Protein AF-A0A2H0UVC4-F1 (afdb_monomer)

Sequence (459 aa):
MPRVVPTDSSYNNWQNYRFSTKTKRLGGVDVYGYTILFFRYNPATDSGYALFFRQTGVCEFYKRNNGVWGDSFIAFTIPKDNDWHDVIIEVVNDTVKVWFDKTEDQTPNLEYNTLDYLSGTKYTSGTVALGTYAWNSQFDDVQISNDLTVAASPPRFYTSGSHASTSISIKSSSDLDNLSISVTNPTGTIWTKTADPAWVGTKDATVRFPNDFSGANVNTPGTYIVKTTLDTDTSILLMEVKDPPDVAFVVITDSHYDAGDATKLAKSNHRMQHLQNDINNQGYFPLPDFVVSTGDNTENGSVTELGNLKTYLDGLTTSYYPIVAGHDTLSESGSDKGHIWANTFGADKFSYTWTAGDNLFIAVDDEAPYGGYGNHITSDAHKTWLQNTLDANPDKKVFLFNHSGLMEPRDAGGAKDFWIGSTAAPAVRTILENHGGVVTEFSGHDHLNFAGVTNDILY

Structure (mmCIF, N/CA/C/O backbone):
data_AF-A0A2H0UVC4-F1
#
_entry.id   AF-A0A2H0UVC4-F1
#
loop_
_atom_site.group_PDB
_atom_site.id
_atom_site.type_symbol
_atom_site.label_atom_id
_atom_site.label_alt_id
_atom_site.label_comp_id
_atom_site.label_asym_id
_atom_site.label_entity_id
_atom_site.label_seq_id
_atom_site.pdbx_PDB_ins_code
_atom_site.Cartn_x
_atom_site.Cartn_y
_atom_site.Cartn_z
_atom_site.occupancy
_atom_site.B_iso_or_equiv
_atom_site.auth_seq_id
_atom_site.auth_comp_id
_atom_site.auth_asym_id
_atom_site.auth_atom_id
_atom_site.pdbx_PDB_model_num
ATOM 1 N N . MET A 1 1 ? -25.429 4.913 28.624 1.00 26.39 1 MET A N 1
ATOM 2 C CA . MET A 1 1 ? -24.451 5.389 27.612 1.00 26.39 1 MET A CA 1
ATOM 3 C C . MET A 1 1 ? -23.672 4.178 27.117 1.00 26.39 1 MET A C 1
ATOM 5 O O . MET A 1 1 ? -23.157 3.479 27.985 1.00 26.39 1 MET A O 1
ATOM 9 N N . PRO A 1 2 ? -23.570 3.885 25.807 1.00 22.95 2 PRO A N 1
ATOM 10 C CA . PRO A 1 2 ? -22.720 2.793 25.344 1.00 22.95 2 PRO A CA 1
ATOM 11 C C . PRO A 1 2 ? -21.257 3.197 25.523 1.00 22.95 2 PRO A C 1
ATOM 13 O O . PRO A 1 2 ? -20.843 4.256 25.059 1.00 22.95 2 PRO A O 1
ATOM 16 N N . ARG A 1 3 ? -20.503 2.384 26.258 1.00 29.64 3 ARG A N 1
ATOM 17 C CA . ARG A 1 3 ? -19.129 2.643 26.693 1.00 29.64 3 ARG A CA 1
ATOM 18 C C . ARG A 1 3 ? -18.268 1.489 26.196 1.00 29.64 3 ARG A C 1
ATOM 20 O O . ARG A 1 3 ? -18.472 0.359 26.628 1.00 29.64 3 ARG A O 1
ATOM 27 N N . VAL A 1 4 ? -17.323 1.759 25.303 1.00 27.36 4 VAL A N 1
ATOM 28 C CA . VAL A 1 4 ? -16.313 0.767 24.910 1.00 27.36 4 VAL A CA 1
ATOM 29 C C . VAL A 1 4 ? -15.192 0.824 25.953 1.00 27.36 4 VAL A C 1
ATOM 31 O O . VAL A 1 4 ? -14.625 1.889 26.189 1.00 27.36 4 VAL A O 1
ATOM 34 N N . VAL A 1 5 ? -14.943 -0.289 26.649 1.00 29.84 5 VAL A N 1
ATOM 35 C CA . VAL A 1 5 ? -13.969 -0.405 27.750 1.00 29.84 5 VAL A CA 1
ATOM 36 C C . VAL A 1 5 ? -12.994 -1.537 27.426 1.00 29.84 5 VAL A C 1
ATOM 38 O O . VAL A 1 5 ? -13.414 -2.689 27.413 1.00 29.84 5 VAL A O 1
ATOM 41 N N . PRO A 1 6 ? -11.697 -1.267 27.236 1.00 28.30 6 PRO A N 1
ATOM 42 C CA . PRO A 1 6 ? -10.670 -2.290 27.382 1.00 28.30 6 PRO A CA 1
ATOM 43 C C . PRO A 1 6 ? -10.491 -2.631 28.869 1.00 28.30 6 PRO A C 1
ATOM 45 O O . PRO A 1 6 ? -10.178 -1.754 29.677 1.00 28.30 6 PRO A O 1
ATOM 48 N N . THR A 1 7 ? -10.711 -3.890 29.256 1.00 31.20 7 THR A N 1
ATOM 49 C CA . THR A 1 7 ? -10.549 -4.347 30.648 1.00 31.20 7 THR A CA 1
ATOM 50 C C . THR A 1 7 ? -9.319 -5.225 30.799 1.00 31.20 7 THR A C 1
ATOM 52 O O . THR A 1 7 ? -9.430 -6.443 30.947 1.00 31.20 7 THR A O 1
ATOM 55 N N . ASP A 1 8 ? -8.145 -4.606 30.805 1.00 31.36 8 ASP A N 1
ATOM 56 C CA . ASP A 1 8 ? -6.966 -5.252 31.365 1.00 31.36 8 ASP A CA 1
ATOM 57 C C . ASP A 1 8 ? -6.572 -4.560 32.674 1.00 31.36 8 ASP A C 1
ATOM 59 O O . ASP A 1 8 ? -6.121 -3.415 32.711 1.00 31.36 8 ASP A O 1
ATOM 63 N N . SER A 1 9 ? -6.802 -5.273 33.776 1.00 31.16 9 SER A N 1
ATOM 64 C CA . SER A 1 9 ? -6.442 -4.871 35.133 1.00 31.16 9 SER A CA 1
ATOM 65 C C . SER A 1 9 ? -4.978 -5.168 35.488 1.00 31.16 9 SER A C 1
ATOM 67 O O . SER A 1 9 ? -4.612 -5.038 36.653 1.00 31.16 9 SER A O 1
ATOM 69 N N . SER A 1 10 ? -4.139 -5.590 34.536 1.00 29.09 10 SER A N 1
ATOM 70 C CA . SER A 1 10 ? -2.723 -5.901 34.781 1.00 29.09 10 SER A CA 1
ATOM 71 C C . SER A 1 10 ? -1.760 -4.731 34.518 1.00 29.09 10 SER A C 1
ATOM 73 O O . SER A 1 10 ? -0.599 -4.791 34.927 1.00 29.09 10 SER A O 1
ATOM 75 N N . TYR A 1 11 ? -2.223 -3.613 33.947 1.00 36.47 11 TYR A N 1
ATOM 76 C CA . TYR A 1 11 ? -1.363 -2.468 33.625 1.00 36.47 11 TYR A CA 1
ATOM 77 C C . TYR A 1 11 ? -1.337 -1.410 34.735 1.00 36.47 11 TYR A C 1
ATOM 79 O O . TYR A 1 11 ? -2.058 -0.414 34.710 1.00 36.47 11 TYR A O 1
ATOM 87 N N . ASN A 1 12 ? -0.433 -1.583 35.699 1.00 36.66 12 ASN A N 1
ATOM 88 C CA . ASN A 1 12 ? -0.151 -0.598 36.754 1.00 36.66 12 ASN A CA 1
ATOM 89 C C . ASN A 1 12 ? 0.665 0.629 36.277 1.00 36.66 12 ASN A C 1
ATOM 91 O O . ASN A 1 12 ? 1.218 1.342 37.112 1.00 36.66 12 ASN A O 1
ATOM 95 N N . ASN A 1 13 ? 0.759 0.899 34.966 1.00 50.03 13 ASN A N 1
ATOM 96 C CA . ASN A 1 13 ? 1.663 1.923 34.425 1.00 50.03 13 ASN A CA 1
ATOM 97 C C . ASN A 1 13 ? 0.998 2.950 33.484 1.00 50.03 13 ASN A C 1
ATOM 99 O O . ASN A 1 13 ? 1.582 3.345 32.483 1.00 50.03 13 ASN A O 1
ATOM 103 N N . TRP A 1 14 ? -0.190 3.461 33.841 1.00 57.94 14 TRP A N 1
ATOM 104 C CA . TRP A 1 14 ? -0.899 4.559 33.136 1.00 57.94 14 TRP A CA 1
ATOM 105 C C . TRP A 1 14 ? -0.199 5.930 33.217 1.00 57.94 14 TRP A C 1
ATOM 107 O O . TRP A 1 14 ? -0.825 6.974 33.016 1.00 57.94 14 TRP A O 1
ATOM 117 N N . GLN A 1 15 ? 1.090 5.948 33.546 1.00 60.03 15 GLN A N 1
ATOM 118 C CA . GLN A 1 15 ? 1.911 7.152 33.546 1.00 60.03 15 GLN A CA 1
ATOM 119 C C . GLN A 1 15 ? 2.256 7.560 32.119 1.00 60.03 15 GLN A C 1
ATOM 121 O O . GLN A 1 15 ? 2.153 8.740 31.806 1.00 60.03 15 GLN A O 1
ATOM 126 N N . ASN A 1 16 ? 2.579 6.584 31.267 1.00 64.94 16 ASN A N 1
ATOM 127 C CA . ASN A 1 16 ? 3.103 6.814 29.930 1.00 64.94 16 ASN A CA 1
ATOM 128 C C . ASN A 1 16 ? 2.321 5.986 28.907 1.00 64.94 16 ASN A C 1
ATOM 130 O O . ASN A 1 16 ? 2.425 4.762 28.910 1.00 64.94 16 ASN A O 1
ATOM 134 N N . TYR A 1 17 ? 1.528 6.635 28.063 1.00 61.12 17 TYR A N 1
ATOM 135 C CA . TYR A 1 17 ? 0.833 5.987 26.952 1.00 61.12 17 TYR A CA 1
ATOM 136 C C . TYR A 1 17 ? 0.422 7.012 25.903 1.00 61.12 17 TYR A C 1
ATOM 138 O O . TYR A 1 17 ? 0.355 8.215 26.152 1.00 61.12 17 TYR A O 1
ATOM 146 N N . ARG A 1 18 ? 0.104 6.507 24.724 1.00 65.62 18 ARG A N 1
ATOM 147 C CA . ARG A 1 18 ? -0.401 7.244 23.586 1.00 65.62 18 ARG A CA 1
ATOM 148 C C . ARG A 1 18 ? -1.715 6.629 23.144 1.00 65.62 18 ARG A C 1
ATOM 150 O O . ARG A 1 18 ? -1.906 5.419 23.183 1.00 65.62 18 ARG A O 1
ATOM 157 N N . PHE A 1 19 ? -2.621 7.487 22.728 1.00 67.75 19 PHE A N 1
ATOM 158 C CA . PHE A 1 19 ? -3.918 7.146 22.191 1.00 67.75 19 PHE A CA 1
ATOM 159 C C . PHE A 1 19 ? -4.133 7.965 20.922 1.00 67.75 19 PHE A C 1
ATOM 161 O O . PHE A 1 19 ? -3.971 9.180 20.953 1.00 67.75 19 PHE A O 1
ATOM 168 N N . SER A 1 20 ? -4.499 7.329 19.818 1.00 66.62 20 SER A N 1
ATOM 169 C CA . SER A 1 20 ? -4.891 8.015 18.590 1.00 66.62 20 SER A CA 1
ATOM 170 C C . SER A 1 20 ? -6.225 7.506 18.070 1.00 66.62 20 SER A C 1
ATOM 172 O O . SER A 1 20 ? -6.621 6.371 18.324 1.00 66.62 20 SER A O 1
ATOM 174 N N . THR A 1 21 ? -6.953 8.377 17.385 1.00 61.72 21 THR A N 1
ATOM 175 C CA . THR A 1 21 ? -8.221 8.058 16.731 1.00 61.72 21 THR A CA 1
ATOM 176 C C . THR A 1 21 ? -8.512 9.096 15.661 1.00 61.72 21 THR A C 1
ATOM 178 O O . THR A 1 21 ? -8.137 10.260 15.806 1.00 61.72 21 THR A O 1
ATOM 181 N N . LYS A 1 22 ? -9.255 8.700 14.634 1.00 64.44 22 LYS A N 1
ATOM 182 C CA . LYS A 1 22 ? -9.986 9.626 13.779 1.00 64.44 22 LYS A CA 1
ATOM 183 C C . LYS A 1 22 ? -11.368 9.879 14.341 1.00 64.44 22 LYS A C 1
ATOM 185 O O . LYS A 1 22 ? -12.070 8.953 14.742 1.00 64.44 22 LYS A O 1
ATOM 190 N N . THR A 1 23 ? -11.784 11.137 14.340 1.00 65.81 23 THR A N 1
ATOM 191 C CA . THR A 1 23 ? -13.133 11.533 14.742 1.00 65.81 23 THR A CA 1
ATOM 192 C C . THR A 1 23 ? -13.809 12.334 13.648 1.00 65.81 23 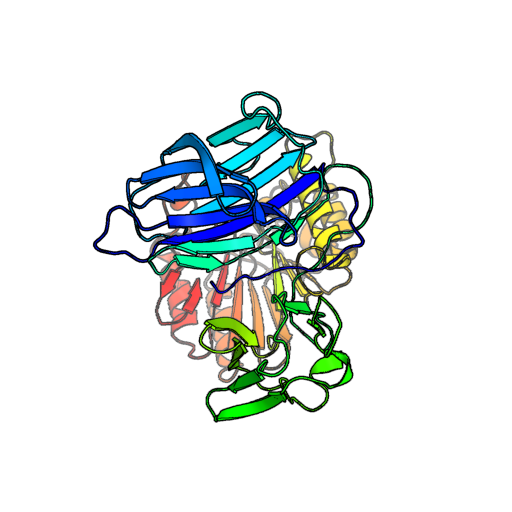THR A C 1
ATOM 194 O O . THR A 1 23 ? -13.206 13.217 13.042 1.00 65.81 23 THR A O 1
ATOM 197 N N . LYS A 1 24 ? -15.087 12.043 13.414 1.00 66.69 24 LYS A N 1
ATOM 198 C CA . LYS A 1 24 ? -15.950 12.798 12.510 1.00 66.69 24 LYS A CA 1
ATOM 199 C C . LYS A 1 24 ? -17.212 13.210 13.237 1.00 66.69 24 LYS A C 1
ATOM 201 O O . LYS A 1 24 ? -17.937 12.383 13.796 1.00 66.69 24 LYS A O 1
ATOM 206 N N . ARG A 1 25 ? -17.508 14.506 13.201 1.00 69.81 25 ARG A N 1
ATOM 207 C CA . ARG A 1 25 ? -18.757 15.048 13.746 1.00 69.81 25 ARG A CA 1
ATOM 208 C C . ARG A 1 25 ? -19.829 14.975 12.670 1.00 69.81 25 ARG A C 1
ATOM 210 O O . ARG A 1 25 ? -19.675 15.567 11.605 1.00 69.81 25 ARG A O 1
ATOM 217 N N . LEU A 1 26 ? -20.937 14.295 12.947 1.00 57.00 26 LEU A N 1
ATOM 218 C CA . LEU A 1 26 ? -22.099 14.357 12.069 1.00 57.00 26 LEU A CA 1
ATOM 219 C C . LEU A 1 26 ? -22.952 15.554 12.510 1.00 57.00 26 LEU A C 1
ATOM 221 O O . LEU A 1 26 ? -23.267 15.702 13.691 1.00 57.00 26 LEU A O 1
ATOM 225 N N . GLY A 1 27 ? -23.243 16.462 11.573 1.00 52.69 27 GLY A N 1
ATOM 226 C CA . GLY A 1 27 ? -23.914 17.737 11.852 1.00 52.69 27 GLY A CA 1
ATOM 227 C C . GLY A 1 27 ? -25.235 17.588 12.622 1.00 52.69 27 GLY A C 1
ATOM 228 O O . GLY A 1 27 ? -25.953 16.601 12.468 1.00 52.69 27 GLY A O 1
ATOM 229 N N . GLY A 1 28 ? -25.560 18.590 13.446 1.00 50.75 28 GLY A N 1
ATOM 230 C CA . GLY A 1 28 ? -26.771 18.649 14.270 1.00 50.75 28 GLY A CA 1
ATOM 231 C C . GLY A 1 28 ? -27.130 20.090 14.641 1.00 50.75 28 GLY A C 1
ATOM 232 O O . GLY A 1 28 ? -26.310 20.989 14.492 1.00 50.75 28 GLY A O 1
ATOM 233 N N . VAL A 1 29 ? -28.371 20.315 15.073 1.00 45.47 29 VAL A N 1
ATOM 234 C CA . VAL A 1 29 ? -28.979 21.658 15.203 1.00 45.47 29 VAL A CA 1
ATOM 235 C C . VAL A 1 29 ? -28.706 22.319 16.570 1.00 45.47 29 VAL A C 1
ATOM 237 O O . VAL A 1 29 ? -29.042 23.486 16.752 1.00 45.47 29 VAL A O 1
ATOM 240 N N . ASP A 1 30 ? -28.086 21.606 17.523 1.00 49.62 30 ASP A N 1
ATOM 241 C CA . ASP A 1 30 ? -27.900 22.070 18.906 1.00 49.62 30 ASP A CA 1
ATOM 242 C C . ASP A 1 30 ? -26.447 22.344 19.310 1.00 49.62 30 ASP A C 1
ATOM 244 O O . ASP A 1 30 ? -25.555 21.504 19.204 1.00 49.62 30 ASP A O 1
ATOM 248 N N . VAL A 1 31 ? -26.270 23.486 19.976 1.00 51.06 31 VAL A N 1
ATOM 249 C CA . VAL A 1 31 ? -25.012 24.047 20.507 1.00 51.06 31 VAL A CA 1
ATOM 250 C C . VAL A 1 31 ? -24.325 23.165 21.576 1.00 51.06 31 VAL A C 1
ATOM 252 O O . VAL A 1 31 ? -23.217 23.474 22.017 1.00 51.06 31 VAL A O 1
ATOM 255 N N . TYR A 1 32 ? -24.966 22.069 21.997 1.00 50.06 32 TYR A N 1
ATOM 256 C CA . TYR A 1 32 ? -24.551 21.210 23.113 1.00 50.06 32 TYR A CA 1
ATOM 257 C C . TYR A 1 32 ? -24.059 19.808 22.702 1.00 50.06 32 TYR A C 1
ATOM 259 O O . TYR A 1 32 ? -23.872 18.958 23.570 1.00 50.06 32 TYR A O 1
ATOM 267 N N . GLY A 1 33 ? -23.870 19.527 21.408 1.00 53.81 33 GLY A N 1
ATOM 268 C CA . GLY A 1 33 ? -23.302 18.251 20.950 1.00 53.81 33 GLY A CA 1
ATOM 269 C C . GLY A 1 33 ? -21.783 18.165 21.134 1.00 53.81 33 GLY A C 1
ATOM 270 O O . GLY A 1 33 ? -21.063 19.094 20.747 1.00 53.81 33 GLY A O 1
ATOM 271 N N . TYR A 1 34 ? -21.299 17.039 21.682 1.00 59.88 34 TYR A N 1
ATOM 272 C CA . TYR A 1 34 ? -19.870 16.805 21.939 1.00 59.88 34 TYR A CA 1
ATOM 273 C C . TYR A 1 34 ? -19.406 15.405 21.522 1.00 59.88 34 TYR A C 1
ATOM 275 O O . TYR A 1 34 ? -20.054 14.404 21.844 1.00 59.88 34 TYR A O 1
ATOM 283 N N . THR A 1 35 ? -18.225 15.341 20.900 1.00 62.50 35 THR A N 1
ATOM 284 C CA . THR A 1 35 ? -17.392 14.124 20.887 1.00 62.50 35 THR A CA 1
ATOM 285 C C . THR A 1 35 ? -16.593 14.097 22.185 1.00 62.50 35 THR A C 1
ATOM 287 O O . THR A 1 35 ? -15.997 15.115 22.544 1.00 62.50 35 THR A O 1
ATOM 290 N N . ILE A 1 36 ? -16.584 12.962 22.886 1.00 63.66 36 ILE A N 1
ATOM 291 C CA . ILE A 1 36 ? -15.916 12.809 24.180 1.00 63.66 36 ILE A CA 1
ATOM 292 C C . ILE A 1 36 ? -14.789 11.785 24.063 1.00 63.66 36 ILE A C 1
ATOM 294 O O . ILE A 1 36 ? -15.022 10.633 23.695 1.00 63.66 36 ILE A O 1
ATOM 298 N N . LEU A 1 37 ? -13.579 12.209 24.425 1.00 67.38 37 LEU A N 1
ATOM 299 C CA . LEU A 1 37 ? -12.393 11.359 24.511 1.00 67.38 37 LEU A CA 1
ATOM 300 C C . LEU A 1 37 ? -11.947 11.303 25.969 1.00 67.38 37 LEU A C 1
ATOM 302 O O . LEU A 1 37 ? -11.394 12.270 26.489 1.00 67.38 37 LEU A O 1
ATOM 306 N N . PHE A 1 38 ? -12.175 10.178 26.634 1.00 64.00 38 PHE A N 1
ATOM 307 C CA . PHE A 1 38 ? -11.624 9.903 27.954 1.00 64.00 38 PHE A CA 1
ATOM 308 C C . PHE A 1 38 ? -10.246 9.282 27.813 1.00 64.00 38 PHE A C 1
ATOM 310 O O . PHE A 1 38 ? -10.110 8.279 27.120 1.00 64.00 38 PHE A O 1
ATOM 317 N N . PHE A 1 39 ? -9.252 9.801 28.528 1.00 62.81 39 PHE A N 1
ATOM 318 C CA . PHE A 1 39 ? -7.904 9.229 28.488 1.00 62.81 39 PHE A CA 1
ATOM 319 C C . PHE A 1 39 ? -7.419 8.707 29.845 1.00 62.81 39 PHE A C 1
ATOM 321 O O . PHE A 1 39 ? -6.502 7.908 29.845 1.00 62.81 39 PHE A O 1
ATOM 328 N N . ARG A 1 40 ? -8.058 8.990 30.990 1.00 66.31 40 ARG A N 1
ATOM 329 C CA . ARG A 1 40 ? -7.778 8.304 32.282 1.00 66.31 40 ARG A CA 1
ATOM 330 C C . ARG A 1 40 ? -9.050 8.099 33.096 1.00 66.31 40 ARG A C 1
ATOM 332 O O . ARG A 1 40 ? -9.226 8.709 34.148 1.00 66.31 40 ARG A O 1
ATOM 339 N N . TYR A 1 41 ? -9.985 7.312 32.581 1.00 57.66 41 TYR A N 1
ATOM 340 C CA . TYR A 1 41 ? -11.302 7.181 33.193 1.00 57.66 41 TYR A CA 1
ATOM 341 C C . TYR A 1 41 ? -11.408 5.933 34.061 1.00 57.66 41 TYR A C 1
ATOM 343 O O . TYR A 1 41 ? -11.346 4.814 33.568 1.00 57.66 41 TYR A O 1
ATOM 351 N N . ASN A 1 42 ? -11.590 6.118 35.363 1.00 58.12 42 ASN A N 1
ATOM 352 C CA . ASN A 1 42 ? -11.853 5.048 36.304 1.00 58.12 42 ASN A CA 1
ATOM 353 C C . ASN A 1 42 ? -13.363 4.727 36.330 1.00 58.12 42 ASN A C 1
ATOM 355 O O . ASN A 1 42 ? -14.148 5.514 36.868 1.00 58.12 42 ASN A O 1
ATOM 359 N N . PRO A 1 43 ? -13.799 3.569 35.793 1.00 49.62 43 PRO A N 1
ATOM 360 C CA . PRO A 1 43 ? -15.195 3.137 35.862 1.00 49.62 43 PRO A CA 1
ATOM 361 C C . PRO A 1 43 ? -15.720 2.974 37.282 1.00 49.62 43 PRO A C 1
ATOM 363 O O . PRO A 1 43 ? -16.897 3.216 37.517 1.00 49.62 43 PRO A O 1
ATOM 366 N N . ALA A 1 44 ? -14.878 2.523 38.215 1.00 49.75 44 ALA A N 1
ATOM 367 C CA . ALA A 1 44 ? -15.310 2.182 39.564 1.00 49.75 44 ALA A CA 1
ATOM 368 C C . ALA A 1 44 ? -15.740 3.412 40.365 1.00 49.75 44 ALA A C 1
ATOM 370 O O . ALA A 1 44 ? -16.614 3.308 41.219 1.00 49.75 44 ALA A O 1
ATOM 371 N N . THR A 1 45 ? -15.123 4.555 40.087 1.00 56.31 45 THR A N 1
ATOM 372 C CA . THR A 1 45 ? -15.388 5.820 40.774 1.00 56.31 45 THR A CA 1
ATOM 373 C C . THR A 1 45 ? -16.025 6.855 39.857 1.00 56.31 45 THR A C 1
ATOM 375 O O . THR A 1 45 ? -16.104 8.012 40.239 1.00 56.31 45 THR A O 1
ATOM 378 N N . ASP A 1 46 ? -16.417 6.488 38.633 1.00 61.25 46 ASP A N 1
ATOM 379 C CA . ASP A 1 46 ? -16.901 7.410 37.597 1.00 61.25 46 ASP A CA 1
ATOM 380 C C . ASP A 1 46 ? -16.087 8.725 37.534 1.00 61.25 46 ASP A C 1
ATOM 382 O O . ASP A 1 46 ? -16.626 9.832 37.567 1.00 61.25 46 ASP A O 1
ATOM 386 N N . SER A 1 47 ? -14.758 8.599 37.532 1.00 65.38 47 SER A N 1
ATOM 387 C CA . SER A 1 47 ? -13.835 9.731 37.658 1.00 65.38 47 SER A CA 1
ATOM 388 C C . SER A 1 47 ? -12.713 9.672 36.632 1.00 65.38 47 SER A C 1
ATOM 390 O O . SER A 1 47 ? -12.258 8.583 36.306 1.00 65.38 47 SER A O 1
ATOM 392 N N . GLY A 1 48 ? -12.227 10.806 36.135 1.00 75.75 48 GLY A N 1
ATOM 393 C CA . GLY A 1 48 ? -11.130 10.831 35.170 1.00 75.75 48 GLY A CA 1
ATOM 394 C C . GLY A 1 48 ? -10.949 12.161 34.454 1.00 75.75 48 GLY A C 1
ATOM 395 O O . GLY A 1 48 ? -11.472 13.184 34.888 1.00 75.75 48 GLY A O 1
ATOM 396 N N . TYR A 1 49 ? -10.228 12.126 33.335 1.00 79.19 49 TYR A N 1
ATOM 397 C CA . TYR A 1 49 ? -10.050 13.268 32.435 1.00 79.19 49 TYR A CA 1
ATOM 398 C C . TYR A 1 49 ? -10.679 12.997 31.074 1.00 79.19 49 TYR A C 1
ATOM 400 O O . TYR A 1 49 ? -10.651 11.856 30.597 1.00 79.19 49 TYR A O 1
ATOM 408 N N . ALA A 1 50 ? -11.226 14.047 30.465 1.00 81.44 50 ALA A N 1
ATOM 409 C CA . ALA A 1 50 ? -11.856 13.972 29.159 1.00 81.44 50 ALA A CA 1
ATOM 410 C C . ALA A 1 50 ? -11.628 15.238 28.326 1.00 81.44 50 ALA A C 1
ATOM 412 O O . ALA A 1 50 ? -11.575 16.340 28.868 1.00 81.44 50 ALA A O 1
ATOM 413 N N . LEU A 1 51 ? -11.546 15.070 27.008 1.00 85.50 51 LEU A N 1
ATOM 414 C CA . LEU A 1 51 ? -11.658 16.153 26.036 1.00 85.50 51 LEU A CA 1
ATOM 415 C C . LEU A 1 51 ? -13.058 16.159 25.436 1.00 85.50 51 LEU A C 1
ATOM 417 O O . LEU A 1 51 ? -13.601 15.106 25.099 1.00 85.50 51 LEU A O 1
ATOM 421 N N . PHE A 1 52 ? -13.609 17.356 25.288 1.00 82.81 52 PHE A N 1
ATOM 422 C CA . PHE A 1 52 ? -14.921 17.613 24.718 1.00 82.81 52 PHE A CA 1
ATOM 423 C C . PHE A 1 52 ? -14.762 18.461 23.466 1.00 82.81 52 PHE A C 1
ATOM 425 O O . PHE A 1 52 ? -14.462 19.650 23.552 1.00 82.81 52 PHE A O 1
ATOM 432 N N . PHE A 1 53 ? -15.003 17.868 22.301 1.00 80.38 53 PHE A N 1
ATOM 433 C CA . PHE A 1 53 ? -14.977 18.578 21.024 1.00 80.38 53 PHE A CA 1
ATOM 434 C C . PHE A 1 53 ? -16.375 19.116 20.731 1.00 80.38 53 PHE A C 1
ATOM 436 O O . PHE A 1 53 ? -17.270 18.360 20.339 1.00 80.38 53 PHE A O 1
ATOM 443 N N . ARG A 1 54 ? -16.575 20.419 20.947 1.00 76.94 54 ARG A N 1
ATOM 444 C CA . ARG A 1 54 ? -17.862 21.096 20.769 1.00 76.94 54 ARG A CA 1
ATOM 445 C C . ARG A 1 54 ? -18.151 21.439 19.316 1.00 76.94 54 ARG A C 1
ATOM 447 O O . ARG A 1 54 ? -17.261 21.820 18.553 1.00 76.94 54 ARG A O 1
ATOM 454 N N . GLN A 1 55 ? -19.438 21.451 18.971 1.00 70.56 55 GLN A N 1
ATOM 455 C CA . GLN A 1 55 ? -19.915 22.037 17.710 1.00 70.56 55 GLN A CA 1
ATOM 456 C C . GLN A 1 55 ? -19.602 23.536 17.586 1.00 70.56 55 GLN A C 1
ATOM 458 O O . GLN A 1 55 ? -19.477 24.063 16.483 1.00 70.56 55 GLN A O 1
ATOM 463 N N . THR A 1 56 ? -19.400 24.236 18.706 1.00 75.44 56 THR A N 1
ATOM 464 C CA . THR A 1 56 ? -18.984 25.645 18.704 1.00 75.44 56 THR A CA 1
ATOM 465 C C . THR A 1 56 ? -17.569 25.868 18.163 1.00 75.44 56 THR A C 1
ATOM 467 O O . THR A 1 56 ? -17.172 27.026 18.031 1.00 75.44 56 THR A O 1
ATOM 470 N N . GLY A 1 57 ? -16.830 24.807 17.808 1.00 81.38 57 GLY A N 1
ATOM 471 C CA . GLY A 1 57 ? -15.446 24.876 17.331 1.00 81.38 57 GLY A CA 1
ATOM 472 C C . GLY A 1 57 ? -14.434 24.973 18.470 1.00 81.38 57 GLY A C 1
ATOM 473 O O . GLY A 1 57 ? -13.335 25.483 18.282 1.00 81.38 57 GLY A O 1
ATOM 474 N N . VAL A 1 58 ? -14.815 24.528 19.667 1.00 86.44 58 VAL A N 1
ATOM 475 C CA . VAL A 1 58 ? -13.983 24.602 20.869 1.00 86.44 58 VAL A CA 1
ATOM 476 C C . VAL A 1 58 ? -13.740 23.193 21.393 1.00 86.44 58 VAL A C 1
ATOM 478 O O . VAL A 1 58 ? -14.679 22.411 21.513 1.00 86.44 58 VAL A O 1
ATOM 481 N N . CYS A 1 59 ? -12.489 22.877 21.705 1.00 88.19 59 CYS A N 1
ATOM 482 C CA . CYS A 1 59 ? -12.106 21.707 22.476 1.00 88.19 59 CYS A CA 1
ATOM 483 C C . CYS A 1 59 ? -11.902 22.122 23.935 1.00 88.19 59 CYS A C 1
ATOM 485 O O . CYS A 1 59 ? -11.137 23.044 24.225 1.00 88.19 59 CYS A O 1
ATOM 487 N N . GLU A 1 60 ? -12.586 21.453 24.855 1.00 88.31 60 GLU A N 1
ATOM 488 C CA . GLU A 1 60 ? -12.488 21.709 26.290 1.00 88.31 60 GLU A CA 1
ATOM 489 C C . GLU A 1 60 ? -11.909 20.507 27.023 1.00 88.31 60 GLU A C 1
ATOM 491 O O . GLU A 1 60 ? -12.262 19.361 26.747 1.00 88.31 60 GLU A O 1
ATOM 496 N N . PHE A 1 61 ? -11.047 20.781 27.993 1.00 87.75 61 PHE A N 1
ATOM 497 C CA . PHE A 1 61 ? -10.504 19.779 28.894 1.00 87.75 61 PHE A CA 1
ATOM 498 C C . PHE A 1 61 ? -11.330 19.750 30.179 1.00 87.75 61 PHE A C 1
ATOM 500 O O . PHE A 1 61 ? -11.536 20.787 30.808 1.00 87.75 61 PHE A O 1
ATOM 507 N N . TYR A 1 62 ? -11.768 18.560 30.585 1.00 83.50 62 TYR A N 1
ATOM 508 C CA . TYR A 1 62 ? -12.617 18.329 31.750 1.00 83.50 62 TYR A CA 1
ATOM 509 C C . TYR A 1 62 ? -11.991 17.356 32.743 1.00 83.50 62 TYR A C 1
ATOM 511 O O . TYR A 1 62 ? -11.428 16.326 32.362 1.00 83.50 62 TYR A O 1
ATOM 519 N N . LYS A 1 63 ? -12.221 17.619 34.035 1.00 82.25 63 LYS A N 1
ATOM 520 C CA . LYS A 1 63 ? -12.109 16.619 35.104 1.00 82.25 63 LYS A CA 1
ATOM 521 C C . LYS A 1 63 ? -13.489 16.098 35.479 1.00 82.25 63 LYS A C 1
ATOM 523 O O . LYS A 1 63 ? -14.432 16.864 35.660 1.00 82.25 63 LYS A O 1
ATOM 528 N N . ARG A 1 64 ? -13.604 14.788 35.646 1.00 75.06 64 ARG A N 1
ATOM 529 C CA . ARG A 1 64 ? -14.791 14.108 36.162 1.00 75.06 64 ARG A CA 1
ATOM 530 C C . ARG A 1 64 ? -14.472 13.533 37.534 1.00 75.06 64 ARG A C 1
ATOM 532 O O . ARG A 1 64 ? -13.473 12.835 37.670 1.00 75.06 64 ARG A O 1
ATOM 539 N N . ASN A 1 65 ? -15.317 13.801 38.524 1.00 79.12 65 ASN A N 1
ATOM 540 C CA . ASN A 1 65 ? -15.170 13.310 39.893 1.00 79.12 65 ASN A CA 1
ATOM 541 C C . ASN A 1 65 ? -16.494 12.690 40.347 1.00 79.12 65 ASN A C 1
ATOM 543 O O . ASN A 1 65 ? -17.487 13.403 40.472 1.00 79.12 65 ASN A O 1
ATOM 547 N N . ASN A 1 66 ? -16.513 11.384 40.621 1.00 74.12 66 ASN A N 1
ATOM 548 C CA . ASN A 1 66 ? -17.685 10.659 41.130 1.00 74.12 66 ASN A CA 1
ATOM 549 C C . ASN A 1 66 ? -18.969 10.941 40.336 1.00 74.12 66 ASN A C 1
ATOM 551 O O . ASN A 1 66 ? -20.029 11.207 40.896 1.00 74.12 66 ASN A O 1
ATOM 555 N N . GLY A 1 67 ? -18.845 10.930 39.012 1.00 66.19 67 GLY A N 1
ATOM 556 C CA . GLY A 1 67 ? -19.939 11.135 38.073 1.00 66.19 67 GLY A CA 1
ATOM 557 C C . GLY A 1 67 ? -20.364 12.575 37.829 1.00 66.19 67 GLY A C 1
ATOM 558 O O . GLY A 1 67 ? -21.247 12.828 37.005 1.00 66.19 67 GLY A O 1
ATOM 559 N N . VAL A 1 68 ? -19.684 13.527 38.460 1.00 73.81 68 VAL A N 1
ATOM 560 C CA . VAL A 1 68 ? -19.909 14.957 38.271 1.00 73.81 68 VAL A CA 1
ATOM 561 C C . VAL A 1 68 ? -18.793 15.536 37.406 1.00 73.81 68 VAL A C 1
ATOM 563 O O . VAL A 1 68 ? -17.610 15.291 37.648 1.00 73.81 68 VAL A O 1
ATOM 566 N N . TRP A 1 69 ? -19.168 16.300 36.379 1.00 75.25 69 TRP A N 1
ATOM 567 C CA . TRP A 1 69 ? -18.222 17.119 35.622 1.00 75.25 69 TRP A CA 1
ATOM 568 C C . TRP A 1 69 ? -17.805 18.307 36.490 1.00 75.25 69 TRP A C 1
ATOM 570 O O . TRP A 1 69 ? -18.653 19.092 36.908 1.00 75.25 69 TRP A O 1
ATOM 580 N N . GLY A 1 70 ? -16.519 18.366 36.824 1.00 72.50 70 GLY A N 1
ATOM 581 C CA . GLY A 1 70 ? -15.920 19.444 37.603 1.00 72.50 70 GLY A CA 1
ATOM 582 C C . GLY A 1 70 ? -15.390 20.562 36.710 1.00 72.50 70 GLY A C 1
ATOM 583 O O . GLY A 1 70 ? -15.893 20.780 35.608 1.00 72.50 70 GLY A O 1
ATOM 584 N N . ASP A 1 71 ? -14.355 21.245 37.198 1.00 71.94 71 ASP A N 1
ATOM 585 C CA . ASP A 1 71 ? -13.719 22.359 36.497 1.00 71.94 71 ASP A CA 1
ATOM 586 C C . ASP A 1 71 ? -13.230 21.966 35.095 1.00 71.94 71 ASP A C 1
ATOM 588 O O . ASP A 1 71 ? -12.735 20.854 34.858 1.00 71.94 71 ASP A O 1
ATOM 592 N N . SER A 1 72 ? -13.360 22.918 34.174 1.00 83.00 72 SER A N 1
ATOM 593 C CA . SER A 1 72 ? -12.967 22.788 32.776 1.00 83.00 72 SER A CA 1
ATOM 594 C C . SER A 1 72 ? -12.338 24.064 32.252 1.00 83.00 72 SER A C 1
ATOM 596 O O . SER A 1 72 ? -12.660 25.156 32.720 1.00 83.00 72 SER A O 1
ATOM 598 N N . PHE A 1 73 ? -11.516 23.943 31.217 1.00 82.75 73 PHE A N 1
ATOM 599 C CA . PHE A 1 73 ? -11.005 25.089 30.473 1.00 82.75 73 PHE A CA 1
ATOM 600 C C . PHE A 1 73 ? -10.996 24.802 28.974 1.00 82.75 73 PHE A C 1
ATOM 602 O O . PHE A 1 73 ? -10.990 23.649 28.536 1.00 82.75 73 PHE A O 1
ATOM 609 N N . ILE A 1 74 ? -10.993 25.873 28.183 1.00 86.81 74 ILE A N 1
ATOM 610 C CA . ILE A 1 74 ? -10.833 25.787 26.734 1.00 86.81 74 ILE A CA 1
ATOM 611 C C . ILE A 1 74 ? -9.383 25.408 26.439 1.00 86.81 74 ILE A C 1
ATOM 613 O O . ILE A 1 74 ? -8.476 26.183 26.732 1.00 86.81 74 ILE A O 1
ATOM 617 N N . ALA A 1 75 ? -9.176 24.228 25.861 1.00 83.06 75 ALA A N 1
ATOM 618 C CA . ALA A 1 75 ? -7.859 23.725 25.502 1.00 83.06 75 ALA A CA 1
ATOM 619 C C . ALA A 1 75 ? -7.368 24.355 24.192 1.00 83.06 75 ALA A C 1
ATOM 621 O O . ALA A 1 75 ? -6.286 24.930 24.145 1.00 83.06 75 ALA A O 1
ATOM 622 N N . PHE A 1 76 ? -8.176 24.266 23.134 1.00 89.31 76 PHE A N 1
ATOM 623 C CA . PHE A 1 76 ? -7.877 24.822 21.811 1.00 89.31 76 PHE A CA 1
ATOM 624 C C . PHE A 1 76 ? -9.149 24.938 20.963 1.00 89.31 76 PHE A C 1
ATOM 626 O O . PHE A 1 76 ? -10.210 24.436 21.332 1.00 89.31 76 PHE A O 1
ATOM 633 N N . THR A 1 77 ? -9.056 25.602 19.814 1.00 89.94 77 THR A N 1
ATOM 634 C CA . THR A 1 77 ? -10.139 25.673 18.822 1.00 89.94 77 THR A CA 1
ATOM 635 C C . THR A 1 77 ? -9.951 24.637 17.722 1.00 89.94 77 THR A C 1
ATOM 637 O O . THR A 1 77 ? -8.820 24.336 17.346 1.00 89.94 77 THR A O 1
ATOM 640 N N . ILE A 1 78 ? -11.058 24.145 17.179 1.00 85.94 78 ILE A N 1
ATOM 641 C CA . ILE A 1 78 ? -11.116 23.177 16.078 1.00 85.94 78 ILE A CA 1
ATOM 642 C C . ILE A 1 78 ? -11.974 23.739 14.933 1.00 85.94 78 ILE A C 1
ATOM 644 O O . ILE A 1 78 ? -12.828 24.600 15.192 1.00 85.94 78 ILE A O 1
ATOM 648 N N . PRO A 1 79 ? -11.795 23.260 13.688 1.00 83.44 79 PRO A N 1
ATOM 649 C CA . PRO A 1 79 ? -12.677 23.591 12.570 1.00 83.44 79 PRO A CA 1
ATOM 650 C C . PRO A 1 79 ? -14.161 23.320 12.881 1.00 83.44 79 PRO A C 1
ATOM 652 O O . PRO A 1 79 ? -14.496 22.632 13.850 1.00 83.44 79 PRO A O 1
ATOM 655 N N . LYS A 1 80 ? -15.083 23.885 12.093 1.00 82.12 80 LYS A N 1
ATOM 656 C CA . LYS A 1 80 ? -16.547 23.707 12.243 1.00 82.12 80 LYS A CA 1
ATOM 657 C C . LYS A 1 80 ? -17.147 23.014 11.022 1.00 82.12 80 LYS A C 1
ATOM 659 O O . LYS A 1 80 ? -18.051 23.533 10.376 1.00 82.12 80 LYS A O 1
ATOM 664 N N . ASP A 1 81 ? -16.604 21.860 10.714 1.00 77.62 81 ASP A N 1
ATOM 665 C CA . ASP A 1 81 ? -16.904 21.015 9.567 1.00 77.62 81 ASP A CA 1
ATOM 666 C C . ASP A 1 81 ? -17.327 19.612 10.031 1.00 77.62 81 ASP A C 1
ATOM 668 O O . ASP A 1 81 ? -17.352 19.275 11.224 1.00 77.62 81 ASP A O 1
ATOM 672 N N . ASN A 1 82 ? -17.740 18.818 9.051 1.00 72.62 82 ASN A N 1
ATOM 673 C CA . ASN A 1 82 ? -18.161 17.435 9.202 1.00 72.62 82 ASN A CA 1
ATOM 674 C C . ASN A 1 82 ? -17.137 16.468 8.594 1.00 72.62 82 ASN A C 1
ATOM 676 O O . ASN A 1 82 ? -17.531 15.382 8.175 1.00 72.62 82 ASN A O 1
ATOM 680 N N . ASP A 1 83 ? -15.865 16.860 8.532 1.00 78.25 83 ASP A N 1
ATOM 681 C CA . ASP A 1 83 ? -14.783 16.042 7.994 1.00 78.25 83 ASP A CA 1
ATOM 682 C C . ASP A 1 83 ? -14.189 15.107 9.055 1.00 78.25 83 ASP A C 1
ATOM 684 O O . ASP A 1 83 ? -14.543 15.142 10.240 1.00 78.25 83 ASP A O 1
ATOM 688 N N . TRP A 1 84 ? -13.348 14.185 8.588 1.00 75.50 84 TRP A N 1
ATOM 689 C CA . TRP A 1 84 ? -12.538 13.335 9.451 1.00 75.50 84 TRP A CA 1
ATOM 690 C C . TRP A 1 84 ? -11.332 14.120 9.956 1.00 75.50 84 TRP A C 1
ATOM 692 O O . TRP A 1 84 ? -10.630 14.734 9.157 1.00 75.50 84 TRP A O 1
ATOM 702 N N . HIS A 1 85 ? -11.084 14.041 11.261 1.00 80.81 85 HIS A N 1
ATOM 703 C CA . HIS A 1 85 ? -9.945 14.683 11.906 1.00 80.81 85 HIS A CA 1
ATOM 704 C C . HIS A 1 85 ? -9.121 13.687 12.699 1.00 80.81 85 HIS A C 1
ATOM 706 O O . HIS A 1 85 ? -9.680 12.864 13.432 1.00 80.81 85 HIS A O 1
ATOM 712 N N . ASP A 1 86 ? -7.806 13.819 12.608 1.00 80.44 86 ASP A N 1
ATOM 713 C CA . ASP A 1 86 ? -6.866 13.023 13.381 1.00 80.44 86 ASP A CA 1
ATOM 71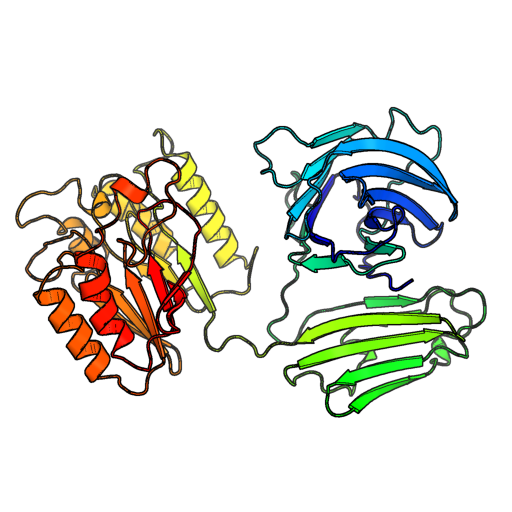4 C C . ASP A 1 86 ? -6.706 13.618 14.779 1.00 80.44 86 ASP A C 1
ATOM 716 O O . ASP A 1 86 ? -6.459 14.815 14.955 1.00 80.44 86 ASP A O 1
ATOM 720 N N . VAL A 1 87 ? -6.818 12.770 15.799 1.00 82.62 87 VAL A N 1
ATOM 721 C CA . VAL A 1 87 ? -6.577 13.146 17.190 1.00 82.62 87 VAL A CA 1
ATOM 722 C C . VAL A 1 87 ? -5.543 12.218 17.787 1.00 82.62 87 VAL A C 1
ATOM 724 O O . VAL A 1 87 ? -5.731 11.005 17.823 1.00 82.62 87 VAL A O 1
ATOM 727 N N . ILE A 1 88 ? -4.474 12.800 18.319 1.00 82.50 88 ILE A N 1
ATOM 728 C CA . ILE A 1 88 ? -3.436 12.086 19.057 1.00 82.50 88 ILE A CA 1
ATOM 729 C C . ILE A 1 88 ? -3.390 12.671 20.463 1.00 82.50 88 ILE A C 1
ATOM 731 O O . ILE A 1 88 ? -3.276 13.881 20.638 1.00 82.50 88 ILE A O 1
ATOM 735 N N . ILE A 1 89 ? -3.471 11.811 21.469 1.00 83.81 89 ILE A N 1
ATOM 736 C CA . ILE A 1 89 ? -3.300 12.137 22.878 1.00 83.81 89 ILE A CA 1
ATOM 737 C C . ILE A 1 89 ? -2.108 11.343 23.388 1.00 83.81 89 ILE A C 1
ATOM 739 O O . ILE A 1 89 ? -2.131 10.117 23.411 1.00 83.81 89 ILE A O 1
ATOM 743 N N . GLU A 1 90 ? -1.078 12.038 23.838 1.00 81.94 90 GLU A N 1
ATOM 744 C CA . GLU A 1 90 ? 0.038 11.437 24.555 1.00 81.94 90 GLU A CA 1
ATOM 745 C C . GLU A 1 90 ? -0.057 11.840 26.016 1.00 81.94 90 GLU A C 1
ATOM 747 O O . GLU A 1 90 ? -0.318 12.995 26.348 1.00 81.94 90 GLU A O 1
ATOM 752 N N . VAL A 1 91 ? 0.160 10.889 26.907 1.00 76.56 91 VAL A N 1
ATOM 753 C CA . VAL A 1 91 ? 0.279 11.159 28.327 1.00 76.56 91 VAL A CA 1
ATOM 754 C C . VAL A 1 91 ? 1.626 10.645 28.776 1.00 76.56 91 VAL A C 1
ATOM 756 O O . VAL A 1 91 ? 1.891 9.456 28.659 1.00 76.56 91 VAL A O 1
ATOM 759 N N . VAL A 1 92 ? 2.466 11.549 29.278 1.00 78.19 92 VAL A N 1
ATOM 760 C CA . VAL A 1 92 ? 3.796 11.243 29.811 1.00 78.19 92 VAL A CA 1
ATOM 761 C C . VAL A 1 92 ? 3.872 11.743 31.239 1.00 78.19 92 VAL A C 1
ATOM 763 O O . VAL A 1 92 ? 3.823 12.945 31.505 1.00 78.19 92 VAL A O 1
ATOM 766 N N . ASN A 1 93 ? 4.014 10.810 32.168 1.00 76.12 93 ASN A N 1
ATOM 767 C CA . ASN A 1 93 ? 3.894 10.993 33.603 1.00 76.12 93 ASN A CA 1
ATOM 768 C C . ASN A 1 93 ? 2.544 11.611 33.983 1.00 76.12 93 ASN A C 1
ATOM 770 O O . ASN A 1 93 ? 1.572 10.900 34.225 1.00 76.12 93 ASN A O 1
ATOM 774 N N . ASP A 1 94 ? 2.478 12.937 34.025 1.00 76.56 94 ASP A N 1
ATOM 775 C CA . ASP A 1 94 ? 1.285 13.714 34.353 1.00 76.56 94 ASP A CA 1
ATOM 776 C C . ASP A 1 94 ? 1.002 14.809 33.318 1.00 76.56 94 ASP A C 1
ATOM 778 O O . ASP A 1 94 ? 0.012 15.529 33.447 1.00 76.56 94 ASP A O 1
ATOM 782 N N . THR A 1 95 ? 1.823 14.904 32.273 1.00 83.00 95 THR A N 1
ATOM 783 C CA . THR A 1 95 ? 1.638 15.839 31.169 1.00 83.00 95 THR A CA 1
ATOM 784 C C . THR A 1 95 ? 0.840 15.175 30.062 1.00 83.00 95 THR A C 1
ATOM 786 O O . THR A 1 95 ? 1.231 14.135 29.541 1.00 83.00 95 THR A O 1
ATOM 789 N N . VAL A 1 96 ? -0.276 15.793 29.701 1.00 86.12 96 VAL A N 1
ATOM 790 C CA . VAL A 1 96 ? -1.132 15.418 28.581 1.00 86.12 96 VAL A CA 1
ATOM 791 C C . VAL A 1 96 ? -0.796 16.335 27.418 1.00 86.12 96 VAL A C 1
ATOM 793 O O . VAL A 1 96 ? -0.882 17.557 27.544 1.00 86.12 96 VAL A O 1
ATOM 796 N N . LYS A 1 97 ? -0.439 15.745 26.285 1.00 89.19 97 LYS A N 1
ATOM 797 C CA . LYS A 1 97 ? -0.265 16.429 25.012 1.00 89.19 97 LYS A CA 1
ATOM 798 C C . LYS A 1 97 ? -1.352 15.995 24.047 1.00 89.19 97 LYS A C 1
ATOM 800 O O . LYS A 1 97 ? -1.702 14.819 24.004 1.00 89.19 97 LYS A O 1
ATOM 805 N N . VAL A 1 98 ? -1.895 16.940 23.292 1.00 90.50 98 VAL A N 1
ATOM 806 C CA . VAL A 1 98 ? -2.947 16.683 22.308 1.00 90.50 98 VAL A CA 1
ATOM 807 C C . VAL A 1 98 ? -2.568 17.329 20.990 1.00 90.50 98 VAL A C 1
ATOM 809 O O . VAL A 1 98 ? -2.335 18.537 20.943 1.00 90.50 98 VAL A O 1
ATOM 812 N N . TRP A 1 99 ? -2.576 16.540 19.925 1.00 89.69 99 TRP A N 1
ATOM 813 C CA . TRP A 1 99 ? -2.478 16.998 18.546 1.00 89.69 99 TRP A CA 1
ATOM 814 C C . TRP A 1 99 ? -3.820 16.762 17.864 1.00 89.69 99 TRP A C 1
ATOM 816 O O . TRP A 1 99 ? -4.429 15.704 18.024 1.00 89.69 99 TRP A O 1
ATOM 826 N N . PHE A 1 100 ? -4.286 17.774 17.142 1.00 90.88 100 PHE A N 1
ATOM 827 C CA . PHE A 1 100 ? -5.503 17.733 16.343 1.00 90.88 100 PHE A CA 1
ATOM 828 C C . PHE A 1 100 ? -5.152 18.175 14.925 1.00 90.88 100 PHE A C 1
ATOM 830 O O . PHE A 1 100 ? -4.668 19.301 14.767 1.00 90.88 100 PHE A O 1
ATOM 837 N N . ASP A 1 101 ? -5.361 17.296 13.941 1.00 87.38 101 ASP A N 1
ATOM 838 C CA . ASP A 1 101 ? -4.920 17.446 12.541 1.00 87.38 101 ASP A CA 1
ATOM 839 C C . ASP A 1 101 ? -3.456 17.880 12.415 1.00 87.38 101 ASP A C 1
ATOM 841 O O . ASP A 1 101 ? -3.081 18.741 11.616 1.00 87.38 101 ASP A O 1
ATOM 845 N N . LYS A 1 102 ? -2.621 17.311 13.281 1.00 79.00 102 LYS A N 1
ATOM 846 C CA . LYS A 1 102 ? -1.193 17.583 13.344 1.00 79.00 102 LYS A CA 1
ATOM 847 C C . LYS A 1 102 ? -0.425 16.306 13.594 1.00 79.00 102 LYS A C 1
ATOM 849 O O . LYS A 1 102 ? -0.905 15.395 14.269 1.00 79.00 102 LYS A O 1
ATOM 854 N N . THR A 1 103 ? 0.799 16.298 13.101 1.00 67.88 103 THR A N 1
ATOM 855 C CA . THR A 1 103 ? 1.777 15.246 13.345 1.00 67.88 103 THR A CA 1
ATOM 856 C C . THR A 1 103 ? 2.580 15.539 14.618 1.00 67.88 103 THR A C 1
ATOM 858 O O . THR A 1 103 ? 2.626 16.665 15.115 1.00 67.88 103 THR A O 1
ATOM 861 N N . GLU A 1 104 ? 3.187 14.503 15.196 1.00 62.25 104 GLU A N 1
ATOM 862 C CA . GLU A 1 104 ? 3.882 14.555 16.496 1.00 62.25 104 GLU A CA 1
ATOM 863 C C . GLU A 1 104 ? 5.136 15.444 16.521 1.00 62.25 104 GLU A C 1
ATOM 865 O O . GLU A 1 104 ? 5.540 15.934 17.574 1.00 62.25 104 GLU A O 1
ATOM 870 N N . ASP A 1 105 ? 5.749 15.658 15.359 1.00 66.12 105 ASP A N 1
ATOM 871 C CA . ASP A 1 105 ? 6.890 16.546 15.149 1.00 66.12 105 ASP A CA 1
ATOM 872 C C . ASP A 1 105 ? 6.490 18.029 15.187 1.00 66.12 105 ASP A C 1
ATOM 874 O O . ASP A 1 105 ? 7.346 18.912 15.286 1.00 66.12 105 ASP A O 1
ATOM 878 N N . GLN A 1 106 ? 5.188 18.311 15.157 1.00 75.38 106 GLN A N 1
ATOM 879 C CA . GLN A 1 106 ? 4.632 19.647 15.295 1.00 75.38 106 GLN A CA 1
ATOM 880 C C . GLN A 1 106 ? 4.285 19.955 16.756 1.00 75.38 106 GLN A C 1
ATOM 882 O O . GLN A 1 106 ? 4.027 19.077 17.579 1.00 75.38 106 GLN A O 1
ATOM 887 N N . THR A 1 107 ? 4.230 21.245 17.095 1.00 86.31 107 THR A N 1
ATOM 888 C CA . THR A 1 107 ? 3.818 21.685 18.434 1.00 86.31 107 THR A CA 1
ATOM 889 C C . THR A 1 107 ? 2.374 21.248 18.726 1.00 86.31 107 THR A C 1
ATOM 891 O O . THR A 1 107 ? 1.478 21.575 17.926 1.00 86.31 107 THR A O 1
ATOM 894 N N . PRO A 1 108 ? 2.122 20.562 19.863 1.00 89.56 108 PRO A N 1
ATOM 895 C CA . PRO A 1 108 ? 0.787 20.099 20.217 1.00 89.56 108 PRO A CA 1
ATOM 896 C C . PRO A 1 108 ? -0.186 21.273 20.370 1.00 89.56 108 PRO A C 1
ATOM 898 O O . PRO A 1 108 ? 0.191 22.388 20.733 1.00 89.56 108 PRO A O 1
ATOM 901 N N . ASN A 1 109 ? -1.465 21.025 20.093 1.00 92.31 109 ASN A N 1
ATOM 902 C CA . ASN A 1 109 ? -2.544 21.982 20.341 1.00 92.31 109 ASN A CA 1
ATOM 903 C C . ASN A 1 109 ? -2.743 22.226 21.842 1.00 92.31 109 ASN A C 1
ATOM 905 O O . ASN A 1 109 ? -3.115 23.327 22.236 1.00 92.31 109 ASN A O 1
ATOM 909 N N . LEU A 1 110 ? -2.490 21.205 22.662 1.00 89.88 110 LEU A N 1
ATOM 910 C CA . LEU A 1 110 ? -2.485 21.287 24.117 1.00 89.88 110 LEU A CA 1
ATOM 911 C C . LEU A 1 110 ? -1.246 20.577 24.644 1.00 89.88 110 LEU A C 1
ATOM 913 O O . LEU A 1 110 ? -1.033 19.423 24.304 1.00 89.88 110 LEU A O 1
ATOM 917 N N . GLU A 1 111 ? -0.490 21.219 25.524 1.00 90.75 111 GLU A N 1
ATOM 918 C CA . GLU A 1 111 ? 0.469 20.552 26.401 1.00 90.75 111 GLU A CA 1
ATOM 919 C C . GLU A 1 111 ? 0.174 20.999 27.824 1.00 90.75 111 GLU A C 1
ATOM 921 O O . GLU A 1 111 ? 0.171 22.194 28.123 1.00 90.75 111 GLU A O 1
ATOM 926 N N . TYR A 1 112 ? -0.165 20.044 28.683 1.00 85.25 112 TYR A N 1
ATOM 927 C CA . TYR A 1 112 ? -0.766 20.374 29.959 1.00 85.25 112 TYR A CA 1
ATOM 928 C C . TYR A 1 112 ? -0.415 19.393 31.061 1.00 85.25 112 TYR A C 1
ATOM 930 O O . TYR A 1 112 ? -0.723 18.206 30.978 1.00 85.25 112 TYR A O 1
ATOM 938 N N . ASN A 1 113 ? 0.165 19.905 32.142 1.00 82.12 113 ASN A N 1
ATOM 939 C CA . ASN A 1 113 ? 0.429 19.115 33.329 1.00 82.12 113 ASN A CA 1
ATOM 940 C C . ASN A 1 113 ? -0.836 19.014 34.189 1.00 82.12 113 ASN A C 1
ATOM 942 O O . ASN A 1 113 ? -1.330 19.995 34.741 1.00 82.12 113 ASN A O 1
ATOM 946 N N . THR A 1 114 ? -1.348 17.797 34.341 1.00 68.88 114 THR A N 1
ATOM 947 C CA . THR A 1 114 ? -2.543 17.505 35.142 1.00 68.88 114 THR A CA 1
ATOM 948 C C . THR A 1 114 ? -2.366 17.784 36.641 1.00 68.88 114 THR A C 1
ATOM 950 O O . THR A 1 114 ? -3.360 17.774 37.369 1.00 68.88 114 THR A O 1
ATOM 953 N N . LEU A 1 115 ? -1.143 18.081 37.106 1.00 64.44 115 LEU A N 1
ATOM 954 C CA . LEU A 1 115 ? -0.852 18.541 38.468 1.00 64.44 115 LEU A CA 1
ATOM 955 C C . LEU A 1 115 ? -1.117 20.043 38.684 1.00 64.44 115 LEU A C 1
ATOM 957 O O . LEU A 1 115 ? -1.372 20.439 39.820 1.00 64.44 115 LEU A O 1
ATOM 961 N N . ASP A 1 116 ? -1.091 20.874 37.635 1.00 54.50 116 ASP A N 1
ATOM 962 C CA . ASP A 1 116 ? -0.917 22.332 37.781 1.00 54.50 116 ASP A CA 1
ATOM 963 C C . ASP A 1 116 ? -2.213 23.135 38.007 1.00 54.50 116 ASP A C 1
ATOM 965 O O . ASP A 1 116 ? -2.154 24.335 38.268 1.00 54.50 116 ASP A O 1
ATOM 969 N N . TYR A 1 117 ? -3.398 22.518 37.946 1.00 51.00 117 TYR A N 1
ATOM 970 C CA . TYR A 1 117 ? -4.658 23.288 37.966 1.00 51.00 117 TYR A CA 1
ATOM 971 C C . TYR A 1 117 ? -5.806 22.664 38.754 1.00 51.00 117 TYR A C 1
ATOM 973 O O . TYR A 1 117 ? -6.709 23.367 39.198 1.00 51.00 117 TYR A O 1
ATOM 981 N N . LEU A 1 118 ? -5.806 21.347 38.952 1.00 53.81 118 LEU A N 1
ATOM 982 C CA . LEU A 1 118 ? -6.974 20.643 39.472 1.00 53.81 118 LEU A CA 1
ATOM 983 C C . LEU A 1 118 ? -6.637 20.011 40.813 1.00 53.81 118 LEU A C 1
ATOM 985 O O . LEU A 1 118 ? -6.334 18.819 40.883 1.00 53.81 118 LEU A O 1
ATOM 989 N N . SER A 1 119 ? -6.722 20.813 41.880 1.00 50.94 119 SER A N 1
ATOM 990 C CA . SER A 1 119 ? -6.583 20.328 43.257 1.00 50.94 119 SER A CA 1
ATOM 991 C C . SER A 1 119 ? -7.346 19.002 43.460 1.00 50.94 119 SER A C 1
ATOM 993 O O . SER A 1 119 ? -8.474 18.824 42.984 1.00 50.94 119 SER A O 1
ATOM 995 N N . GLY A 1 120 ? -6.705 18.017 44.095 1.00 55.59 120 GLY A N 1
ATOM 996 C CA . GLY A 1 120 ? -7.334 16.740 44.444 1.00 55.59 120 GLY A CA 1
ATOM 997 C C . GLY A 1 120 ? -6.583 15.483 43.998 1.00 55.59 120 GLY A C 1
ATOM 998 O O . GLY A 1 120 ? -5.408 15.508 43.649 1.00 55.59 120 GLY A O 1
ATOM 999 N N . THR A 1 121 ? -7.289 14.355 44.078 1.00 56.72 121 THR A N 1
ATOM 1000 C CA . THR A 1 121 ? -6.756 12.994 43.933 1.00 56.72 121 THR A CA 1
ATOM 1001 C C . THR A 1 121 ? -6.196 12.718 42.537 1.00 56.72 121 THR A C 1
ATOM 1003 O O . THR A 1 121 ? -6.862 12.968 41.532 1.00 56.72 121 THR A O 1
ATOM 1006 N N . LYS A 1 122 ? -4.984 12.152 42.490 1.00 61.62 122 LYS A N 1
ATOM 1007 C CA . LYS A 1 122 ? -4.320 11.690 41.266 1.00 61.62 122 LYS A CA 1
ATOM 1008 C C . LYS A 1 122 ? -5.014 10.441 40.708 1.00 61.62 122 LYS A C 1
ATOM 1010 O O . LYS A 1 122 ? -5.204 9.470 41.438 1.00 61.62 122 LYS A O 1
ATOM 1015 N N . TYR A 1 123 ? -5.321 10.436 39.409 1.00 61.84 123 TYR A N 1
ATOM 1016 C CA . TYR A 1 123 ? -5.752 9.231 38.691 1.00 61.84 123 TYR A CA 1
ATOM 1017 C C . TYR A 1 123 ? -4.535 8.564 38.043 1.00 61.84 123 TYR A C 1
ATOM 1019 O O . TYR A 1 123 ? -4.074 8.988 36.988 1.00 61.84 123 TYR A O 1
ATOM 1027 N N . THR A 1 124 ? -3.983 7.549 38.712 1.00 53.75 124 THR A N 1
ATOM 1028 C CA . THR A 1 124 ? -2.823 6.755 38.251 1.00 53.75 124 THR A CA 1
ATOM 1029 C C . THR A 1 124 ? -3.213 5.485 37.496 1.00 53.75 124 THR A C 1
ATOM 1031 O O . THR A 1 124 ? -2.346 4.701 37.126 1.00 53.75 124 THR A O 1
ATOM 1034 N N . SER A 1 125 ? -4.510 5.247 37.316 1.00 51.78 125 SER A N 1
ATOM 1035 C CA . SER A 1 125 ? -5.076 4.104 36.601 1.00 51.78 125 SER A CA 1
ATOM 1036 C C . SER A 1 125 ? -6.425 4.496 36.008 1.00 51.78 125 SER A C 1
ATOM 1038 O O . SER A 1 125 ? -7.100 5.396 36.520 1.00 51.78 125 SER A O 1
ATOM 1040 N N . GLY A 1 126 ? -6.823 3.837 34.924 1.00 54.44 126 GLY A N 1
ATOM 1041 C CA . GLY A 1 126 ? -8.101 4.102 34.283 1.00 54.44 126 GLY A CA 1
ATOM 1042 C C . GLY A 1 126 ? -8.275 3.317 32.995 1.00 54.44 126 GLY A C 1
ATOM 1043 O O . GLY A 1 126 ? -7.656 2.281 32.791 1.00 54.44 126 GLY A O 1
ATOM 1044 N N . THR A 1 127 ? -9.151 3.824 32.144 1.00 51.62 127 THR A N 1
ATOM 1045 C CA . THR A 1 127 ? -9.455 3.299 30.820 1.00 51.62 127 THR A CA 1
ATOM 1046 C C . THR A 1 127 ? -9.491 4.475 29.845 1.00 51.62 127 THR A C 1
ATOM 1048 O O . THR A 1 127 ? -9.959 5.561 30.210 1.00 51.62 127 THR A O 1
ATOM 1051 N N . VAL A 1 128 ? -9.032 4.265 28.610 1.00 53.09 128 VAL A N 1
ATOM 1052 C CA . VAL A 1 128 ? -9.373 5.139 27.481 1.00 53.09 128 VAL A CA 1
ATOM 1053 C C . VAL A 1 128 ? -10.768 4.760 26.997 1.00 53.09 128 VAL A C 1
ATOM 1055 O O . VAL A 1 128 ? -11.074 3.577 26.855 1.00 53.09 128 VAL A O 1
ATOM 1058 N N . ALA A 1 129 ? -11.627 5.748 26.775 1.00 53.50 129 ALA A N 1
ATOM 1059 C CA . ALA A 1 129 ? -12.964 5.515 26.248 1.00 53.50 129 ALA A CA 1
ATOM 1060 C C . ALA A 1 129 ? -13.351 6.610 25.260 1.00 53.50 129 ALA A C 1
ATOM 1062 O O . ALA A 1 129 ? -13.024 7.782 25.444 1.00 53.50 129 ALA A O 1
ATOM 1063 N N . LEU A 1 130 ? -14.102 6.210 24.243 1.00 55.06 130 LEU A N 1
ATOM 1064 C CA . LEU A 1 130 ? -14.685 7.101 23.253 1.00 55.06 130 LEU A CA 1
ATOM 1065 C C . LEU A 1 130 ? -16.194 7.104 23.408 1.00 55.06 130 LEU A C 1
ATOM 1067 O O . LEU A 1 130 ? -16.797 6.091 23.776 1.00 55.06 130 LEU A O 1
ATOM 1071 N N . GLY A 1 131 ? -16.806 8.247 23.139 1.00 57.72 131 GLY A N 1
ATOM 1072 C CA . GLY A 1 131 ? -18.250 8.356 23.186 1.00 57.72 131 GLY A CA 1
ATOM 1073 C C . GLY A 1 131 ? -18.766 9.676 22.658 1.00 57.72 131 GLY A C 1
ATOM 1074 O O . GLY A 1 131 ? -18.019 10.590 22.309 1.00 57.72 131 GLY A O 1
ATOM 1075 N N . THR A 1 132 ? -20.084 9.770 22.619 1.00 55.66 132 THR A N 1
ATOM 1076 C CA . THR A 1 132 ? -20.796 10.951 22.148 1.00 55.66 132 THR A CA 1
ATOM 1077 C C . THR A 1 132 ? -21.835 11.339 23.183 1.00 55.66 132 THR A C 1
ATOM 1079 O O . THR A 1 132 ? -22.367 10.492 23.907 1.00 55.66 132 THR A O 1
ATOM 1082 N N . TYR A 1 133 ? -22.106 12.635 23.295 1.00 48.81 133 TYR A N 1
ATOM 1083 C CA . TYR A 1 133 ? -23.177 13.140 24.144 1.00 48.81 133 TYR A CA 1
ATOM 1084 C C . TYR A 1 133 ? -24.143 13.974 23.310 1.00 48.81 133 TYR A C 1
ATOM 1086 O O . TYR A 1 133 ? -23.728 14.857 22.557 1.00 48.81 133 TYR A O 1
ATOM 1094 N N . ALA A 1 134 ? -25.430 13.651 23.448 1.00 44.50 134 ALA A N 1
ATOM 1095 C CA . ALA A 1 134 ? -26.572 14.234 22.745 1.00 44.50 134 ALA A CA 1
ATOM 1096 C C . ALA A 1 134 ? -26.654 14.019 21.210 1.00 44.50 134 ALA A C 1
ATOM 1098 O O . ALA A 1 134 ? -27.737 14.232 20.675 1.00 44.50 134 ALA A O 1
ATOM 1099 N N . TRP A 1 135 ? -25.600 13.566 20.501 1.00 52.47 135 TRP A N 1
ATOM 1100 C CA . TRP A 1 135 ? -25.583 13.450 19.020 1.00 52.47 135 TRP A CA 1
ATOM 1101 C C . TRP A 1 135 ? -24.663 12.331 18.463 1.00 52.47 135 TRP A C 1
ATOM 1103 O O . TRP A 1 135 ? -23.958 11.663 19.220 1.00 52.47 135 TRP A O 1
ATOM 1113 N N . ASN A 1 136 ? -24.676 12.136 17.132 1.00 57.44 136 ASN A N 1
ATOM 1114 C CA . ASN A 1 136 ? -23.876 11.152 16.386 1.00 57.44 136 ASN A CA 1
ATOM 1115 C C . ASN A 1 136 ? -22.472 11.700 16.039 1.00 57.44 136 ASN A C 1
ATOM 1117 O O . ASN A 1 136 ? -22.339 12.589 15.202 1.00 57.44 136 ASN A O 1
ATOM 1121 N N . SER A 1 137 ? -21.420 11.122 16.610 1.00 56.19 137 SER A N 1
ATOM 1122 C CA . SER A 1 137 ? -20.052 11.209 16.074 1.00 56.19 137 SER A CA 1
ATOM 1123 C C . SER A 1 137 ? -19.619 9.819 15.638 1.00 56.19 137 SER A C 1
ATOM 1125 O O . SER A 1 137 ? -20.078 8.819 16.194 1.00 56.19 137 SER A O 1
ATOM 1127 N N . GLN A 1 138 ? -18.745 9.764 14.643 1.00 55.12 138 GLN A N 1
ATOM 1128 C CA . GLN A 1 138 ? -18.100 8.537 14.203 1.00 55.12 138 GLN A CA 1
ATOM 1129 C C . GLN A 1 138 ? -16.639 8.556 14.637 1.00 55.12 138 GLN A C 1
ATOM 1131 O O . GLN A 1 138 ? -16.017 9.617 14.702 1.00 55.12 138 GLN A O 1
ATOM 1136 N N . PHE A 1 139 ? -16.126 7.372 14.943 1.00 50.12 139 PHE A N 1
ATOM 1137 C CA . PHE A 1 139 ? -14.734 7.149 15.294 1.00 50.12 139 PHE A CA 1
ATOM 1138 C C . PHE A 1 139 ? -14.164 6.096 14.357 1.00 50.12 139 PHE A C 1
ATOM 1140 O O . PHE A 1 139 ? -14.872 5.148 14.016 1.00 50.12 139 PHE A O 1
ATOM 1147 N N . ASP A 1 140 ? -12.907 6.269 13.982 1.00 45.94 140 ASP A N 1
ATOM 1148 C CA . ASP A 1 140 ? -12.138 5.315 13.190 1.00 45.94 140 ASP A CA 1
ATOM 1149 C C . ASP A 1 140 ? -10.683 5.293 13.687 1.00 45.94 140 ASP A C 1
ATOM 1151 O O . ASP A 1 140 ? -10.307 6.108 14.540 1.00 45.94 140 ASP A O 1
ATOM 1155 N N . ASP A 1 141 ? -9.878 4.347 13.205 1.00 49.09 141 ASP A N 1
ATOM 1156 C CA . ASP A 1 141 ? -8.430 4.256 13.462 1.00 49.09 141 ASP A CA 1
ATOM 1157 C C . ASP A 1 141 ? -8.040 4.384 14.952 1.00 49.09 141 ASP A C 1
ATOM 1159 O O . ASP A 1 141 ? -7.072 5.049 15.327 1.00 49.09 141 ASP A O 1
ATOM 1163 N N . VAL A 1 142 ? -8.830 3.767 15.836 1.00 47.66 142 VAL A N 1
ATOM 1164 C CA . VAL A 1 142 ? -8.622 3.803 17.292 1.00 47.66 142 VAL A CA 1
ATOM 1165 C C . VAL A 1 142 ? -7.408 2.946 17.659 1.00 47.66 142 VAL A C 1
ATOM 1167 O O . VAL A 1 142 ? -7.461 1.720 17.576 1.00 47.66 142 VAL A O 1
ATOM 1170 N N . GLN A 1 143 ? -6.330 3.571 18.130 1.00 47.38 143 GLN A N 1
ATOM 1171 C CA . GLN A 1 143 ? -5.091 2.899 18.529 1.00 47.38 143 GLN A CA 1
ATOM 1172 C C . GLN A 1 143 ? -4.636 3.369 19.913 1.00 47.38 143 GLN A C 1
ATOM 1174 O O . GLN A 1 143 ? -4.740 4.546 20.246 1.00 47.38 143 GLN A O 1
ATOM 1179 N N . ILE A 1 144 ? -4.110 2.459 20.735 1.00 51.09 144 ILE A N 1
ATOM 1180 C CA . ILE A 1 144 ? -3.504 2.777 22.037 1.00 51.09 144 ILE A CA 1
ATOM 1181 C C . ILE A 1 144 ? -2.143 2.083 22.106 1.00 51.09 144 ILE A C 1
ATOM 1183 O O . ILE A 1 144 ? -2.069 0.878 21.882 1.00 51.09 144 ILE A O 1
ATOM 1187 N N . SER A 1 145 ? -1.081 2.811 22.450 1.00 51.06 145 SER A N 1
ATOM 1188 C CA . SER A 1 145 ? 0.266 2.261 22.635 1.00 51.06 145 SER A CA 1
ATOM 1189 C C . SER A 1 145 ? 0.893 2.742 23.944 1.00 51.06 145 SER A C 1
ATOM 1191 O O . SER A 1 145 ? 0.647 3.854 24.394 1.00 51.06 145 SER A O 1
ATOM 1193 N N . ASN A 1 146 ? 1.714 1.905 24.580 1.00 48.06 146 ASN A N 1
ATOM 1194 C CA . ASN A 1 146 ? 2.395 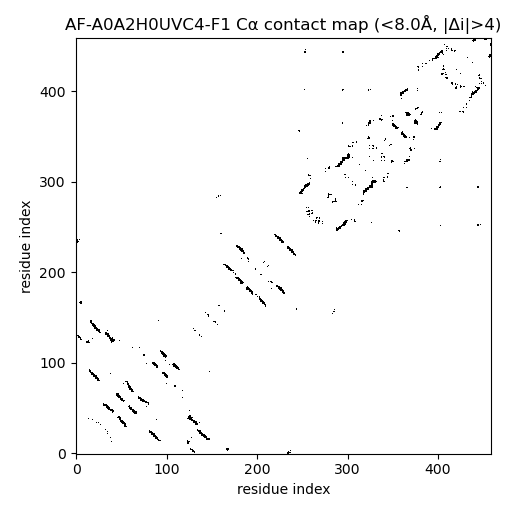2.236 25.843 1.00 48.06 146 ASN A CA 1
ATOM 1195 C C . ASN A 1 146 ? 3.909 2.478 25.653 1.00 48.06 146 ASN A C 1
ATOM 1197 O O . ASN A 1 146 ? 4.642 2.614 26.631 1.00 48.06 146 ASN A O 1
ATOM 1201 N N . ASP A 1 147 ? 4.381 2.550 24.403 1.00 44.97 147 ASP A N 1
ATOM 1202 C CA . ASP A 1 147 ? 5.803 2.531 24.015 1.00 44.97 147 ASP A CA 1
ATOM 1203 C C . ASP A 1 147 ? 6.516 3.889 24.130 1.00 44.97 147 ASP A C 1
ATOM 1205 O O . ASP A 1 147 ? 7.291 4.313 23.275 1.00 44.97 147 ASP A O 1
ATOM 1209 N N . LEU A 1 148 ? 6.311 4.582 25.245 1.00 48.19 148 LEU A N 1
ATOM 1210 C CA . LEU A 1 148 ? 7.085 5.777 25.576 1.00 48.19 148 LEU A CA 1
ATOM 1211 C C . LEU A 1 148 ? 8.284 5.345 26.437 1.00 48.19 148 LEU A C 1
ATOM 1213 O O . LEU A 1 148 ? 8.330 5.517 27.654 1.00 48.19 148 LEU A O 1
ATOM 1217 N N . THR A 1 149 ? 9.251 4.713 25.761 1.00 32.81 149 THR A N 1
ATOM 1218 C CA . THR A 1 149 ? 10.602 4.335 26.228 1.00 32.81 149 THR A CA 1
ATOM 1219 C C . THR A 1 149 ? 10.701 3.510 27.523 1.00 32.81 149 THR A C 1
ATOM 1221 O O . THR A 1 149 ? 11.258 3.990 28.500 1.00 32.81 149 THR A O 1
ATOM 1224 N N . VAL A 1 150 ? 10.278 2.239 27.508 1.00 24.80 150 VAL A N 1
ATOM 1225 C CA . VAL A 1 150 ? 11.037 1.086 28.056 1.00 24.80 150 VAL A CA 1
ATOM 1226 C C . VAL A 1 150 ? 10.563 -0.153 27.292 1.00 24.80 150 VAL A C 1
ATOM 1228 O O . VAL A 1 150 ? 9.369 -0.413 27.244 1.00 24.80 150 VAL A O 1
ATOM 1231 N N . ALA A 1 151 ? 11.500 -0.905 26.714 1.00 28.25 151 ALA A N 1
ATOM 1232 C CA . ALA A 1 151 ? 11.264 -2.123 25.942 1.00 28.25 151 ALA A CA 1
ATOM 1233 C C . ALA A 1 151 ? 10.238 -3.089 26.578 1.00 28.25 151 ALA A C 1
ATOM 1235 O O . ALA A 1 151 ? 10.566 -3.779 27.542 1.00 28.25 151 ALA A O 1
ATOM 1236 N N . ALA A 1 152 ? 9.033 -3.169 26.005 1.00 25.05 152 ALA A N 1
ATOM 1237 C CA . ALA A 1 152 ? 8.153 -4.340 26.026 1.00 25.05 152 ALA A CA 1
ATOM 1238 C C . ALA A 1 152 ? 6.993 -4.131 25.032 1.00 25.05 152 ALA A C 1
ATOM 1240 O O . ALA A 1 152 ? 6.258 -3.160 25.145 1.00 25.05 152 ALA A O 1
ATOM 1241 N N . SER A 1 153 ? 6.854 -5.072 24.096 1.00 25.56 153 SER A N 1
ATOM 1242 C CA . SER A 1 153 ? 5.973 -5.106 22.918 1.00 25.56 153 SER A CA 1
ATOM 1243 C C . SER A 1 153 ? 4.554 -4.499 23.045 1.00 25.56 153 SER A C 1
ATOM 1245 O O . SER A 1 153 ? 3.916 -4.627 24.095 1.00 25.56 153 SER A O 1
ATOM 1247 N N . PRO A 1 154 ? 4.001 -3.957 21.937 1.00 26.58 154 PRO A N 1
ATOM 1248 C CA . PRO A 1 154 ? 2.735 -3.218 21.912 1.00 26.58 154 PRO A CA 1
ATOM 1249 C C . PRO A 1 154 ? 1.484 -4.101 22.106 1.00 26.58 154 PRO A C 1
ATOM 1251 O O . PRO A 1 154 ? 1.478 -5.270 21.704 1.00 26.58 154 PRO A O 1
ATOM 1254 N N . PRO A 1 155 ? 0.377 -3.552 22.649 1.00 25.50 155 PRO A N 1
ATOM 1255 C CA . PRO A 1 155 ? -0.944 -4.164 22.542 1.00 25.50 155 PRO A CA 1
ATOM 1256 C C . PRO A 1 155 ? -1.524 -3.971 21.128 1.00 25.50 155 PRO A C 1
ATOM 1258 O O . PRO A 1 155 ? -1.518 -2.873 20.578 1.00 25.50 155 PRO A O 1
ATOM 1261 N N . ARG A 1 156 ? -2.022 -5.067 20.542 1.00 25.28 156 ARG A N 1
ATOM 1262 C CA . ARG A 1 156 ? -2.525 -5.168 19.161 1.00 25.28 156 ARG A CA 1
ATOM 1263 C C . ARG A 1 156 ? -4.039 -4.943 19.079 1.00 25.28 156 ARG A C 1
ATOM 1265 O O . ARG A 1 156 ? -4.775 -5.478 19.905 1.00 25.28 156 ARG A O 1
ATOM 1272 N N . PHE A 1 157 ? -4.500 -4.306 18.000 1.00 24.94 157 PHE A N 1
ATOM 1273 C CA . PHE A 1 157 ? -5.841 -4.523 17.443 1.00 24.94 157 PHE A CA 1
ATOM 1274 C C . PHE A 1 157 ? -5.731 -4.817 15.942 1.00 24.94 157 PHE A C 1
ATOM 1276 O O . PHE A 1 157 ? -5.513 -3.910 15.154 1.00 24.94 157 PHE A O 1
ATOM 1283 N N . TYR A 1 158 ? -5.900 -6.092 15.577 1.00 23.27 158 TYR A N 1
ATOM 1284 C CA . TYR A 1 158 ? -6.274 -6.564 14.241 1.00 23.27 158 TYR A CA 1
ATOM 1285 C C . TYR A 1 158 ? -7.232 -7.736 14.406 1.00 23.27 158 TYR A C 1
ATOM 1287 O O . TYR A 1 158 ? -6.982 -8.619 15.228 1.00 23.27 158 TYR A O 1
ATOM 1295 N N . THR A 1 159 ? -8.305 -7.775 13.619 1.00 23.66 159 THR A N 1
ATOM 1296 C CA . THR A 1 159 ? -9.125 -8.980 13.475 1.00 23.66 159 THR A CA 1
ATOM 1297 C C . THR A 1 159 ? -9.015 -9.497 12.051 1.00 23.66 159 THR A C 1
ATOM 1299 O O . THR A 1 159 ? -9.827 -9.172 11.193 1.00 23.66 159 THR A O 1
ATOM 1302 N N . SER A 1 160 ? -8.011 -10.345 11.838 1.00 22.95 160 SER A N 1
ATOM 1303 C CA . SER A 1 160 ? -8.032 -11.424 10.853 1.00 22.95 160 SER A CA 1
ATOM 1304 C C . SER A 1 160 ? -7.651 -12.716 11.583 1.00 22.95 160 SER A C 1
ATOM 1306 O O . SER A 1 160 ? -6.570 -12.792 12.162 1.00 22.95 160 SER A O 1
ATOM 1308 N N . GLY A 1 161 ? -8.533 -13.718 11.574 1.00 23.19 161 GLY A N 1
ATOM 1309 C CA . GLY A 1 161 ? -8.247 -15.067 12.081 1.00 23.19 161 GLY A CA 1
ATOM 1310 C C . GLY A 1 161 ? -8.412 -15.260 13.598 1.00 23.19 161 GLY A C 1
ATOM 1311 O O . GLY A 1 161 ? -7.674 -14.702 14.397 1.00 23.19 161 GLY A O 1
ATOM 1312 N N . SER A 1 162 ? -9.410 -16.074 13.959 1.00 26.02 162 SER A N 1
ATOM 1313 C CA . SER A 1 162 ? -9.645 -16.894 15.172 1.00 26.02 162 SER A CA 1
ATOM 1314 C C . SER A 1 162 ? -9.183 -16.503 16.591 1.00 26.02 162 SER A C 1
ATOM 1316 O O . SER A 1 162 ? -9.517 -17.251 17.507 1.00 26.02 162 SER A O 1
ATOM 1318 N N . HIS A 1 163 ? -8.511 -15.386 16.867 1.00 26.09 163 HIS A N 1
ATOM 1319 C CA . HIS A 1 163 ? -8.062 -15.045 18.222 1.00 26.09 163 HIS A CA 1
ATOM 1320 C C . HIS A 1 163 ? -8.018 -13.529 18.459 1.00 26.09 163 HIS A C 1
ATOM 1322 O O . HIS A 1 163 ? -6.958 -12.916 18.437 1.00 26.09 163 HIS A O 1
ATOM 1328 N N . ALA A 1 164 ? -9.166 -12.926 18.766 1.00 26.94 164 ALA A N 1
ATOM 1329 C CA . ALA A 1 164 ? -9.224 -11.594 19.363 1.00 26.94 164 ALA A CA 1
ATOM 1330 C C . ALA A 1 164 ? -10.010 -11.680 20.668 1.00 26.94 164 ALA A C 1
ATOM 1332 O O . ALA A 1 164 ? -11.181 -12.028 20.655 1.00 26.94 164 ALA A O 1
ATOM 1333 N N . SER A 1 165 ? -9.382 -11.417 21.811 1.00 26.06 165 SER A N 1
ATOM 1334 C CA . SER A 1 165 ? -10.088 -11.358 23.089 1.00 26.06 165 SER A CA 1
ATOM 1335 C C . SER A 1 165 ? -10.679 -9.964 23.294 1.00 26.06 165 SER A C 1
ATOM 1337 O O . SER A 1 165 ? -9.949 -9.021 23.588 1.00 26.06 165 SER A O 1
ATOM 1339 N N . THR A 1 166 ? -11.998 -9.829 23.164 1.00 30.69 166 THR A N 1
ATOM 1340 C CA . THR A 1 166 ? -12.748 -8.617 23.534 1.00 30.69 166 THR A CA 1
ATOM 1341 C C . THR A 1 166 ? -13.527 -8.897 24.813 1.00 30.69 166 THR A C 1
ATOM 1343 O O . THR A 1 166 ? -14.313 -9.840 24.862 1.00 30.69 166 THR A O 1
ATOM 1346 N N . SER A 1 167 ? -13.331 -8.108 25.865 1.00 29.23 167 SER A N 1
ATOM 1347 C CA . SER A 1 167 ? -14.076 -8.240 27.120 1.00 29.23 167 SER A CA 1
ATOM 1348 C C . SER A 1 167 ? -15.045 -7.075 27.312 1.00 29.23 167 SER A C 1
ATOM 1350 O O . SER A 1 167 ? -14.684 -5.913 27.162 1.00 29.23 167 SER A O 1
ATOM 1352 N N . ILE A 1 168 ? -16.290 -7.394 27.660 1.00 33.31 168 ILE A N 1
ATOM 1353 C CA . ILE A 1 168 ? -17.326 -6.440 28.062 1.00 33.31 168 ILE A CA 1
ATOM 1354 C C . ILE A 1 168 ? -17.531 -6.629 29.568 1.00 33.31 168 ILE A C 1
ATOM 1356 O O . ILE A 1 168 ? -18.029 -7.672 29.991 1.00 33.31 168 ILE A O 1
ATOM 1360 N N . SER A 1 169 ? -17.147 -5.647 30.389 1.00 32.31 169 SER A N 1
ATOM 1361 C CA . SER A 1 169 ? -17.488 -5.636 31.820 1.00 32.31 169 SER A CA 1
ATOM 1362 C C . SER A 1 169 ? -18.702 -4.753 32.073 1.00 32.31 169 SER A C 1
ATOM 1364 O O . SER A 1 169 ? -18.703 -3.563 31.757 1.00 32.31 169 SER A O 1
ATOM 1366 N N . ILE A 1 170 ? -19.729 -5.342 32.678 1.00 33.16 170 ILE A N 1
ATOM 1367 C CA . ILE A 1 170 ? -20.972 -4.682 33.064 1.00 33.16 170 ILE A CA 1
ATOM 1368 C C . ILE A 1 170 ? -20.941 -4.527 34.583 1.00 33.16 170 ILE A C 1
ATOM 1370 O O . ILE A 1 170 ? -20.942 -5.513 35.321 1.00 33.16 170 ILE A O 1
ATOM 1374 N N . LYS A 1 171 ? -20.893 -3.274 35.046 1.00 33.59 171 LYS A N 1
ATOM 1375 C CA . LYS A 1 171 ? -21.126 -2.917 36.448 1.00 33.59 171 LYS A CA 1
ATOM 1376 C C . LYS A 1 171 ? -22.551 -2.406 36.576 1.00 33.59 171 LYS A C 1
ATOM 1378 O O . LYS A 1 171 ? -22.855 -1.352 36.023 1.00 33.59 171 LYS A O 1
ATOM 1383 N N . SER A 1 172 ? -23.389 -3.102 37.336 1.00 32.19 172 SER A N 1
ATOM 1384 C CA . SER A 1 172 ? -24.614 -2.512 37.871 1.00 32.19 172 SER A CA 1
ATOM 1385 C C . SER A 1 172 ? -24.669 -2.647 39.385 1.00 32.19 172 SER A C 1
ATOM 1387 O O . SER A 1 172 ? -24.105 -3.557 39.997 1.00 32.19 172 SER A O 1
ATOM 1389 N N . SER A 1 173 ? -25.327 -1.670 39.996 1.00 35.00 173 SER A N 1
ATOM 1390 C CA . SER A 1 173 ? -25.835 -1.747 41.353 1.00 35.00 173 SER A CA 1
ATOM 1391 C C . SER A 1 173 ? -26.890 -2.853 41.433 1.00 35.00 173 SER A C 1
ATOM 1393 O O . SER A 1 173 ? -27.899 -2.766 40.747 1.00 35.00 173 SER A O 1
ATOM 1395 N N . SER A 1 174 ? -26.642 -3.851 42.280 1.00 37.91 174 SER A N 1
ATOM 1396 C CA . SER A 1 174 ? -27.590 -4.826 42.857 1.00 37.91 174 SER A CA 1
ATOM 1397 C C . SER A 1 174 ? -28.467 -5.721 41.963 1.00 37.91 174 SER A C 1
ATOM 1399 O O . SER A 1 174 ? -28.794 -6.796 42.449 1.00 37.91 174 SER A O 1
ATOM 1401 N N . ASP A 1 175 ? -28.785 -5.391 40.711 1.00 44.44 175 ASP A N 1
ATOM 1402 C CA . ASP A 1 175 ? -29.761 -6.144 39.903 1.00 44.44 175 ASP A CA 1
ATOM 1403 C C . ASP A 1 175 ? -29.133 -6.688 38.611 1.00 44.44 175 ASP A C 1
ATOM 1405 O O . ASP A 1 175 ? -29.292 -6.135 37.526 1.00 44.44 175 ASP A O 1
ATOM 1409 N N . LEU A 1 176 ? -28.373 -7.783 38.717 1.00 47.53 176 LEU A N 1
ATOM 1410 C CA . LEU A 1 176 ? -27.854 -8.518 37.551 1.00 47.53 176 LEU A CA 1
ATOM 1411 C C . LEU A 1 176 ? -28.866 -9.532 36.986 1.00 47.53 176 LEU A C 1
ATOM 1413 O O . LEU A 1 176 ? -28.631 -10.072 35.907 1.00 47.53 176 LEU A O 1
ATOM 1417 N N . ASP A 1 177 ? -29.999 -9.743 37.662 1.00 47.34 177 ASP A N 1
ATOM 1418 C CA . ASP A 1 177 ? -31.025 -10.738 37.311 1.00 47.34 177 ASP A CA 1
ATOM 1419 C C . ASP A 1 177 ? -31.710 -10.461 35.953 1.00 47.34 177 ASP A C 1
ATOM 1421 O O . ASP A 1 177 ? -32.231 -11.382 35.323 1.00 47.34 177 ASP A O 1
ATO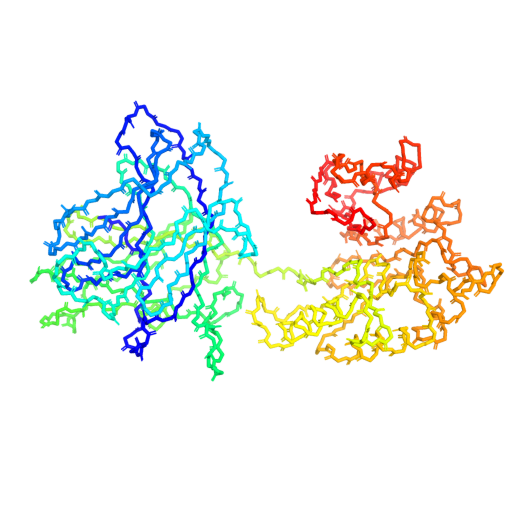M 1425 N N . ASN A 1 178 ? -31.650 -9.215 35.459 1.00 44.97 178 ASN A N 1
ATOM 1426 C CA . ASN A 1 178 ? -32.279 -8.773 34.205 1.00 44.97 178 ASN A CA 1
ATOM 1427 C C . ASN A 1 178 ? -31.289 -8.532 33.050 1.00 44.97 178 ASN A C 1
ATOM 1429 O O . ASN A 1 178 ? -31.672 -7.989 32.010 1.00 44.97 178 ASN A O 1
ATOM 1433 N N . LEU A 1 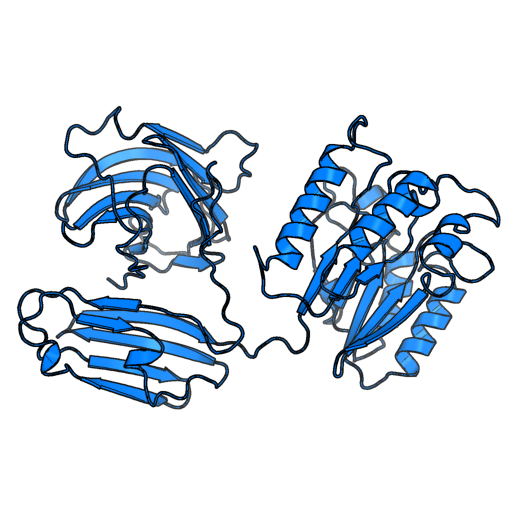179 ? -30.013 -8.907 33.200 1.00 46.16 179 LEU A N 1
ATOM 1434 C CA . LEU A 1 179 ? -29.027 -8.733 32.134 1.00 46.16 179 LEU A CA 1
ATOM 1435 C C . LEU A 1 179 ? -29.295 -9.704 30.972 1.00 46.16 179 LEU A C 1
ATOM 1437 O O . LEU A 1 179 ? -29.287 -10.925 31.147 1.00 46.16 179 LEU A O 1
ATOM 1441 N N . SER A 1 180 ? -29.442 -9.158 29.763 1.00 49.47 180 SER A N 1
ATOM 1442 C CA . SER A 1 180 ? -29.435 -9.928 28.517 1.00 49.47 180 SER A CA 1
ATOM 1443 C C . SER A 1 180 ? -28.385 -9.400 27.542 1.00 49.47 180 SER A C 1
ATOM 1445 O O . SER A 1 180 ? -28.205 -8.192 27.370 1.00 49.47 180 SER A O 1
ATOM 1447 N N . ILE A 1 181 ? -27.671 -10.326 26.906 1.00 53.06 181 ILE A N 1
ATOM 1448 C CA . ILE A 1 181 ? -26.688 -10.039 25.863 1.00 53.06 181 ILE A CA 1
ATOM 1449 C C . ILE A 1 181 ? -27.121 -10.789 24.621 1.00 53.06 181 ILE A C 1
ATOM 1451 O O . ILE A 1 181 ? -27.338 -11.999 24.673 1.00 53.06 181 ILE A O 1
ATOM 1455 N N . SER A 1 182 ? -27.236 -10.077 23.506 1.00 46.78 182 SER A N 1
ATOM 1456 C CA . SER A 1 182 ? -27.569 -10.673 22.215 1.00 46.78 182 SER A CA 1
ATOM 1457 C C . SER A 1 182 ? -26.562 -10.261 21.151 1.00 46.78 182 SER A C 1
ATOM 1459 O O . SER A 1 182 ? -26.091 -9.122 21.126 1.00 46.78 182 SER A O 1
ATOM 1461 N N . VAL A 1 183 ? -26.238 -11.210 20.274 1.00 46.97 183 VAL A N 1
ATOM 1462 C CA . VAL A 1 183 ? -25.452 -10.978 19.062 1.00 46.97 183 VAL A CA 1
ATOM 1463 C C . VAL A 1 183 ? -26.390 -11.138 17.883 1.00 46.97 183 VAL A C 1
ATOM 1465 O O . VAL A 1 183 ? -27.032 -12.179 17.725 1.00 46.97 183 VAL A O 1
ATOM 1468 N N . THR A 1 184 ? -26.489 -10.094 17.073 1.00 45.22 184 THR A N 1
ATOM 1469 C CA . THR A 1 184 ? -27.402 -10.048 15.929 1.00 45.22 184 THR A CA 1
ATOM 1470 C C . THR A 1 184 ? -26.610 -9.763 14.662 1.00 45.22 184 THR A C 1
ATOM 1472 O O . THR A 1 184 ? -25.736 -8.896 14.668 1.00 45.22 184 THR A O 1
ATOM 1475 N N . ASN A 1 185 ? -26.918 -10.496 13.595 1.00 45.81 185 ASN A N 1
ATOM 1476 C CA . ASN A 1 185 ? -26.460 -10.228 12.234 1.00 45.81 185 ASN A CA 1
ATOM 1477 C C . ASN A 1 185 ? -27.676 -9.805 11.367 1.00 45.81 185 ASN A C 1
ATOM 1479 O O . ASN A 1 185 ? -28.809 -9.817 11.859 1.00 45.81 185 ASN A O 1
ATOM 1483 N N . PRO A 1 186 ? -27.506 -9.465 10.077 1.00 34.59 186 PRO A N 1
ATOM 1484 C CA . PRO A 1 186 ? -28.627 -9.084 9.207 1.00 34.59 186 PRO A CA 1
ATOM 1485 C C . PRO A 1 186 ? -29.725 -10.153 9.045 1.00 34.59 186 PRO A C 1
ATOM 1487 O O . PRO A 1 186 ? -30.841 -9.827 8.652 1.00 34.59 186 PRO A O 1
ATOM 1490 N N . THR A 1 187 ? -29.431 -11.422 9.352 1.00 40.09 187 THR A N 1
ATOM 1491 C CA . THR A 1 187 ? -30.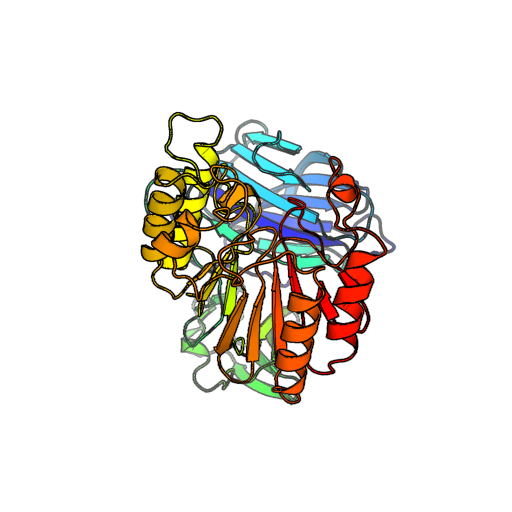384 -12.546 9.280 1.00 40.09 187 THR A CA 1
ATOM 1492 C C . THR A 1 187 ? -31.122 -12.815 10.595 1.00 40.09 187 THR A C 1
ATOM 1494 O O . THR A 1 187 ? -32.044 -13.628 10.621 1.00 40.09 187 THR A O 1
ATOM 1497 N N . GLY A 1 188 ? -30.758 -12.122 11.678 1.00 41.91 188 GLY A N 1
ATOM 1498 C CA . GLY A 1 188 ? -31.416 -12.214 12.978 1.00 41.91 188 GLY A CA 1
ATOM 1499 C C . GLY A 1 188 ? -30.451 -12.402 14.146 1.00 41.91 188 GLY A C 1
ATOM 1500 O O . GLY A 1 188 ? -29.230 -12.287 14.028 1.00 41.91 188 GLY A O 1
ATOM 1501 N N . THR A 1 189 ? -31.015 -12.649 15.327 1.00 51.62 189 THR A N 1
ATOM 1502 C CA . THR A 1 189 ? -30.240 -12.900 16.545 1.00 51.62 189 THR A CA 1
ATOM 1503 C C . THR A 1 189 ? -29.657 -14.305 16.493 1.00 51.62 189 THR A C 1
ATOM 1505 O O . THR A 1 189 ? -30.392 -15.289 16.504 1.00 51.62 189 THR A O 1
ATOM 1508 N N . ILE A 1 190 ? -28.332 -14.398 16.435 1.00 52.03 190 ILE A N 1
ATOM 1509 C CA . ILE A 1 190 ? -27.608 -15.669 16.299 1.00 52.03 190 ILE A CA 1
ATOM 1510 C C . ILE A 1 190 ? -27.161 -16.239 17.643 1.00 52.03 190 ILE A C 1
ATOM 1512 O O . ILE A 1 190 ? -26.795 -17.407 17.733 1.00 52.03 190 ILE A O 1
ATOM 1516 N N . TRP A 1 191 ? -27.185 -15.420 18.694 1.00 54.22 191 TRP A N 1
ATOM 1517 C CA . TRP A 1 191 ? -26.854 -15.855 20.040 1.00 54.22 191 TRP A CA 1
ATOM 1518 C C . TRP A 1 191 ? -27.497 -14.944 21.078 1.00 54.22 191 TRP A C 1
ATOM 1520 O O . TRP A 1 191 ? -27.616 -13.732 20.880 1.00 54.22 191 TRP A O 1
ATOM 1530 N N . THR A 1 192 ? -27.921 -15.521 22.197 1.00 55.81 192 THR A N 1
ATOM 1531 C CA . THR A 1 192 ? -28.419 -14.778 23.354 1.00 55.81 192 THR A CA 1
ATOM 1532 C C . THR A 1 192 ? -28.006 -15.496 24.627 1.00 55.81 192 THR A C 1
ATOM 1534 O O . THR A 1 192 ? -28.150 -16.714 24.719 1.00 55.81 192 THR A O 1
ATOM 1537 N N . LYS A 1 193 ? -27.541 -14.742 25.622 1.00 57.50 193 LYS A N 1
ATOM 1538 C CA . LYS A 1 193 ? -27.356 -15.230 26.988 1.00 57.50 193 LYS A CA 1
ATOM 1539 C C . LYS A 1 193 ? -28.011 -14.262 27.959 1.00 57.50 193 LYS A C 1
ATOM 1541 O O . LYS A 1 193 ? -27.769 -13.055 27.919 1.00 57.50 193 LYS A O 1
ATOM 1546 N N . THR A 1 194 ? -28.860 -14.815 28.809 1.00 58.94 194 THR A N 1
ATOM 1547 C CA . THR A 1 194 ? -29.444 -14.148 29.974 1.00 58.94 194 THR A CA 1
ATOM 1548 C C . THR A 1 194 ? -28.580 -14.445 31.198 1.00 58.94 194 THR A C 1
ATOM 1550 O O . THR A 1 194 ? -27.794 -15.395 31.170 1.00 58.94 194 THR A O 1
ATOM 1553 N N . ALA A 1 195 ? -28.687 -13.612 32.232 1.00 55.16 195 ALA A N 1
ATOM 1554 C CA . ALA A 1 195 ? -27.868 -13.662 33.439 1.00 55.16 195 ALA A CA 1
ATOM 1555 C C . ALA A 1 195 ? -27.534 -15.090 33.923 1.00 55.16 195 ALA A C 1
ATOM 1557 O O . ALA A 1 195 ? -28.418 -15.910 34.173 1.00 55.16 195 ALA A O 1
ATOM 1558 N N . ASP A 1 196 ? -26.236 -15.384 34.035 1.00 56.31 196 ASP A N 1
ATOM 1559 C CA . ASP A 1 196 ? -25.727 -16.637 34.593 1.00 56.31 196 ASP A CA 1
ATOM 1560 C C . ASP A 1 196 ? -25.936 -16.639 36.121 1.00 56.31 196 ASP A C 1
ATOM 1562 O O . ASP A 1 196 ? -25.613 -15.636 36.764 1.00 56.31 196 ASP A O 1
ATOM 1566 N N . PRO A 1 197 ? -26.404 -17.735 36.749 1.00 50.25 197 PRO A N 1
ATOM 1567 C CA . PRO A 1 197 ? -26.476 -17.837 38.208 1.00 50.25 197 PRO A CA 1
ATOM 1568 C C . PRO A 1 197 ? -25.137 -17.560 38.908 1.00 50.25 197 PRO A C 1
ATOM 1570 O O . PRO A 1 197 ? -25.125 -17.113 40.051 1.00 50.25 197 PRO A O 1
ATOM 1573 N N . ALA A 1 198 ? -24.006 -17.786 38.229 1.00 48.06 198 ALA A N 1
ATOM 1574 C CA . ALA A 1 198 ? -22.675 -17.465 38.742 1.00 48.06 198 ALA A CA 1
ATOM 1575 C C . ALA A 1 198 ? -22.375 -15.952 38.807 1.00 48.06 198 ALA A C 1
ATOM 1577 O O . ALA A 1 198 ? -21.399 -15.555 39.442 1.00 48.06 198 ALA A O 1
ATOM 1578 N N . TRP A 1 199 ? -23.185 -15.109 38.157 1.00 47.16 199 TRP A N 1
ATOM 1579 C CA . TRP A 1 199 ? -23.079 -13.645 38.205 1.00 47.16 199 TRP A CA 1
ATOM 1580 C C . TRP A 1 199 ? -23.862 -13.047 39.382 1.00 47.16 199 TRP A C 1
ATOM 1582 O O . TRP A 1 199 ? -23.617 -11.907 39.786 1.00 47.16 199 TRP A O 1
ATOM 1592 N N . VAL A 1 200 ? -24.772 -13.825 39.976 1.00 42.78 200 VAL A N 1
ATOM 1593 C CA . VAL A 1 200 ? -25.597 -13.416 41.115 1.00 42.78 200 VAL A CA 1
ATOM 1594 C C . VAL A 1 200 ? -24.713 -13.284 42.361 1.00 42.78 200 VAL A C 1
ATOM 1596 O O . VAL A 1 200 ? -24.133 -14.252 42.849 1.00 42.78 200 VAL A O 1
ATOM 1599 N N . GLY A 1 201 ? -24.590 -12.059 42.881 1.00 37.88 201 GLY A N 1
ATOM 1600 C CA . GLY A 1 201 ? -23.785 -11.739 44.069 1.00 37.88 201 GLY A CA 1
ATOM 1601 C C . GLY A 1 201 ? -22.353 -11.262 43.787 1.00 37.88 201 GLY A C 1
ATOM 1602 O O . GLY A 1 201 ? -21.657 -10.848 44.717 1.00 37.88 201 GLY A O 1
ATOM 1603 N N . THR A 1 202 ? -21.913 -11.246 42.526 1.00 37.94 202 THR A N 1
ATOM 1604 C CA . THR A 1 202 ? -20.649 -10.609 42.119 1.00 37.94 202 THR A CA 1
ATOM 1605 C C . THR A 1 202 ? -20.887 -9.167 41.667 1.00 37.94 202 THR A C 1
ATOM 1607 O O . THR A 1 202 ? -21.847 -8.894 40.959 1.00 37.94 202 THR A O 1
ATOM 1610 N N . LYS A 1 203 ? -20.018 -8.221 42.060 1.00 35.62 203 LYS A N 1
ATOM 1611 C CA . LYS A 1 203 ? -20.120 -6.797 41.657 1.00 35.62 203 LYS A CA 1
ATOM 1612 C C . LYS A 1 203 ? -19.769 -6.532 40.184 1.00 35.62 203 LYS A C 1
ATOM 1614 O O . LYS A 1 203 ? -19.908 -5.397 39.736 1.00 35.62 203 LYS A O 1
ATOM 1619 N N . ASP A 1 204 ? -19.308 -7.552 39.465 1.00 37.50 204 ASP A N 1
ATOM 1620 C CA . ASP A 1 204 ? -18.785 -7.452 38.109 1.00 37.50 204 ASP A CA 1
ATOM 1621 C C . ASP A 1 204 ? -19.237 -8.671 37.288 1.00 37.50 204 ASP A C 1
ATOM 1623 O O . ASP A 1 204 ? -18.829 -9.794 37.580 1.00 37.50 204 ASP A O 1
ATOM 1627 N N . ALA A 1 205 ? -20.028 -8.455 36.232 1.00 39.75 205 ALA A N 1
ATOM 1628 C CA . ALA A 1 205 ? -20.241 -9.457 35.189 1.00 39.75 205 ALA A CA 1
ATOM 1629 C C . ALA A 1 205 ? -19.286 -9.136 34.032 1.00 39.75 205 ALA A C 1
ATOM 1631 O O . ALA A 1 205 ? -19.372 -8.068 33.427 1.00 39.75 205 ALA A O 1
ATOM 1632 N N . THR A 1 206 ? -18.335 -10.025 33.745 1.00 42.41 206 THR A N 1
ATOM 1633 C CA . THR A 1 206 ? -17.425 -9.870 32.599 1.00 42.41 206 THR A CA 1
ATOM 1634 C C . THR A 1 206 ? -17.752 -10.939 31.577 1.00 42.41 206 THR A C 1
ATOM 1636 O O . THR A 1 206 ? -17.686 -12.119 31.904 1.00 42.41 206 THR A O 1
ATOM 1639 N N . VAL A 1 207 ? -18.074 -10.519 30.356 1.00 41.38 207 VAL A N 1
ATOM 1640 C CA . VAL A 1 207 ? -18.276 -11.400 29.205 1.00 41.38 207 VAL A CA 1
ATOM 1641 C C . VAL A 1 207 ? -17.062 -11.276 28.301 1.00 41.38 207 VAL A C 1
ATOM 1643 O O . VAL A 1 207 ? -16.752 -10.198 27.799 1.00 41.38 207 VAL A O 1
ATOM 1646 N N . ARG A 1 208 ? -16.330 -12.372 28.153 1.00 39.03 208 ARG A N 1
ATOM 1647 C CA . ARG A 1 208 ? -15.049 -12.477 27.463 1.00 39.03 208 ARG A CA 1
ATOM 1648 C C . ARG A 1 208 ? -15.255 -13.201 26.145 1.00 39.03 208 ARG A C 1
ATOM 1650 O O . ARG A 1 208 ? -15.554 -14.392 26.119 1.00 39.03 208 ARG A O 1
ATOM 1657 N N . PHE A 1 209 ? -15.038 -12.511 25.040 1.00 37.75 209 PHE A N 1
ATOM 1658 C CA . PHE A 1 209 ? -14.839 -13.159 23.756 1.00 37.75 209 PHE A CA 1
ATOM 1659 C C . PHE A 1 209 ? -13.472 -13.867 23.737 1.00 37.75 209 PHE A C 1
ATOM 1661 O O . PHE A 1 209 ? -12.507 -13.325 24.283 1.00 37.75 209 PHE A O 1
ATOM 1668 N N . PRO A 1 210 ? -13.352 -15.066 23.137 1.00 37.50 210 PRO A N 1
ATOM 1669 C CA . PRO A 1 210 ? -14.428 -15.915 22.602 1.00 37.50 210 PRO A CA 1
ATOM 1670 C C . PRO A 1 210 ? -15.104 -16.824 23.652 1.00 37.50 210 PRO A C 1
ATOM 1672 O O . PRO A 1 210 ? -16.125 -17.441 23.364 1.00 37.50 210 PRO A O 1
ATOM 1675 N N . ASN A 1 211 ? -14.557 -16.924 24.865 1.00 39.41 211 ASN A N 1
ATOM 1676 C CA . ASN A 1 211 ? -14.902 -17.975 25.835 1.00 39.41 211 ASN A CA 1
ATOM 1677 C C . ASN A 1 211 ? -16.377 -17.979 26.287 1.00 39.41 211 ASN A C 1
ATOM 1679 O O . ASN A 1 211 ? -16.978 -19.046 26.409 1.00 39.41 211 ASN A O 1
ATOM 1683 N N . ASP A 1 212 ? -16.979 -16.806 26.481 1.00 44.19 212 ASP A N 1
ATOM 1684 C CA . ASP A 1 212 ? -18.376 -16.664 26.916 1.00 44.19 212 ASP A CA 1
ATOM 1685 C C . ASP A 1 212 ? -19.381 -16.658 25.753 1.00 44.19 212 ASP A C 1
ATOM 1687 O O . ASP A 1 212 ? -20.586 -16.698 25.988 1.00 44.19 212 ASP A O 1
ATOM 1691 N N . PHE A 1 213 ? -18.889 -16.666 24.509 1.00 45.78 213 PHE A N 1
ATOM 1692 C CA . PHE A 1 213 ? -19.669 -16.764 23.269 1.00 45.78 213 PHE A CA 1
ATOM 1693 C C . PHE A 1 213 ? -19.621 -18.176 22.672 1.00 45.78 213 PHE A C 1
ATOM 1695 O O . PHE A 1 213 ? -19.877 -18.360 21.481 1.00 45.78 213 PHE A O 1
ATOM 1702 N N . SER A 1 214 ? -19.280 -19.188 23.477 1.00 42.16 214 SER A N 1
ATOM 1703 C CA . SER A 1 214 ? -19.275 -20.585 23.036 1.00 42.16 214 SER A CA 1
ATOM 1704 C C . SER A 1 214 ? -20.630 -20.949 22.401 1.00 42.16 214 SER A C 1
ATOM 1706 O O . SER A 1 214 ? -21.674 -20.947 23.050 1.00 42.16 214 SER A O 1
ATOM 1708 N N . GLY A 1 215 ? -20.616 -21.186 21.083 1.00 42.75 215 GLY A N 1
ATOM 1709 C CA . GLY A 1 215 ? -21.802 -21.482 20.267 1.00 42.75 215 GLY A CA 1
ATOM 1710 C C . GLY A 1 215 ? -22.269 -20.368 19.318 1.00 42.75 215 GLY A C 1
ATOM 1711 O O . GLY A 1 215 ? -23.037 -20.663 18.405 1.00 42.75 215 GLY A O 1
ATOM 1712 N N . ALA A 1 216 ? -21.799 -19.123 19.455 1.00 43.00 216 ALA A N 1
ATOM 1713 C CA . ALA A 1 216 ? -22.047 -18.073 18.465 1.00 43.00 216 ALA A CA 1
ATOM 1714 C C . ALA A 1 216 ? -21.092 -18.253 17.272 1.00 43.00 216 ALA A C 1
ATOM 1716 O O . ALA A 1 216 ? -19.902 -17.955 17.367 1.00 43.00 216 ALA A O 1
ATOM 1717 N N . ASN A 1 217 ? -21.586 -18.759 16.139 1.00 48.25 217 ASN A N 1
ATOM 1718 C CA . ASN A 1 217 ? -20.788 -18.829 14.913 1.00 48.25 217 ASN A CA 1
ATOM 1719 C C . ASN A 1 217 ? -20.682 -17.429 14.280 1.00 48.25 217 ASN A C 1
ATOM 1721 O O . ASN A 1 217 ? -21.485 -17.068 13.425 1.00 48.25 217 ASN A O 1
ATOM 1725 N N . VAL A 1 218 ? -19.707 -16.632 14.726 1.00 47.75 218 VAL A N 1
ATOM 1726 C CA . VAL A 1 218 ? -19.412 -15.283 14.196 1.00 47.75 218 VAL A CA 1
ATOM 1727 C C . VAL A 1 218 ? -18.366 -15.292 13.075 1.00 47.75 218 VAL A C 1
ATOM 1729 O O . VAL A 1 218 ? -17.781 -14.264 12.760 1.00 47.75 218 VAL A O 1
ATOM 1732 N N . ASN A 1 219 ? -18.124 -16.448 12.451 1.00 45.53 219 ASN A N 1
ATOM 1733 C CA . ASN A 1 219 ? -17.173 -16.576 11.340 1.00 45.53 219 ASN A CA 1
ATOM 1734 C C . ASN A 1 219 ? -17.736 -16.062 10.007 1.00 45.53 219 ASN A C 1
ATOM 1736 O O . ASN A 1 219 ? -17.072 -16.169 8.983 1.00 45.53 219 ASN A O 1
ATOM 1740 N N . THR A 1 220 ? -18.983 -15.584 9.991 1.00 43.06 220 THR A N 1
ATOM 1741 C CA . THR A 1 220 ? -19.594 -15.050 8.771 1.00 43.06 220 THR A CA 1
ATOM 1742 C C . THR A 1 220 ? -19.249 -13.564 8.644 1.00 43.06 220 THR A C 1
ATOM 1744 O O . THR A 1 220 ? -19.351 -12.839 9.630 1.00 43.06 220 THR A O 1
ATOM 1747 N N . PRO A 1 221 ? -18.880 -13.069 7.468 1.00 41.19 221 PRO A N 1
ATOM 1748 C CA . PRO A 1 221 ? -18.711 -11.640 7.235 1.00 41.19 221 PRO A CA 1
ATOM 1749 C C . PRO A 1 221 ? -20.001 -10.862 7.504 1.00 41.19 221 PRO A C 1
ATOM 1751 O O . PRO A 1 221 ? -21.101 -11.326 7.190 1.00 41.19 221 PRO A O 1
ATOM 1754 N N . GLY A 1 222 ? -19.884 -9.671 8.080 1.00 36.50 222 GLY A N 1
ATOM 1755 C CA . GLY A 1 222 ? -20.997 -8.757 8.292 1.00 36.50 222 GLY A CA 1
ATOM 1756 C C . GLY A 1 222 ? -20.810 -7.812 9.473 1.00 36.50 222 GLY A C 1
ATOM 1757 O O . GLY A 1 222 ? -19.873 -7.905 10.266 1.00 36.50 222 GLY A O 1
ATOM 1758 N N . THR A 1 223 ? -21.759 -6.889 9.606 1.00 38.88 223 THR A N 1
ATOM 1759 C CA . THR A 1 223 ? -21.871 -6.036 10.787 1.00 38.88 223 THR A CA 1
ATOM 1760 C C . THR A 1 223 ? -22.627 -6.781 11.879 1.00 38.88 223 THR A C 1
ATOM 1762 O O . THR A 1 223 ? -23.800 -7.133 11.732 1.00 38.88 223 THR A O 1
ATOM 1765 N N . TYR A 1 224 ? -21.947 -6.997 12.993 1.00 41.44 224 TYR A N 1
ATOM 1766 C CA . TYR A 1 224 ? -22.477 -7.591 14.202 1.00 41.44 224 TYR A CA 1
ATOM 1767 C C . TYR A 1 224 ? -22.837 -6.502 15.195 1.00 41.44 224 TYR A C 1
ATOM 1769 O O . TYR A 1 224 ? -22.050 -5.606 15.505 1.00 41.44 224 TYR A O 1
ATOM 1777 N N . ILE A 1 225 ? -24.047 -6.617 15.725 1.00 42.94 225 ILE A N 1
ATOM 1778 C CA . ILE A 1 225 ? -24.522 -5.760 16.798 1.00 42.94 225 ILE A CA 1
ATOM 1779 C C . ILE A 1 225 ? -24.463 -6.578 18.077 1.00 42.94 225 ILE A C 1
ATOM 1781 O O . ILE A 1 225 ? -25.246 -7.517 18.255 1.00 42.94 225 ILE A O 1
ATOM 1785 N N . VAL A 1 226 ? -23.541 -6.217 18.967 1.00 48.19 226 VAL A N 1
ATOM 1786 C CA . VAL A 1 226 ? -23.544 -6.727 20.336 1.00 48.19 226 VAL A CA 1
ATOM 1787 C C . VAL A 1 226 ? -24.367 -5.763 21.170 1.00 48.19 226 VAL A C 1
ATOM 1789 O O . VAL A 1 226 ? -23.981 -4.614 21.402 1.00 48.19 226 VAL A O 1
ATOM 1792 N N . LYS A 1 227 ? -25.542 -6.231 21.584 1.00 45.44 227 LYS A N 1
ATOM 1793 C CA . LYS A 1 227 ? -26.497 -5.446 22.358 1.00 45.44 227 LYS A CA 1
ATOM 1794 C C . LYS A 1 227 ? -26.514 -5.967 23.784 1.00 45.44 227 LYS A C 1
ATOM 1796 O O . LYS A 1 227 ? -26.794 -7.147 24.004 1.00 45.44 227 LYS A O 1
ATOM 1801 N N . THR A 1 228 ? -26.216 -5.093 24.736 1.00 47.34 228 THR A N 1
ATOM 1802 C CA . THR A 1 228 ? -26.381 -5.379 26.161 1.00 47.34 228 THR A CA 1
ATOM 1803 C C . THR A 1 228 ? -27.568 -4.580 26.677 1.00 47.34 228 THR A C 1
ATOM 1805 O O . THR A 1 228 ? -27.649 -3.368 26.464 1.00 47.34 228 THR A O 1
ATOM 1808 N N . THR A 1 229 ? -28.515 -5.263 27.315 1.00 40.31 229 THR A N 1
ATOM 1809 C CA . THR A 1 229 ? -29.704 -4.639 27.900 1.00 40.31 229 THR A CA 1
ATOM 1810 C C . THR A 1 229 ? -29.777 -4.992 29.376 1.00 40.31 229 THR A C 1
ATOM 1812 O O . THR A 1 229 ? -29.744 -6.170 29.737 1.00 40.31 229 THR A O 1
ATOM 1815 N N . LEU A 1 230 ? -29.861 -3.957 30.207 1.00 39.06 230 LEU A N 1
ATOM 1816 C CA . LEU A 1 230 ? -30.066 -4.036 31.645 1.00 39.06 230 LEU A CA 1
ATOM 1817 C C . LEU A 1 230 ? -31.291 -3.182 31.982 1.00 39.06 230 LEU A C 1
ATOM 1819 O O . LEU A 1 230 ? -31.258 -1.968 31.785 1.00 39.06 230 LEU A O 1
ATOM 1823 N N . ASP A 1 231 ? -32.370 -3.813 32.441 1.00 50.19 231 ASP A N 1
ATOM 1824 C CA . ASP A 1 231 ? -33.679 -3.181 32.645 1.00 50.19 231 ASP A CA 1
ATOM 1825 C C . ASP A 1 231 ? -34.149 -2.389 31.405 1.00 50.19 231 ASP A C 1
ATOM 1827 O O . ASP A 1 231 ? -34.587 -2.979 30.416 1.00 50.19 231 ASP A O 1
ATOM 1831 N N . THR A 1 232 ? -34.039 -1.054 31.436 1.00 32.59 232 THR A N 1
ATOM 1832 C CA . THR A 1 232 ? -34.388 -0.138 30.334 1.00 32.59 232 THR A CA 1
ATOM 1833 C C . THR A 1 232 ? -33.179 0.423 29.583 1.00 32.59 232 THR A C 1
ATOM 1835 O O . THR A 1 232 ? -33.345 1.021 28.519 1.00 32.59 232 THR A O 1
ATOM 1838 N N . ASP A 1 233 ? -31.967 0.244 30.104 1.00 30.83 233 ASP A N 1
ATOM 1839 C CA . ASP A 1 233 ? -30.749 0.798 29.524 1.00 30.83 233 ASP A CA 1
ATOM 1840 C C . ASP A 1 233 ? -30.124 -0.179 28.528 1.00 30.83 233 ASP A C 1
ATOM 1842 O O . ASP A 1 233 ? -29.835 -1.338 28.829 1.00 30.83 233 ASP A O 1
ATOM 1846 N N . THR A 1 234 ? -29.895 0.306 27.307 1.00 32.72 234 THR A N 1
ATOM 1847 C CA . THR A 1 234 ? -29.263 -0.458 26.228 1.00 32.72 234 THR A CA 1
ATOM 1848 C C . THR A 1 234 ? -27.912 0.150 25.871 1.00 32.72 234 THR A C 1
ATOM 1850 O O . THR A 1 234 ? -27.822 1.343 25.575 1.00 32.72 234 THR A O 1
ATOM 1853 N N . SER A 1 235 ? -26.869 -0.677 25.831 1.00 38.81 235 SER A N 1
ATOM 1854 C CA . SER A 1 235 ? -25.600 -0.341 25.181 1.00 38.81 235 SER A CA 1
ATOM 1855 C C . SER A 1 235 ? -25.427 -1.167 23.910 1.00 38.81 235 SER A C 1
ATOM 1857 O O . SER A 1 235 ? -25.812 -2.334 23.848 1.00 38.81 235 SER A O 1
ATOM 1859 N N . ILE A 1 236 ? -24.880 -0.529 22.878 1.00 32.09 236 ILE A N 1
ATOM 1860 C CA . ILE A 1 236 ? -24.694 -1.103 21.548 1.00 32.09 236 ILE A CA 1
ATOM 1861 C C . ILE A 1 236 ? -23.216 -0.978 21.188 1.00 32.09 236 ILE A C 1
ATOM 1863 O O . ILE A 1 236 ? -22.683 0.129 21.171 1.00 32.09 236 ILE A O 1
ATOM 1867 N N . LEU A 1 237 ? -22.575 -2.108 20.906 1.00 40.69 237 LEU A N 1
ATOM 1868 C CA . LEU A 1 237 ? -21.267 -2.179 20.268 1.00 40.69 237 LEU A CA 1
ATOM 1869 C C . LEU A 1 237 ? -21.474 -2.671 18.835 1.00 40.69 237 LEU A C 1
ATOM 1871 O O . LEU A 1 237 ? -22.101 -3.709 18.611 1.00 40.69 237 LEU A O 1
ATOM 1875 N N . LEU A 1 238 ? -20.951 -1.908 17.880 1.00 31.45 238 LEU A N 1
ATOM 1876 C CA . LEU A 1 238 ? -20.872 -2.309 16.483 1.00 31.45 238 LEU A CA 1
ATOM 1877 C C . LEU A 1 238 ? -19.515 -2.968 16.265 1.00 31.45 238 LEU A C 1
ATOM 1879 O O . LEU A 1 238 ? -18.482 -2.365 16.541 1.00 31.45 238 LEU A O 1
ATOM 1883 N N . MET A 1 239 ? -19.534 -4.209 15.802 1.00 41.38 239 MET A N 1
ATOM 1884 C CA . MET A 1 239 ? -18.347 -4.931 15.368 1.00 41.38 239 MET A CA 1
ATOM 1885 C C . MET A 1 239 ? -18.531 -5.249 13.895 1.00 41.38 239 MET A C 1
ATOM 1887 O O . MET A 1 239 ? -19.539 -5.837 13.518 1.00 41.38 239 MET A O 1
ATOM 1891 N N . GLU A 1 240 ? -17.585 -4.870 13.052 1.00 37.53 240 GLU A N 1
ATOM 1892 C CA . GLU A 1 240 ? -17.578 -5.314 11.665 1.00 37.53 240 GLU A CA 1
ATOM 1893 C C . GLU A 1 240 ? -16.593 -6.473 11.550 1.00 37.53 240 GLU A C 1
ATOM 1895 O O . GLU A 1 240 ? -15.396 -6.305 11.765 1.00 37.53 240 GLU A O 1
ATOM 1900 N N . VAL A 1 241 ? -17.106 -7.667 11.262 1.00 42.22 241 VAL A N 1
ATOM 1901 C CA . VAL A 1 241 ? -16.262 -8.799 10.880 1.00 42.22 241 VAL A CA 1
ATOM 1902 C C . VAL A 1 241 ? -16.255 -8.786 9.365 1.00 42.22 241 VAL A C 1
ATOM 1904 O O . VAL A 1 241 ? -17.245 -9.150 8.738 1.00 42.22 241 VAL A O 1
ATOM 1907 N N . LYS A 1 242 ? -15.177 -8.292 8.767 1.00 41.22 242 LYS A N 1
ATOM 1908 C CA . LYS A 1 242 ? -14.994 -8.394 7.319 1.00 41.22 242 LYS A CA 1
ATOM 1909 C C . LYS A 1 242 ? -14.521 -9.801 6.977 1.00 41.22 242 LYS A C 1
ATOM 1911 O O . LYS A 1 242 ? -13.958 -10.494 7.831 1.00 41.22 242 LYS A O 1
ATOM 1916 N N . ASP A 1 243 ? -14.749 -10.213 5.735 1.00 46.72 243 ASP A N 1
ATOM 1917 C CA . ASP A 1 243 ? -13.970 -11.312 5.178 1.00 46.72 243 ASP A CA 1
ATOM 1918 C C . ASP A 1 243 ? -12.479 -11.024 5.406 1.00 46.72 243 ASP A C 1
ATOM 1920 O O . ASP A 1 243 ? -12.060 -9.863 5.289 1.00 46.72 243 ASP A O 1
ATOM 1924 N N . PRO A 1 244 ? -11.667 -12.037 5.755 1.00 53.88 244 PRO A N 1
ATOM 1925 C CA . PRO A 1 244 ? -10.230 -11.877 5.635 1.00 53.88 244 PRO A CA 1
ATOM 1926 C C . PRO A 1 244 ? -9.925 -11.452 4.189 1.00 53.88 244 PRO A C 1
ATOM 1928 O O . PRO A 1 244 ? -10.554 -11.973 3.267 1.00 53.88 244 PRO A O 1
ATOM 1931 N N . PRO A 1 245 ? -9.014 -10.488 3.979 1.00 68.12 245 PRO A N 1
ATOM 1932 C CA . PRO A 1 245 ? -8.676 -10.064 2.630 1.00 68.12 245 PRO A CA 1
ATOM 1933 C C . PRO A 1 245 ? -8.163 -11.263 1.826 1.00 68.12 245 PRO A C 1
ATOM 1935 O O . PRO A 1 245 ? -7.412 -12.081 2.356 1.00 68.12 245 PRO A O 1
ATOM 1938 N N . ASP A 1 246 ? -8.558 -11.349 0.552 1.00 74.94 246 ASP A N 1
ATOM 1939 C CA . ASP A 1 246 ? -8.087 -12.401 -0.362 1.00 74.94 246 ASP A CA 1
ATOM 1940 C C . ASP A 1 246 ? -6.553 -12.401 -0.470 1.00 74.94 246 ASP A C 1
ATOM 1942 O O . ASP A 1 246 ? -5.932 -13.455 -0.592 1.00 74.94 246 ASP A O 1
ATOM 1946 N N . VAL A 1 247 ? -5.961 -11.202 -0.443 1.00 86.06 247 VAL A N 1
ATOM 1947 C CA . VAL A 1 247 ? -4.520 -10.937 -0.416 1.00 86.06 247 VAL A CA 1
ATOM 1948 C C . VAL A 1 247 ? -4.291 -9.659 0.393 1.00 86.06 247 VAL A C 1
ATOM 1950 O O . VAL A 1 247 ? -4.989 -8.664 0.189 1.00 86.06 247 VAL A O 1
ATOM 1953 N N . ALA A 1 248 ? -3.307 -9.666 1.287 1.00 88.88 248 ALA A N 1
ATOM 1954 C CA . ALA A 1 248 ? -2.834 -8.499 2.020 1.00 88.88 248 ALA A CA 1
ATOM 1955 C C . ALA A 1 248 ? -1.375 -8.210 1.654 1.00 88.88 248 ALA A C 1
ATOM 1957 O O . ALA A 1 248 ? -0.516 -9.078 1.760 1.00 88.88 248 ALA A O 1
ATOM 1958 N N . PHE A 1 249 ? -1.067 -6.979 1.262 1.00 93.81 249 PHE A N 1
ATOM 1959 C CA . PHE A 1 249 ? 0.288 -6.579 0.890 1.00 93.81 249 PHE A CA 1
ATOM 1960 C C . PHE A 1 249 ? 0.613 -5.178 1.401 1.00 93.81 249 PHE A C 1
ATOM 1962 O O . PHE A 1 249 ? -0.278 -4.412 1.770 1.00 93.81 249 PHE A O 1
ATOM 1969 N N . VAL A 1 250 ? 1.904 -4.856 1.430 1.00 94.81 250 VAL A N 1
ATOM 1970 C CA . VAL A 1 250 ? 2.415 -3.518 1.757 1.00 94.81 250 VAL A CA 1
ATOM 1971 C C . VAL A 1 250 ? 3.046 -2.923 0.511 1.00 94.81 250 VAL A C 1
ATOM 1973 O O . VAL A 1 250 ? 3.823 -3.600 -0.158 1.00 94.81 250 VAL A O 1
ATOM 1976 N N . VAL A 1 251 ? 2.743 -1.659 0.225 1.00 96.06 251 VAL A N 1
ATOM 1977 C CA . VAL A 1 251 ? 3.418 -0.878 -0.816 1.00 96.06 251 VAL A CA 1
ATOM 1978 C C . VAL A 1 251 ? 4.367 0.105 -0.142 1.00 96.06 251 VAL A C 1
ATOM 1980 O O . VAL A 1 251 ? 3.970 0.838 0.764 1.00 96.06 251 VAL A O 1
ATOM 1983 N N . ILE A 1 252 ? 5.625 0.079 -0.561 1.00 95.94 252 ILE A N 1
ATOM 1984 C CA . ILE A 1 252 ? 6.679 1.013 -0.174 1.00 95.94 252 ILE A CA 1
ATOM 1985 C C . ILE A 1 252 ? 7.043 1.805 -1.426 1.00 95.94 252 ILE A C 1
ATOM 1987 O O . ILE A 1 252 ? 7.093 1.244 -2.515 1.00 95.94 252 ILE A O 1
ATOM 1991 N N . THR A 1 253 ? 7.306 3.096 -1.284 1.00 95.75 253 THR A N 1
ATOM 1992 C CA . THR A 1 253 ? 7.729 3.943 -2.400 1.00 95.75 253 THR A CA 1
ATOM 1993 C C . THR A 1 253 ? 8.741 4.973 -1.937 1.00 95.75 253 THR A C 1
ATOM 1995 O O . THR A 1 253 ? 8.764 5.288 -0.743 1.00 95.75 253 THR A O 1
ATOM 1998 N N . ASP A 1 254 ? 9.567 5.468 -2.863 1.00 95.25 254 ASP A N 1
ATOM 1999 C CA . ASP A 1 254 ? 10.446 6.627 -2.670 1.00 95.25 254 ASP A CA 1
ATOM 2000 C C . ASP A 1 254 ? 11.248 6.516 -1.366 1.00 95.25 254 ASP A C 1
ATOM 2002 O O . ASP A 1 254 ? 11.305 7.417 -0.522 1.00 95.25 254 ASP A O 1
ATOM 2006 N N . SER A 1 255 ? 11.824 5.332 -1.149 1.00 94.75 255 SER A N 1
ATOM 2007 C CA . SER A 1 255 ? 12.567 5.067 0.081 1.00 94.75 255 SER A CA 1
ATOM 2008 C C . SER A 1 255 ? 13.928 5.746 0.083 1.00 94.75 255 SER A C 1
ATOM 2010 O O . SER A 1 255 ? 14.461 5.978 1.169 1.00 94.75 255 SER A O 1
ATOM 2012 N N . HIS A 1 256 ? 14.488 6.082 -1.088 1.00 95.19 256 HIS A N 1
ATOM 2013 C CA . HIS A 1 256 ? 15.782 6.756 -1.227 1.00 95.19 256 HIS A CA 1
ATOM 2014 C C . HIS A 1 256 ? 16.841 6.187 -0.265 1.00 95.19 256 HIS A C 1
ATOM 2016 O O . HIS A 1 256 ? 17.527 6.919 0.455 1.00 95.19 256 HIS A O 1
ATOM 2022 N N . TYR A 1 257 ? 16.915 4.854 -0.189 1.00 92.25 257 TYR A N 1
ATOM 2023 C CA . TYR A 1 257 ? 17.833 4.144 0.690 1.00 92.25 257 TYR A CA 1
ATOM 2024 C C . TYR A 1 257 ? 19.275 4.495 0.307 1.00 92.25 257 TYR A C 1
ATOM 2026 O O . TYR A 1 257 ? 19.690 4.346 -0.844 1.00 92.25 257 TYR A O 1
ATOM 2034 N N . ASP A 1 258 ? 20.045 4.969 1.281 1.00 88.62 258 ASP A N 1
ATOM 2035 C CA . ASP A 1 258 ? 21.360 5.569 1.063 1.00 88.62 258 ASP A CA 1
ATOM 2036 C C . ASP A 1 258 ? 22.492 4.626 1.519 1.00 88.62 258 ASP A C 1
ATOM 2038 O O . ASP A 1 258 ? 22.298 3.656 2.263 1.00 88.62 258 ASP A O 1
ATOM 2042 N N . ALA A 1 259 ? 23.721 4.928 1.111 1.00 85.44 259 ALA A N 1
ATOM 2043 C CA . ALA A 1 259 ? 24.922 4.147 1.366 1.00 85.44 259 ALA A CA 1
ATOM 2044 C C . ALA A 1 259 ? 25.304 4.045 2.858 1.00 85.44 259 ALA A C 1
ATOM 2046 O O . ALA A 1 259 ? 26.113 3.183 3.208 1.00 85.44 259 ALA A O 1
ATOM 2047 N N . GLY A 1 260 ? 24.748 4.880 3.749 1.00 75.25 260 GLY A N 1
ATOM 2048 C CA . GLY A 1 260 ? 24.931 4.730 5.197 1.00 75.25 260 GLY A CA 1
ATOM 2049 C C . GLY A 1 260 ? 24.425 5.888 6.067 1.00 75.25 260 GLY A C 1
ATOM 2050 O O . GLY A 1 260 ? 23.968 6.915 5.582 1.00 75.25 260 GLY A O 1
ATOM 2051 N N . ASP A 1 261 ? 24.577 5.740 7.386 1.00 69.44 261 ASP A N 1
ATOM 2052 C CA . ASP A 1 261 ? 23.948 6.610 8.401 1.00 69.44 261 ASP A CA 1
ATOM 2053 C C . ASP A 1 261 ? 24.641 7.974 8.617 1.00 69.44 261 ASP A C 1
ATOM 2055 O O . ASP A 1 261 ? 24.262 8.754 9.491 1.00 69.44 261 ASP A O 1
ATOM 2059 N N . ALA A 1 262 ? 25.679 8.284 7.837 1.00 65.81 262 ALA A N 1
ATOM 2060 C CA . ALA A 1 262 ? 26.411 9.553 7.918 1.00 65.81 262 ALA A CA 1
ATOM 2061 C C . ALA A 1 262 ? 25.939 10.597 6.888 1.00 65.81 262 ALA A C 1
ATOM 2063 O O . ALA A 1 262 ? 26.505 11.691 6.809 1.00 65.81 262 ALA A O 1
ATOM 2064 N N . THR A 1 263 ? 24.941 10.264 6.073 1.00 67.19 263 THR A N 1
ATOM 2065 C CA . THR A 1 263 ? 24.469 11.107 4.975 1.00 67.19 263 THR A CA 1
ATOM 2066 C C . THR A 1 263 ? 23.259 11.954 5.377 1.00 67.19 263 THR A C 1
ATOM 2068 O O . THR A 1 263 ? 22.677 11.801 6.454 1.00 67.19 263 THR A O 1
ATOM 2071 N N . LYS A 1 264 ? 22.841 12.870 4.491 1.00 67.75 264 LYS A N 1
ATOM 2072 C CA . LYS A 1 264 ? 21.615 13.665 4.691 1.00 67.75 264 LYS A CA 1
ATOM 2073 C C . LYS A 1 264 ? 20.355 12.791 4.764 1.00 67.75 264 LYS A C 1
ATOM 2075 O O . LYS A 1 264 ? 19.381 13.214 5.384 1.00 67.75 264 LYS A O 1
ATOM 2080 N N . LEU A 1 265 ? 20.398 11.594 4.178 1.00 78.12 265 LEU A N 1
ATOM 2081 C CA . LEU A 1 265 ? 19.287 10.649 4.093 1.00 78.12 265 LEU A CA 1
ATOM 2082 C C . LEU A 1 265 ? 19.402 9.486 5.088 1.00 78.12 265 LEU A C 1
ATOM 2084 O O . LEU A 1 265 ? 18.586 8.575 5.048 1.00 78.12 265 LEU A O 1
ATOM 2088 N N . ALA A 1 266 ? 20.316 9.551 6.062 1.00 78.69 266 ALA A N 1
ATOM 2089 C CA . ALA A 1 266 ? 20.429 8.562 7.142 1.00 78.69 266 ALA A CA 1
ATOM 2090 C C . ALA A 1 266 ? 19.088 8.266 7.841 1.00 78.69 266 ALA A C 1
ATOM 2092 O O . ALA A 1 266 ? 18.786 7.137 8.223 1.00 78.69 266 ALA A O 1
ATOM 2093 N N . LYS A 1 267 ? 18.231 9.288 7.972 1.00 83.44 267 LYS A N 1
ATOM 2094 C CA . LYS A 1 267 ? 16.878 9.117 8.511 1.00 83.44 267 LYS A CA 1
ATOM 2095 C C . LYS A 1 267 ? 16.033 8.161 7.671 1.00 83.44 267 LYS A C 1
ATOM 2097 O O . LYS A 1 267 ? 15.250 7.430 8.264 1.00 83.44 267 LYS A O 1
ATOM 2102 N N . SER A 1 268 ? 16.189 8.154 6.349 1.00 86.31 268 SER A N 1
ATOM 2103 C CA . SER A 1 268 ? 15.456 7.246 5.468 1.00 86.31 268 SER A CA 1
ATOM 2104 C C . SER A 1 268 ? 15.803 5.791 5.763 1.00 86.31 268 SER A C 1
ATOM 2106 O O . SER A 1 268 ? 14.911 4.988 6.030 1.00 86.31 268 SER A O 1
ATOM 2108 N N . ASN A 1 269 ? 17.099 5.483 5.888 1.00 88.19 269 ASN A N 1
ATOM 2109 C CA . ASN A 1 269 ? 17.574 4.151 6.272 1.00 88.19 269 ASN A CA 1
ATOM 2110 C C . ASN A 1 269 ? 16.964 3.697 7.606 1.00 88.19 269 ASN A C 1
ATOM 2112 O O . ASN A 1 269 ? 16.454 2.581 7.711 1.00 88.19 269 ASN A O 1
ATOM 2116 N N . HIS A 1 270 ? 16.943 4.573 8.616 1.00 86.50 270 HIS A N 1
ATOM 2117 C CA . HIS A 1 270 ? 16.316 4.257 9.900 1.00 86.50 270 HIS A CA 1
ATOM 2118 C C . HIS A 1 270 ? 14.802 4.034 9.781 1.00 86.50 270 HIS A C 1
ATOM 2120 O O . HIS A 1 270 ? 14.280 3.100 10.387 1.00 86.50 270 HIS A O 1
ATOM 2126 N N . ARG A 1 271 ? 14.077 4.850 9.001 1.00 88.69 271 ARG A N 1
ATOM 2127 C CA . ARG A 1 271 ? 12.631 4.660 8.773 1.00 88.69 271 ARG A CA 1
ATOM 2128 C C . ARG A 1 271 ? 12.343 3.331 8.082 1.00 88.69 271 ARG A C 1
ATOM 2130 O O . ARG A 1 271 ? 11.446 2.618 8.519 1.00 88.69 271 ARG A O 1
ATOM 2137 N N . MET A 1 272 ? 13.151 2.966 7.092 1.00 92.06 272 MET A N 1
ATOM 2138 C CA . MET A 1 272 ? 13.064 1.672 6.425 1.00 92.06 272 MET A CA 1
ATOM 2139 C C . MET A 1 272 ? 13.303 0.528 7.413 1.00 92.06 272 MET A C 1
ATOM 2141 O O . MET A 1 272 ? 12.472 -0.375 7.506 1.00 92.06 272 MET A O 1
ATOM 2145 N N . GLN A 1 273 ? 14.369 0.580 8.219 1.00 90.38 273 GLN A N 1
ATOM 2146 C CA . GLN A 1 273 ? 14.652 -0.424 9.260 1.00 90.38 273 GLN A CA 1
ATOM 2147 C C . GLN A 1 273 ? 13.503 -0.567 10.267 1.00 90.38 273 GLN A C 1
ATOM 2149 O O . GLN A 1 273 ? 13.154 -1.684 10.650 1.00 90.38 273 GLN A O 1
ATOM 2154 N N . HIS A 1 274 ? 12.889 0.545 10.680 1.00 88.19 274 HIS A N 1
ATOM 2155 C CA . HIS A 1 274 ? 11.687 0.514 11.513 1.00 88.19 274 HIS A CA 1
ATOM 2156 C C . HIS A 1 274 ? 10.535 -0.207 10.806 1.00 88.19 274 HIS A C 1
ATOM 2158 O O . HIS A 1 274 ? 10.005 -1.161 11.365 1.00 88.19 274 HIS A O 1
ATOM 2164 N N . LEU A 1 275 ? 10.238 0.147 9.553 1.00 88.00 275 LEU A N 1
ATOM 2165 C CA . LEU A 1 275 ? 9.182 -0.497 8.772 1.00 88.00 275 LEU A CA 1
ATOM 2166 C C . LEU A 1 275 ? 9.411 -2.007 8.586 1.00 88.00 275 LEU A C 1
ATOM 2168 O O . LEU A 1 275 ? 8.479 -2.789 8.744 1.00 88.00 275 LEU A O 1
ATOM 2172 N N . GLN A 1 276 ? 10.644 -2.448 8.318 1.00 93.62 276 GLN A N 1
ATOM 2173 C CA . GLN A 1 276 ? 10.965 -3.880 8.233 1.00 93.62 276 GLN A CA 1
ATOM 2174 C C . GLN A 1 276 ? 10.698 -4.585 9.562 1.00 93.62 276 GLN A C 1
ATOM 2176 O O . GLN A 1 276 ? 10.109 -5.666 9.580 1.00 93.62 276 GLN A O 1
ATOM 2181 N N . ASN A 1 277 ? 11.107 -3.979 10.678 1.00 86.56 277 ASN A N 1
ATOM 2182 C CA . ASN A 1 277 ? 10.820 -4.527 11.998 1.00 86.56 277 ASN A CA 1
ATOM 2183 C C . ASN A 1 277 ? 9.312 -4.598 12.252 1.00 86.56 277 ASN A C 1
ATOM 2185 O O . ASN A 1 277 ? 8.847 -5.592 12.806 1.00 86.56 277 ASN A O 1
ATOM 2189 N N . ASP A 1 278 ? 8.547 -3.594 11.833 1.00 83.38 278 ASP A N 1
ATOM 2190 C CA . ASP A 1 278 ? 7.098 -3.579 12.006 1.00 83.38 278 ASP A CA 1
ATOM 2191 C C . ASP A 1 278 ? 6.400 -4.641 11.151 1.00 83.38 278 ASP A C 1
ATOM 2193 O O . ASP A 1 278 ? 5.511 -5.328 11.654 1.00 83.38 278 ASP A O 1
ATOM 2197 N N . ILE A 1 279 ? 6.838 -4.847 9.906 1.00 82.69 279 ILE A N 1
ATOM 2198 C CA . ILE A 1 279 ? 6.343 -5.926 9.039 1.00 82.69 279 ILE A CA 1
ATOM 2199 C C . ILE A 1 279 ? 6.657 -7.287 9.673 1.00 82.69 279 ILE A C 1
ATOM 2201 O O . ILE A 1 279 ? 5.758 -8.096 9.910 1.00 82.69 279 ILE A O 1
ATOM 2205 N N . ASN A 1 280 ? 7.925 -7.525 10.017 1.00 87.44 280 ASN A N 1
ATOM 2206 C CA . ASN A 1 280 ? 8.389 -8.816 10.522 1.00 87.44 280 ASN A CA 1
ATOM 2207 C C . ASN A 1 280 ? 7.761 -9.183 11.874 1.00 87.44 280 ASN A C 1
ATOM 2209 O O . ASN A 1 280 ? 7.456 -10.352 12.123 1.00 87.44 280 ASN A O 1
ATOM 2213 N N . ASN A 1 281 ? 7.553 -8.192 12.745 1.00 81.44 281 ASN A N 1
ATOM 2214 C CA . ASN A 1 281 ? 6.976 -8.387 14.075 1.00 81.44 281 ASN A CA 1
ATOM 2215 C C . ASN A 1 281 ? 5.452 -8.225 14.111 1.00 81.44 281 ASN A C 1
ATOM 2217 O O . ASN A 1 281 ? 4.848 -8.400 15.178 1.00 81.44 281 ASN A O 1
ATOM 2221 N N . GLN A 1 282 ? 4.826 -7.920 12.969 1.00 78.38 282 GLN A N 1
ATOM 2222 C CA . GLN A 1 282 ? 3.393 -7.641 12.869 1.00 78.38 282 GLN A CA 1
ATOM 2223 C C . GLN A 1 282 ? 2.987 -6.523 13.844 1.00 78.38 282 GLN A C 1
ATOM 2225 O O . GLN A 1 282 ? 2.051 -6.666 14.637 1.00 78.38 282 GLN A O 1
ATOM 2230 N N . GLY A 1 283 ? 3.789 -5.454 13.867 1.00 57.53 283 GLY A N 1
ATOM 2231 C CA . GLY A 1 283 ? 3.644 -4.320 14.777 1.00 57.53 283 GLY A CA 1
ATOM 2232 C C . GLY A 1 283 ? 2.405 -3.495 14.454 1.00 57.53 283 GLY A C 1
ATOM 2233 O O . GLY A 1 283 ? 1.639 -3.156 15.355 1.00 57.53 283 GLY A O 1
ATOM 2234 N N . TYR A 1 284 ? 2.178 -3.258 13.159 1.00 53.38 284 TYR A N 1
ATOM 2235 C CA . TYR A 1 284 ? 1.064 -2.458 12.661 1.00 53.38 284 TYR A CA 1
ATOM 2236 C C . TYR A 1 284 ? 0.042 -3.214 11.850 1.00 53.38 284 TYR A C 1
ATOM 2238 O O . TYR A 1 284 ? -0.941 -2.576 11.544 1.00 53.38 284 TYR A O 1
ATOM 2246 N N . PHE A 1 285 ? 0.247 -4.469 11.454 1.00 63.44 285 PHE A N 1
ATOM 2247 C CA . PHE A 1 285 ? -0.697 -5.281 10.670 1.00 63.44 285 PHE A CA 1
ATOM 2248 C C . PHE A 1 285 ? -0.275 -6.758 10.724 1.00 63.44 285 PHE A C 1
ATOM 2250 O O . PHE A 1 285 ? 0.877 -7.034 11.073 1.00 63.44 285 PHE A O 1
ATOM 2257 N N . PRO A 1 286 ? -1.174 -7.725 10.432 1.00 70.88 286 PRO A N 1
ATOM 2258 C CA . PRO A 1 286 ? -0.796 -9.123 10.249 1.00 70.88 286 PRO A CA 1
ATOM 2259 C C . PRO A 1 286 ? 0.293 -9.240 9.187 1.00 70.88 286 PRO A C 1
ATOM 2261 O O . PRO A 1 286 ? 0.430 -8.357 8.343 1.00 70.88 286 PRO A O 1
ATOM 2264 N N . LEU A 1 287 ? 1.057 -10.333 9.214 1.00 79.75 287 LEU A N 1
ATOM 2265 C CA . LEU A 1 287 ? 2.120 -10.531 8.233 1.00 79.75 287 LEU A CA 1
ATOM 2266 C C . LEU A 1 287 ? 1.516 -10.482 6.814 1.00 79.75 287 LEU A C 1
ATOM 2268 O O . LEU A 1 287 ? 0.617 -11.281 6.543 1.00 79.75 287 LEU A O 1
ATOM 2272 N N . PRO A 1 288 ? 1.969 -9.567 5.939 1.00 87.12 288 PRO A N 1
ATOM 2273 C CA . PRO A 1 288 ? 1.448 -9.481 4.584 1.00 87.12 288 PRO A CA 1
ATOM 2274 C C . PRO A 1 288 ? 1.957 -10.650 3.734 1.00 87.12 288 PRO A C 1
ATOM 2276 O O . PRO A 1 288 ? 3.048 -11.179 3.969 1.00 87.12 288 PRO A O 1
ATOM 2279 N N . ASP A 1 289 ? 1.192 -11.014 2.709 1.00 92.12 289 ASP A N 1
ATOM 2280 C CA . ASP A 1 289 ? 1.553 -12.032 1.720 1.00 92.12 289 ASP A CA 1
ATOM 2281 C C . ASP A 1 289 ? 2.822 -11.650 0.950 1.00 92.12 289 ASP A C 1
ATOM 2283 O O . ASP A 1 289 ? 3.607 -12.520 0.570 1.00 92.12 289 ASP A O 1
ATOM 2287 N N . PHE A 1 290 ? 3.024 -10.346 0.732 1.00 97.75 290 PHE A N 1
ATOM 2288 C CA . PHE A 1 290 ? 4.235 -9.782 0.146 1.00 97.75 290 PHE A CA 1
ATOM 2289 C C . PHE A 1 290 ? 4.342 -8.262 0.347 1.00 97.75 290 PHE A C 1
ATOM 2291 O O . PHE A 1 290 ? 3.399 -7.585 0.761 1.00 97.75 290 PHE A O 1
ATOM 2298 N N . VAL A 1 291 ? 5.516 -7.727 0.018 1.00 98.19 291 VAL A N 1
ATOM 2299 C CA . VAL A 1 291 ? 5.832 -6.295 -0.036 1.00 98.19 291 VAL A CA 1
ATOM 2300 C C . VAL A 1 291 ? 6.147 -5.903 -1.480 1.00 98.19 291 VAL A C 1
ATOM 2302 O O . VAL A 1 291 ? 6.862 -6.622 -2.170 1.00 98.19 291 VAL A O 1
ATOM 2305 N N . VAL A 1 292 ? 5.653 -4.765 -1.948 1.00 98.50 292 VAL A N 1
ATOM 2306 C CA . VAL A 1 292 ? 6.004 -4.195 -3.257 1.00 98.50 292 VAL A CA 1
ATOM 2307 C C . VAL A 1 292 ? 6.733 -2.879 -3.032 1.00 98.50 292 VAL A C 1
ATOM 2309 O O . VAL A 1 292 ? 6.326 -2.109 -2.167 1.00 98.50 292 VAL A O 1
ATOM 2312 N N . SER A 1 293 ? 7.806 -2.629 -3.782 1.00 97.75 293 SER A N 1
ATOM 2313 C CA . SER A 1 293 ? 8.547 -1.366 -3.730 1.00 97.75 293 SER A CA 1
ATOM 2314 C C . SER A 1 293 ? 8.499 -0.690 -5.096 1.00 97.75 293 SER A C 1
ATOM 2316 O O . SER A 1 293 ? 9.039 -1.252 -6.046 1.00 97.75 293 SER A O 1
ATOM 2318 N N . THR A 1 294 ? 7.814 0.447 -5.222 1.00 96.88 294 THR A N 1
ATOM 2319 C CA . THR A 1 294 ? 7.369 1.011 -6.517 1.00 96.88 294 THR A CA 1
ATOM 2320 C C . THR A 1 294 ? 8.395 1.851 -7.271 1.00 96.88 294 THR A C 1
ATOM 2322 O O . THR A 1 294 ? 8.110 2.245 -8.396 1.00 96.88 294 THR A O 1
ATOM 2325 N N . GLY A 1 295 ? 9.587 2.072 -6.718 1.00 95.50 295 GLY A N 1
ATOM 2326 C CA . GLY A 1 295 ? 10.628 2.859 -7.378 1.00 95.50 295 GLY A CA 1
ATOM 2327 C C . GLY A 1 295 ? 11.283 3.878 -6.458 1.00 95.50 295 GLY A C 1
ATOM 2328 O O . GLY A 1 295 ? 10.901 4.020 -5.293 1.00 95.50 295 GLY A O 1
ATOM 2329 N N . ASP A 1 296 ? 12.333 4.511 -6.985 1.00 96.44 296 ASP A N 1
ATOM 2330 C CA . ASP A 1 296 ? 13.273 5.393 -6.283 1.00 96.44 296 ASP A CA 1
ATOM 2331 C C . ASP A 1 296 ? 13.646 4.800 -4.920 1.00 96.44 296 ASP A C 1
ATOM 2333 O O . ASP A 1 296 ? 13.544 5.389 -3.837 1.00 96.44 296 ASP A O 1
ATOM 2337 N N . ASN A 1 297 ? 14.039 3.527 -4.989 1.00 96.94 297 ASN A N 1
ATOM 2338 C CA . ASN A 1 297 ? 14.351 2.730 -3.818 1.00 96.94 297 ASN A CA 1
ATOM 2339 C C . ASN A 1 297 ? 15.683 3.150 -3.193 1.00 96.94 297 ASN A C 1
ATOM 2341 O O . ASN A 1 297 ? 15.920 2.941 -2.007 1.00 96.94 297 ASN A O 1
ATOM 2345 N N . THR A 1 298 ? 16.566 3.727 -3.995 1.00 96.38 298 THR A N 1
ATOM 2346 C CA . THR A 1 298 ? 17.853 4.293 -3.603 1.00 96.38 298 THR A CA 1
ATOM 2347 C C . THR A 1 298 ? 17.962 5.727 -4.091 1.00 96.38 298 THR A C 1
ATOM 2349 O O . THR A 1 298 ? 17.232 6.118 -4.990 1.00 96.38 298 THR A O 1
ATOM 2352 N N . GLU A 1 299 ? 18.859 6.522 -3.506 1.00 94.25 299 GLU A N 1
ATOM 2353 C CA . GLU A 1 299 ? 19.035 7.920 -3.930 1.00 94.25 299 GLU A CA 1
ATOM 2354 C C . GLU A 1 299 ? 19.826 8.046 -5.236 1.00 94.25 299 GLU A C 1
ATOM 2356 O O . GLU A 1 299 ? 19.481 8.878 -6.070 1.00 94.25 299 GLU A O 1
ATOM 2361 N N . ASN A 1 300 ? 20.900 7.265 -5.410 1.00 93.50 300 ASN A N 1
ATOM 2362 C CA . ASN A 1 300 ? 21.781 7.390 -6.576 1.00 93.50 300 ASN A CA 1
ATOM 2363 C C . ASN A 1 300 ? 21.933 6.097 -7.388 1.00 93.50 300 ASN A C 1
ATOM 2365 O O . ASN A 1 300 ? 22.652 6.103 -8.391 1.00 93.50 300 ASN A O 1
ATOM 2369 N N . GLY A 1 301 ? 21.343 4.975 -6.970 1.00 94.88 301 GLY A N 1
ATOM 2370 C CA . GLY A 1 301 ? 21.488 3.718 -7.700 1.00 94.88 301 GLY A CA 1
ATOM 2371 C C . GLY A 1 301 ? 22.913 3.172 -7.710 1.00 94.88 301 GLY A C 1
ATOM 2372 O O . GLY A 1 301 ? 23.321 2.502 -8.658 1.00 94.88 301 GLY A O 1
ATOM 2373 N N . SER A 1 302 ? 23.734 3.518 -6.718 1.00 95.19 302 SER A N 1
ATOM 2374 C CA . SER A 1 302 ? 25.103 3.013 -6.629 1.00 95.19 302 SER A CA 1
ATOM 2375 C C . SER A 1 302 ? 25.130 1.546 -6.194 1.00 95.19 302 SER A C 1
ATOM 2377 O O . SER A 1 302 ? 24.218 1.044 -5.538 1.00 95.19 302 SER A O 1
ATOM 2379 N N . VAL A 1 303 ? 26.240 0.858 -6.484 1.00 96.31 303 VAL A N 1
ATOM 2380 C CA . VAL A 1 303 ? 26.468 -0.535 -6.047 1.00 96.31 303 VAL A CA 1
ATOM 2381 C C . VAL A 1 303 ? 26.271 -0.700 -4.535 1.00 96.31 303 VAL A C 1
ATOM 2383 O O . VAL A 1 303 ? 25.712 -1.700 -4.091 1.00 96.31 303 VAL A O 1
ATOM 2386 N N . THR A 1 304 ? 26.720 0.275 -3.739 1.00 95.31 304 THR A N 1
ATOM 2387 C CA . THR A 1 304 ? 26.588 0.230 -2.278 1.00 95.31 304 THR A CA 1
ATOM 2388 C C . THR A 1 304 ? 25.138 0.403 -1.839 1.00 95.31 304 THR A C 1
ATOM 2390 O O . THR A 1 304 ? 24.670 -0.367 -1.006 1.00 95.31 304 THR A O 1
ATOM 2393 N N . GLU A 1 305 ? 24.422 1.387 -2.389 1.00 95.62 305 GLU A N 1
ATOM 2394 C CA . GLU A 1 305 ? 23.019 1.636 -2.034 1.00 95.62 305 GLU A CA 1
ATOM 2395 C C . GLU A 1 305 ? 22.139 0.446 -2.415 1.00 95.62 305 GLU A C 1
ATOM 2397 O O . GLU A 1 305 ? 21.429 -0.080 -1.563 1.00 95.62 305 GLU A O 1
ATOM 2402 N N . LEU A 1 306 ? 22.252 -0.046 -3.653 1.00 97.25 306 LEU A N 1
ATOM 2403 C CA . LEU A 1 306 ? 21.465 -1.185 -4.130 1.00 97.25 306 LEU A CA 1
ATOM 2404 C C . LEU A 1 306 ? 21.816 -2.477 -3.379 1.00 97.25 306 LEU A C 1
ATOM 2406 O O . LEU A 1 306 ? 20.924 -3.253 -3.041 1.00 97.25 306 LEU A O 1
ATOM 2410 N N . GLY A 1 307 ? 23.090 -2.694 -3.033 1.00 97.06 307 GLY A N 1
ATOM 2411 C CA . GLY A 1 307 ? 23.501 -3.821 -2.190 1.00 97.06 307 GLY A CA 1
ATOM 2412 C C . GLY A 1 307 ? 22.941 -3.749 -0.762 1.00 97.06 307 GLY A C 1
ATOM 2413 O O . GLY A 1 307 ? 22.499 -4.763 -0.207 1.00 97.06 307 GLY A O 1
ATOM 2414 N N . ASN A 1 308 ? 22.906 -2.554 -0.167 1.00 95.00 308 ASN A N 1
ATOM 2415 C CA . ASN A 1 308 ? 22.306 -2.341 1.149 1.00 95.00 308 ASN A CA 1
ATOM 2416 C C . ASN A 1 308 ? 20.782 -2.507 1.107 1.00 95.00 308 ASN A C 1
ATOM 2418 O O . ASN A 1 308 ? 20.224 -3.188 1.966 1.00 95.00 308 ASN A O 1
ATOM 2422 N N . LEU A 1 309 ? 20.120 -1.949 0.090 1.00 96.12 309 LEU A N 1
ATOM 2423 C CA . LEU A 1 309 ? 18.692 -2.132 -0.149 1.00 96.12 309 LEU A CA 1
ATOM 2424 C C . LEU A 1 309 ? 18.353 -3.616 -0.324 1.00 96.12 309 LEU A C 1
ATOM 2426 O O . LEU A 1 309 ? 17.400 -4.101 0.275 1.00 96.12 309 LEU A O 1
ATOM 2430 N N . LYS A 1 310 ? 19.147 -4.370 -1.093 1.00 97.56 310 LYS A N 1
ATOM 2431 C CA . LYS A 1 310 ? 18.958 -5.818 -1.251 1.00 97.56 310 LYS A CA 1
ATOM 2432 C C . LYS A 1 310 ? 19.042 -6.543 0.088 1.00 97.56 310 LYS A C 1
ATOM 2434 O O . LYS A 1 310 ? 18.195 -7.379 0.379 1.00 97.56 310 LYS A O 1
ATOM 2439 N N . THR A 1 311 ? 20.021 -6.185 0.919 1.00 96.56 311 THR A N 1
ATOM 2440 C CA . THR A 1 311 ? 20.168 -6.736 2.277 1.00 96.56 311 THR A CA 1
ATOM 2441 C C . THR A 1 311 ? 18.958 -6.403 3.153 1.00 96.56 311 THR A C 1
ATOM 2443 O O . THR A 1 311 ? 18.492 -7.250 3.912 1.00 96.56 311 THR A O 1
ATOM 2446 N N . TYR A 1 312 ? 18.431 -5.183 3.036 1.00 95.81 312 TYR A N 1
ATOM 2447 C CA . TYR A 1 312 ? 17.197 -4.774 3.694 1.00 95.81 312 TYR A CA 1
ATOM 2448 C C . TYR A 1 312 ? 15.998 -5.608 3.215 1.00 95.81 312 TYR A C 1
ATOM 2450 O O . TYR A 1 312 ? 15.303 -6.215 4.024 1.00 95.81 312 TYR A O 1
ATOM 2458 N N . LEU A 1 313 ? 15.763 -5.710 1.911 1.00 97.50 313 LEU A N 1
ATOM 2459 C CA . LEU A 1 313 ? 14.618 -6.454 1.387 1.00 97.50 313 LEU A CA 1
ATOM 2460 C C . LEU A 1 313 ? 14.719 -7.958 1.700 1.00 97.50 313 LEU A C 1
ATOM 2462 O O . LEU A 1 313 ? 13.733 -8.562 2.108 1.00 97.50 313 LEU A O 1
ATOM 2466 N N . ASP A 1 314 ? 15.919 -8.545 1.638 1.00 97.94 314 ASP A N 1
ATOM 2467 C CA . ASP A 1 314 ? 16.179 -9.939 2.038 1.00 97.94 314 ASP A CA 1
ATOM 2468 C C . ASP A 1 314 ? 15.955 -10.203 3.537 1.00 97.94 314 ASP A C 1
ATOM 2470 O O . ASP A 1 314 ? 15.820 -11.356 3.949 1.00 97.94 314 ASP A O 1
ATOM 2474 N N . GLY A 1 315 ? 15.925 -9.154 4.362 1.00 97.62 315 GLY A N 1
ATOM 2475 C CA . GLY A 1 315 ? 15.614 -9.243 5.786 1.00 97.62 315 GLY A CA 1
ATOM 2476 C C . GLY A 1 315 ? 14.116 -9.292 6.102 1.00 97.62 315 GLY A C 1
ATOM 2477 O O . GLY A 1 315 ? 13.757 -9.504 7.262 1.00 97.62 315 GLY A O 1
ATOM 2478 N N . LEU A 1 316 ? 13.233 -9.091 5.119 1.00 97.56 316 LEU A N 1
ATOM 2479 C CA . LEU A 1 316 ? 11.790 -9.257 5.300 1.00 97.56 316 LEU A CA 1
ATOM 2480 C C . LEU A 1 316 ? 11.444 -10.743 5.484 1.00 97.56 316 LEU A C 1
ATOM 2482 O O . LEU A 1 316 ? 11.981 -11.617 4.809 1.00 97.56 316 LEU A O 1
ATOM 2486 N N . THR A 1 317 ? 10.511 -11.051 6.385 1.00 94.94 317 THR A N 1
ATOM 2487 C CA . THR A 1 317 ? 10.016 -12.424 6.609 1.00 94.94 317 THR A CA 1
ATOM 2488 C C . THR A 1 317 ? 8.952 -12.853 5.595 1.00 94.94 317 THR A C 1
ATOM 2490 O O . THR A 1 317 ? 8.419 -13.959 5.690 1.00 94.94 317 THR A O 1
ATOM 2493 N N . THR A 1 318 ? 8.652 -11.990 4.627 1.00 94.44 318 THR A N 1
ATOM 2494 C CA . THR A 1 318 ? 7.704 -12.203 3.532 1.00 94.44 318 THR A CA 1
ATOM 2495 C C . THR A 1 318 ? 8.381 -11.935 2.187 1.00 94.44 318 THR A C 1
ATOM 2497 O O . THR A 1 318 ? 9.474 -11.370 2.132 1.00 94.44 318 THR A O 1
ATOM 2500 N N . SER A 1 319 ? 7.741 -12.350 1.095 1.00 97.19 319 SER A N 1
ATOM 2501 C CA . SER A 1 319 ? 8.269 -12.109 -0.252 1.00 97.19 319 SER A CA 1
ATOM 2502 C C . SER A 1 319 ? 8.243 -10.619 -0.587 1.00 97.19 319 SER A C 1
ATOM 2504 O O . SER A 1 319 ? 7.385 -9.885 -0.098 1.00 97.19 319 SER A O 1
ATOM 2506 N N . TYR A 1 320 ? 9.151 -10.171 -1.453 1.00 98.25 320 TYR A N 1
ATOM 2507 C CA . TYR A 1 320 ? 9.161 -8.793 -1.931 1.00 98.25 320 TYR A CA 1
ATOM 2508 C C . TYR A 1 320 ? 9.289 -8.707 -3.454 1.00 98.25 320 TYR A C 1
ATOM 2510 O O . TYR A 1 320 ? 9.889 -9.571 -4.097 1.00 98.25 320 TYR A O 1
ATOM 2518 N N . TYR A 1 321 ? 8.737 -7.633 -4.010 1.00 98.38 321 TYR A N 1
ATOM 2519 C CA . TYR A 1 321 ? 8.683 -7.348 -5.438 1.00 98.38 321 TYR A CA 1
ATOM 2520 C C . TYR A 1 321 ? 9.168 -5.913 -5.681 1.00 98.38 321 TYR A C 1
ATOM 2522 O O . TYR A 1 321 ? 8.403 -4.966 -5.497 1.00 98.38 321 TYR A O 1
ATOM 2530 N N . PRO A 1 322 ? 10.456 -5.721 -6.016 1.00 97.56 322 PRO A N 1
ATOM 2531 C CA . PRO A 1 322 ? 11.015 -4.398 -6.234 1.00 97.56 322 PRO A CA 1
ATOM 2532 C C . PRO A 1 322 ? 10.827 -3.959 -7.691 1.00 97.56 322 PRO A C 1
ATOM 2534 O O . PRO A 1 322 ? 10.897 -4.782 -8.610 1.00 97.56 322 PRO A O 1
ATOM 2537 N N . ILE A 1 323 ? 10.620 -2.665 -7.897 1.00 96.75 323 ILE A N 1
ATOM 2538 C CA . ILE A 1 323 ? 10.494 -2.015 -9.203 1.00 96.75 323 ILE A CA 1
ATOM 2539 C C . ILE A 1 323 ? 11.615 -0.994 -9.321 1.00 96.75 323 ILE A C 1
ATOM 2541 O O . ILE A 1 323 ? 11.836 -0.227 -8.389 1.00 96.75 323 ILE A O 1
ATOM 2545 N N . VAL A 1 324 ? 12.337 -1.008 -10.439 1.00 96.00 324 VAL A N 1
ATOM 2546 C CA . VAL A 1 324 ? 13.408 -0.041 -10.707 1.00 96.00 324 VAL A CA 1
ATOM 2547 C C . VAL A 1 324 ? 12.830 1.265 -11.237 1.00 96.00 324 VAL A C 1
ATOM 2549 O O . VAL A 1 324 ? 11.944 1.235 -12.095 1.00 96.00 324 VAL A O 1
ATOM 2552 N N . ALA A 1 325 ? 13.362 2.390 -10.757 1.00 94.44 325 ALA A N 1
ATOM 2553 C CA . ALA A 1 325 ? 13.052 3.710 -11.295 1.00 94.44 325 ALA A CA 1
ATOM 2554 C C . ALA A 1 325 ? 14.303 4.566 -11.589 1.00 94.44 325 ALA A C 1
ATOM 2556 O O . ALA A 1 325 ? 15.438 4.074 -11.657 1.00 94.44 325 ALA A O 1
ATOM 2557 N N . GLY A 1 326 ? 14.092 5.868 -11.795 1.00 91.31 326 GLY A N 1
ATOM 2558 C CA . GLY A 1 326 ? 15.122 6.822 -12.194 1.00 91.31 326 GLY A CA 1
ATOM 2559 C C . GLY A 1 326 ? 16.279 6.903 -11.200 1.00 91.31 326 GLY A C 1
ATOM 2560 O O . GLY A 1 326 ? 17.429 6.688 -11.601 1.00 91.31 326 GLY A O 1
ATOM 2561 N N . HIS A 1 327 ? 15.997 7.153 -9.916 1.00 95.19 327 HIS A N 1
ATOM 2562 C CA . HIS A 1 327 ? 17.034 7.289 -8.888 1.00 95.19 327 HIS A CA 1
ATOM 2563 C C . HIS A 1 327 ? 17.843 6.006 -8.687 1.00 95.19 327 HIS A C 1
ATOM 2565 O O . HIS A 1 327 ? 19.054 6.071 -8.476 1.00 95.19 327 HIS A O 1
ATOM 2571 N N . ASP A 1 328 ? 17.224 4.842 -8.901 1.00 96.38 328 ASP A N 1
ATOM 2572 C CA . ASP A 1 328 ? 17.877 3.531 -8.805 1.00 96.38 328 ASP A CA 1
ATOM 2573 C C . ASP A 1 328 ? 18.953 3.277 -9.859 1.00 96.38 328 ASP A C 1
ATOM 2575 O O . ASP A 1 328 ? 19.676 2.282 -9.793 1.00 96.38 328 ASP A O 1
ATOM 2579 N N . THR A 1 329 ? 19.081 4.170 -10.835 1.00 94.75 329 THR A N 1
ATOM 2580 C CA . THR A 1 329 ? 20.004 4.019 -11.958 1.00 94.75 329 THR A CA 1
ATOM 2581 C C . THR A 1 329 ? 20.802 5.293 -12.250 1.00 94.75 329 THR A C 1
ATOM 2583 O O . THR A 1 329 ? 21.530 5.343 -13.242 1.00 94.75 329 THR A O 1
ATOM 2586 N N . LEU A 1 330 ? 20.722 6.323 -11.393 1.00 93.12 330 LEU A N 1
ATOM 2587 C CA . LEU A 1 330 ? 21.385 7.623 -11.602 1.00 93.12 330 LEU A CA 1
ATOM 2588 C C . LEU A 1 330 ? 22.915 7.542 -11.676 1.00 93.12 330 LEU A C 1
ATOM 2590 O O . LEU A 1 330 ? 23.544 8.380 -12.325 1.00 93.12 330 LEU A O 1
ATOM 2594 N N . SER A 1 331 ? 23.527 6.548 -11.029 1.00 92.50 331 SER A N 1
ATOM 2595 C CA . SER A 1 331 ? 24.975 6.325 -11.091 1.00 92.50 331 SER A CA 1
ATOM 2596 C C . SER A 1 331 ? 25.452 5.788 -12.447 1.00 92.50 331 SER A C 1
ATOM 2598 O O . SER A 1 331 ? 26.656 5.751 -12.714 1.00 92.50 331 SER A O 1
ATOM 2600 N N . GLU A 1 332 ? 24.517 5.406 -13.317 1.00 91.88 332 GLU A N 1
ATOM 2601 C CA . GLU A 1 332 ? 24.753 4.816 -14.627 1.00 91.88 332 GLU A CA 1
ATOM 2602 C C . GLU A 1 332 ? 24.257 5.745 -15.746 1.00 91.88 332 GLU A C 1
ATOM 2604 O O . GLU A 1 332 ? 23.439 6.642 -15.551 1.00 91.88 332 GLU A O 1
ATOM 2609 N N . SER A 1 333 ? 24.772 5.563 -16.964 1.00 87.38 333 SER A N 1
ATOM 2610 C CA . SER A 1 333 ? 24.389 6.404 -18.103 1.00 87.38 333 SER A CA 1
ATOM 2611 C C . SER A 1 333 ? 24.392 5.626 -19.415 1.00 87.38 333 SER A C 1
ATOM 2613 O O . SER A 1 333 ? 25.018 4.573 -19.535 1.00 87.38 333 SER A O 1
ATOM 2615 N N . GLY A 1 334 ? 23.698 6.159 -20.422 1.00 83.31 334 GLY A N 1
ATOM 2616 C CA . GLY A 1 334 ? 23.625 5.539 -21.743 1.00 83.31 334 GLY A CA 1
ATOM 2617 C C . GLY A 1 334 ? 22.935 4.173 -21.713 1.00 83.31 334 GLY A C 1
ATOM 2618 O O . GLY A 1 334 ? 21.947 3.991 -21.010 1.00 83.31 334 GLY A O 1
ATOM 2619 N N . SER A 1 335 ? 23.452 3.221 -22.492 1.00 78.69 335 SER A N 1
ATOM 2620 C CA . SER A 1 335 ? 22.896 1.863 -22.619 1.00 78.69 335 SER A CA 1
ATOM 2621 C C . SER A 1 335 ? 23.113 0.968 -21.398 1.00 78.69 335 SER A C 1
ATOM 2623 O O . SER A 1 335 ? 22.547 -0.122 -21.340 1.00 78.69 335 SER A O 1
ATOM 2625 N N . ASP A 1 336 ? 23.946 1.409 -20.456 1.00 81.50 336 ASP A N 1
ATOM 2626 C CA . ASP A 1 336 ? 24.264 0.663 -19.239 1.00 81.50 336 ASP A CA 1
ATOM 2627 C C . ASP A 1 336 ? 23.349 1.069 -18.069 1.00 81.50 336 ASP A C 1
ATOM 2629 O O . ASP A 1 336 ? 23.458 0.494 -16.992 1.00 81.50 336 ASP A O 1
ATOM 2633 N N . LYS A 1 337 ? 22.432 2.034 -18.263 1.00 89.81 337 LYS A N 1
ATOM 2634 C CA . LYS A 1 337 ? 21.506 2.513 -17.225 1.00 89.81 337 LYS A CA 1
ATOM 2635 C C . LYS A 1 337 ? 20.550 1.392 -16.789 1.00 89.81 337 LYS A C 1
ATOM 2637 O O . LYS A 1 337 ? 19.636 1.056 -17.534 1.00 89.81 337 LYS A O 1
ATOM 2642 N N . GLY A 1 338 ? 20.768 0.828 -15.597 1.00 92.81 338 GLY A N 1
ATOM 2643 C CA . GLY A 1 338 ? 20.057 -0.332 -15.042 1.00 92.81 338 GLY A CA 1
ATOM 2644 C C . GLY A 1 338 ? 20.913 -1.599 -14.902 1.00 92.81 338 GLY A C 1
ATOM 2645 O O . GLY A 1 338 ? 20.421 -2.620 -14.418 1.00 92.81 338 GLY A O 1
ATOM 2646 N N . HIS A 1 339 ? 22.190 -1.579 -15.288 1.00 94.50 339 HIS A N 1
ATOM 2647 C CA . HIS A 1 339 ? 23.069 -2.745 -15.181 1.00 94.50 339 HIS A CA 1
ATOM 2648 C C . HIS A 1 339 ? 23.344 -3.150 -13.722 1.00 94.50 339 HIS A C 1
ATOM 2650 O O . HIS A 1 339 ? 23.318 -4.345 -13.407 1.00 94.50 339 HIS A O 1
ATOM 2656 N N . ILE A 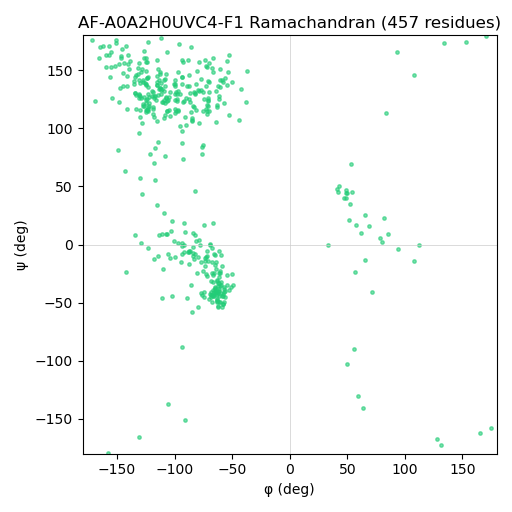1 340 ? 23.567 -2.200 -12.807 1.00 96.25 340 ILE A N 1
ATOM 2657 C CA . ILE A 1 340 ? 23.746 -2.511 -11.376 1.00 96.25 340 ILE A CA 1
ATOM 2658 C C . ILE A 1 340 ? 22.461 -3.109 -10.790 1.00 96.25 340 ILE A C 1
ATOM 2660 O O . ILE A 1 340 ? 22.539 -4.094 -10.048 1.00 96.25 340 ILE A O 1
ATOM 2664 N N . TRP A 1 341 ? 21.287 -2.583 -11.158 1.00 96.69 341 TRP A N 1
ATOM 2665 C CA . TRP A 1 341 ? 20.001 -3.170 -10.767 1.00 96.69 341 TRP A CA 1
ATOM 2666 C C . TRP A 1 341 ? 19.885 -4.621 -11.239 1.00 96.69 341 TRP A C 1
ATOM 2668 O O . TRP A 1 341 ? 19.653 -5.519 -10.428 1.00 96.69 341 TRP A O 1
ATOM 2678 N N . ALA A 1 342 ? 20.139 -4.873 -12.527 1.00 95.75 342 ALA A N 1
ATOM 2679 C CA . ALA A 1 342 ? 20.082 -6.208 -13.116 1.00 95.75 342 ALA A CA 1
ATOM 2680 C C . ALA A 1 342 ? 21.023 -7.204 -12.414 1.00 95.75 342 ALA A C 1
ATOM 2682 O O . ALA A 1 342 ? 20.650 -8.356 -12.200 1.00 95.75 342 ALA A O 1
ATOM 2683 N N . ASN A 1 343 ? 22.220 -6.765 -12.013 1.00 96.44 343 ASN A N 1
ATOM 2684 C CA . ASN A 1 343 ? 23.165 -7.596 -11.261 1.00 96.44 343 ASN A CA 1
ATOM 2685 C C . ASN A 1 343 ? 22.731 -7.857 -9.810 1.00 96.44 343 ASN A C 1
ATOM 2687 O O . ASN A 1 343 ? 23.131 -8.865 -9.230 1.00 96.44 343 ASN A O 1
ATOM 2691 N N . THR A 1 344 ? 21.946 -6.954 -9.219 1.00 97.62 344 THR A N 1
ATOM 2692 C CA . THR A 1 344 ? 21.532 -7.022 -7.810 1.00 97.62 344 THR A CA 1
ATOM 2693 C C . THR A 1 344 ? 20.231 -7.807 -7.627 1.00 97.62 344 THR A C 1
ATOM 2695 O O . THR A 1 344 ? 20.140 -8.659 -6.741 1.00 97.62 344 THR A O 1
ATOM 2698 N N . PHE A 1 345 ? 19.229 -7.537 -8.467 1.00 97.12 345 PHE A N 1
ATOM 2699 C CA . PHE A 1 345 ? 17.879 -8.101 -8.361 1.00 97.12 345 PHE A CA 1
ATOM 2700 C C . PHE A 1 345 ? 17.542 -9.108 -9.467 1.00 97.12 345 PHE A C 1
ATOM 2702 O O . PHE A 1 345 ? 16.670 -9.951 -9.266 1.00 97.12 345 PHE A O 1
ATOM 2709 N N . GLY A 1 346 ? 18.257 -9.068 -10.593 1.00 95.00 346 GLY A N 1
ATOM 2710 C CA . GLY A 1 346 ? 17.993 -9.886 -11.776 1.00 95.00 346 GLY A CA 1
ATOM 2711 C C . GLY A 1 346 ? 17.405 -9.073 -12.932 1.00 95.00 346 GLY A C 1
ATOM 2712 O O . GLY A 1 346 ? 16.629 -8.141 -12.739 1.00 95.00 346 GLY A O 1
ATOM 2713 N N . ALA A 1 347 ? 17.759 -9.439 -14.168 1.00 90.88 347 ALA A N 1
ATOM 2714 C CA . ALA A 1 347 ? 17.221 -8.800 -15.377 1.00 90.88 347 ALA A CA 1
ATOM 2715 C C . ALA A 1 347 ? 15.717 -9.068 -15.590 1.00 90.88 347 ALA A C 1
ATOM 2717 O O . ALA A 1 347 ? 15.063 -8.380 -16.364 1.00 90.88 347 ALA A O 1
ATOM 2718 N N . ASP A 1 348 ? 15.155 -10.053 -14.891 1.00 91.69 348 ASP A N 1
ATOM 2719 C CA . ASP A 1 348 ? 13.726 -10.368 -14.855 1.00 91.69 348 ASP A CA 1
ATOM 2720 C C . ASP A 1 348 ? 12.949 -9.519 -13.827 1.00 91.69 348 ASP A C 1
ATOM 2722 O O . ASP A 1 348 ? 11.790 -9.816 -13.536 1.00 91.69 348 ASP A O 1
ATOM 2726 N N . LYS A 1 349 ? 13.586 -8.490 -13.248 1.00 93.75 349 LYS A N 1
ATOM 2727 C CA . LYS A 1 349 ? 13.005 -7.554 -12.271 1.00 93.75 349 LYS A CA 1
ATOM 2728 C C . LYS A 1 349 ? 12.927 -6.114 -12.789 1.00 93.75 349 LYS A C 1
ATOM 2730 O O . LYS A 1 349 ? 13.108 -5.175 -12.023 1.00 93.75 349 LYS A O 1
ATOM 2735 N N . PHE A 1 350 ? 12.690 -5.959 -14.090 1.00 93.56 350 PHE A N 1
ATOM 2736 C CA . PHE A 1 350 ? 12.316 -4.681 -14.707 1.00 93.56 350 PHE A CA 1
ATOM 2737 C C . PHE A 1 350 ? 10.788 -4.604 -14.785 1.00 93.56 350 PHE A C 1
ATOM 2739 O O . PHE A 1 350 ? 10.154 -4.222 -13.808 1.00 93.56 350 PHE A O 1
ATOM 2746 N N . SER A 1 351 ? 10.192 -5.104 -15.867 1.00 94.06 351 SER A N 1
ATOM 2747 C CA . SER A 1 351 ? 8.747 -5.323 -15.974 1.00 94.06 351 SER A CA 1
ATOM 2748 C C . SER A 1 351 ? 8.413 -6.810 -15.862 1.00 94.06 351 SER A C 1
ATOM 2750 O O . SER A 1 351 ? 8.948 -7.638 -16.604 1.00 94.06 351 SER A O 1
ATOM 2752 N N . TYR A 1 352 ? 7.542 -7.178 -14.924 1.00 96.62 352 TYR A N 1
ATOM 2753 C CA . TYR A 1 352 ? 7.206 -8.575 -14.646 1.00 96.62 352 TYR A CA 1
ATOM 2754 C C . TYR A 1 352 ? 5.837 -8.720 -13.980 1.00 96.62 352 TYR A C 1
ATOM 2756 O O . TYR A 1 352 ? 5.196 -7.750 -13.584 1.00 96.62 352 TYR A O 1
ATOM 2764 N N . THR A 1 353 ? 5.366 -9.961 -13.872 1.00 98.06 353 THR A N 1
ATOM 2765 C CA . THR A 1 353 ? 4.075 -10.275 -13.256 1.00 98.06 353 THR A CA 1
ATOM 2766 C C . THR A 1 353 ? 4.200 -11.395 -12.239 1.00 98.06 353 THR A C 1
ATOM 2768 O O . THR A 1 353 ? 5.109 -12.226 -12.307 1.00 98.06 353 THR A O 1
ATOM 2771 N N . TRP A 1 354 ? 3.264 -11.428 -11.298 1.00 97.88 354 TRP A N 1
ATOM 2772 C CA . TRP A 1 354 ? 3.051 -12.559 -10.405 1.00 97.88 354 TRP A CA 1
ATOM 2773 C C . TRP A 1 354 ? 1.564 -12.699 -10.083 1.00 97.88 354 TRP A C 1
ATOM 2775 O O . TRP A 1 354 ? 0.750 -11.830 -10.393 1.00 97.88 354 TRP A O 1
ATOM 2785 N N . THR A 1 355 ? 1.193 -13.820 -9.473 1.00 96.38 355 THR A N 1
ATOM 2786 C CA . THR A 1 355 ? -0.195 -14.101 -9.096 1.00 96.38 355 THR A CA 1
ATOM 2787 C C . THR A 1 355 ? -0.283 -14.470 -7.628 1.00 96.38 355 THR A C 1
ATOM 2789 O O . THR A 1 355 ? 0.530 -15.265 -7.153 1.00 96.38 355 THR A O 1
ATOM 2792 N N . ALA A 1 356 ? -1.313 -13.980 -6.945 1.00 92.56 356 ALA A N 1
ATOM 2793 C CA . ALA A 1 356 ? -1.715 -14.467 -5.629 1.00 92.56 356 ALA A CA 1
ATOM 2794 C C . ALA A 1 356 ? -3.236 -14.669 -5.619 1.00 92.56 356 ALA A C 1
ATOM 2796 O O . ALA A 1 356 ? -4.007 -13.733 -5.844 1.00 92.56 356 ALA A O 1
ATOM 2797 N N . GLY A 1 357 ? -3.663 -15.921 -5.435 1.00 87.94 357 GLY A N 1
ATOM 2798 C CA . GLY A 1 357 ? -5.054 -16.322 -5.643 1.00 87.94 357 GLY A CA 1
ATOM 2799 C C . GLY A 1 357 ? -5.517 -16.057 -7.080 1.00 87.94 357 GLY A C 1
ATOM 2800 O O . GLY A 1 357 ? -4.839 -16.414 -8.048 1.00 87.94 357 GLY A O 1
ATOM 2801 N N . ASP A 1 358 ? -6.668 -15.402 -7.219 1.00 90.88 358 ASP A N 1
ATOM 2802 C CA . ASP A 1 358 ? -7.237 -15.012 -8.514 1.00 90.88 358 ASP A CA 1
ATOM 2803 C C . ASP A 1 358 ? -6.812 -13.623 -9.001 1.00 90.88 358 ASP A C 1
ATOM 2805 O O . ASP A 1 358 ? -7.328 -13.121 -10.001 1.00 90.88 358 ASP A O 1
ATOM 2809 N N . ASN A 1 359 ? -5.827 -13.027 -8.334 1.00 96.25 359 ASN A N 1
ATOM 2810 C CA . ASN A 1 359 ? -5.320 -11.707 -8.661 1.00 96.25 359 ASN A CA 1
ATOM 2811 C C . ASN A 1 359 ? -4.027 -11.811 -9.480 1.00 96.25 359 ASN A C 1
ATOM 2813 O O . ASN A 1 359 ? -3.153 -12.636 -9.191 1.00 96.25 359 ASN A O 1
ATOM 2817 N N . LEU A 1 360 ? -3.919 -10.959 -10.496 1.00 98.00 360 LEU A N 1
ATOM 2818 C CA . LEU A 1 360 ? -2.704 -10.686 -11.250 1.00 98.00 360 LEU A CA 1
ATOM 2819 C C . LEU A 1 360 ? -2.097 -9.387 -10.725 1.00 98.00 360 LEU A C 1
ATOM 2821 O O . LEU A 1 360 ? -2.770 -8.362 -10.654 1.00 98.00 360 LEU A O 1
ATOM 2825 N N . PHE A 1 361 ? -0.813 -9.426 -10.415 1.00 98.50 361 PHE A N 1
ATOM 2826 C CA . PHE A 1 361 ? -0.046 -8.255 -10.032 1.00 98.50 361 PHE A CA 1
ATOM 2827 C C . PHE A 1 361 ? 0.987 -7.985 -11.122 1.00 98.50 361 PHE A C 1
ATOM 2829 O O . PHE A 1 361 ? 1.641 -8.913 -11.614 1.00 98.50 361 PHE A O 1
ATOM 2836 N N . ILE A 1 362 ? 1.094 -6.727 -11.531 1.00 98.19 362 ILE A N 1
ATOM 2837 C CA . ILE A 1 362 ? 1.956 -6.279 -12.622 1.00 98.19 362 ILE A CA 1
ATOM 2838 C C . ILE A 1 362 ? 2.896 -5.215 -12.066 1.00 98.19 362 ILE A C 1
ATOM 2840 O O . ILE A 1 362 ? 2.439 -4.168 -11.625 1.00 98.19 362 ILE A O 1
ATOM 2844 N N . ALA A 1 363 ? 4.196 -5.480 -12.112 1.00 96.88 363 ALA A N 1
ATOM 2845 C CA . ALA A 1 363 ? 5.237 -4.493 -11.866 1.00 96.88 363 ALA A CA 1
ATOM 2846 C C . ALA A 1 363 ? 5.751 -3.973 -13.208 1.00 96.88 363 ALA A C 1
ATOM 2848 O O . ALA A 1 363 ? 6.099 -4.773 -14.082 1.00 96.88 363 ALA A O 1
ATOM 2849 N N . VAL A 1 364 ? 5.805 -2.653 -13.361 1.00 94.19 364 VAL A N 1
ATOM 2850 C CA . VAL A 1 364 ? 6.335 -1.990 -14.556 1.00 94.19 364 VAL A CA 1
ATOM 2851 C C . VAL A 1 364 ? 7.472 -1.080 -14.143 1.00 94.19 364 VAL A C 1
ATOM 2853 O O . VAL A 1 364 ? 7.276 -0.182 -13.327 1.00 94.19 364 VAL A O 1
ATOM 2856 N N . ASP A 1 365 ? 8.652 -1.318 -14.707 1.00 92.44 365 ASP A N 1
ATOM 2857 C CA . ASP A 1 365 ? 9.793 -0.440 -14.487 1.00 92.44 365 ASP A CA 1
ATOM 2858 C C . ASP A 1 365 ? 9.587 0.945 -15.092 1.00 92.44 365 ASP A C 1
ATOM 2860 O O . ASP A 1 365 ? 8.775 1.153 -16.004 1.00 92.44 365 ASP A O 1
ATOM 2864 N N . ASP A 1 366 ? 10.376 1.886 -14.583 1.00 88.31 366 ASP A N 1
ATOM 2865 C CA . ASP A 1 366 ? 10.384 3.247 -15.071 1.00 88.31 366 ASP A CA 1
ATOM 2866 C C . ASP A 1 366 ? 11.805 3.784 -15.246 1.00 88.31 366 ASP A C 1
ATOM 2868 O O . ASP A 1 366 ? 12.706 3.523 -14.460 1.00 88.31 366 ASP A O 1
ATOM 2872 N N . GLU A 1 367 ? 12.034 4.540 -16.315 1.00 82.31 367 GLU A N 1
ATOM 2873 C CA . GLU A 1 367 ? 13.308 5.219 -16.593 1.00 82.31 367 GLU A CA 1
ATOM 2874 C C . GLU A 1 367 ? 14.613 4.381 -16.552 1.00 82.31 367 GLU A C 1
ATOM 2876 O O . GLU A 1 367 ? 15.704 4.964 -16.474 1.00 82.31 367 GLU A O 1
ATOM 2881 N N . ALA A 1 368 ? 14.551 3.052 -16.696 1.00 83.25 368 ALA A N 1
ATOM 2882 C CA . ALA A 1 368 ? 15.708 2.152 -16.580 1.00 83.25 368 ALA A CA 1
ATOM 2883 C C . ALA A 1 368 ? 16.030 1.379 -17.886 1.00 83.25 368 ALA A C 1
ATOM 2885 O O . ALA A 1 368 ? 15.832 0.165 -17.969 1.00 83.25 368 ALA A O 1
ATOM 2886 N N . PRO A 1 369 ? 16.533 2.044 -18.946 1.00 81.88 369 PRO A N 1
ATOM 2887 C CA . PRO A 1 369 ? 16.763 1.431 -20.252 1.00 81.88 369 PRO A CA 1
ATOM 2888 C C . PRO A 1 369 ? 18.017 0.542 -20.288 1.00 81.88 369 PRO A C 1
ATOM 2890 O O . PRO A 1 369 ? 19.044 0.921 -20.852 1.00 81.88 369 PRO A O 1
ATOM 2893 N N . TYR A 1 370 ? 17.922 -0.675 -19.748 1.00 84.12 370 TYR A N 1
ATOM 2894 C CA . TYR A 1 370 ? 19.012 -1.652 -19.776 1.00 84.12 370 TYR A CA 1
ATOM 2895 C C . TYR A 1 370 ? 18.714 -2.824 -20.707 1.00 84.12 370 TYR A C 1
ATOM 2897 O O . TYR A 1 370 ? 17.715 -3.513 -20.535 1.00 84.12 370 TYR A O 1
ATOM 2905 N N . GLY A 1 371 ? 19.594 -3.097 -21.678 1.00 75.00 371 GLY A N 1
ATOM 2906 C CA . GLY A 1 371 ? 19.603 -4.362 -22.433 1.00 75.00 371 GLY A CA 1
ATOM 2907 C C . GLY A 1 371 ? 18.308 -4.735 -23.177 1.00 75.00 371 GLY A C 1
ATOM 2908 O O . GLY A 1 371 ? 18.149 -5.893 -23.554 1.00 75.00 371 GLY A O 1
ATOM 2909 N N . GLY A 1 372 ? 17.390 -3.783 -23.387 1.00 75.12 372 GLY A N 1
ATOM 2910 C CA . GLY A 1 372 ? 16.042 -4.034 -23.914 1.00 75.12 372 GLY A CA 1
ATOM 2911 C C . GLY A 1 372 ? 15.043 -4.596 -22.891 1.00 75.12 372 GLY A C 1
ATOM 2912 O O . GLY A 1 372 ? 13.931 -4.938 -23.284 1.00 75.12 372 GLY A O 1
ATOM 2913 N N . TYR A 1 373 ? 15.429 -4.695 -21.615 1.00 71.88 373 TYR A N 1
ATOM 2914 C CA . TYR A 1 373 ? 14.608 -5.189 -20.507 1.00 71.88 373 TYR A CA 1
ATOM 2915 C C . TYR A 1 373 ? 13.739 -4.107 -19.871 1.00 71.88 373 TYR A C 1
ATOM 2917 O O . TYR A 1 373 ? 12.623 -4.419 -19.471 1.00 71.88 373 TYR A O 1
ATOM 2925 N N . GLY A 1 374 ? 14.237 -2.870 -19.797 1.00 75.31 374 GLY A N 1
ATOM 2926 C CA . GLY A 1 374 ? 13.515 -1.753 -19.193 1.00 75.31 374 GLY A CA 1
ATOM 2927 C C . GLY A 1 374 ? 13.323 -0.554 -20.113 1.00 75.31 374 GLY A C 1
ATOM 2928 O O . GLY A 1 374 ? 14.048 -0.393 -21.099 1.00 75.31 374 GLY A O 1
ATOM 2929 N N . ASN A 1 375 ? 12.316 0.263 -19.810 1.00 76.19 375 ASN A N 1
ATOM 2930 C CA . ASN A 1 375 ? 11.935 1.507 -20.480 1.00 76.19 375 ASN A CA 1
ATOM 2931 C C . ASN A 1 375 ? 11.104 2.391 -19.528 1.00 76.19 375 ASN A C 1
ATOM 2933 O O . ASN A 1 375 ? 10.810 2.039 -18.399 1.00 76.19 375 ASN A O 1
ATOM 2937 N N . HIS A 1 376 ? 10.667 3.552 -20.008 1.00 83.50 376 HIS A N 1
ATOM 2938 C CA . HIS A 1 376 ? 9.613 4.320 -19.346 1.00 83.50 376 HIS A CA 1
ATOM 2939 C C . HIS A 1 376 ? 8.238 3.686 -19.645 1.00 83.50 376 HIS A C 1
ATOM 2941 O O . HIS A 1 376 ? 7.998 3.262 -20.786 1.00 83.50 376 HIS A O 1
ATOM 2947 N N . ILE A 1 377 ? 7.310 3.672 -18.675 1.00 86.88 377 ILE A N 1
ATOM 2948 C CA . ILE A 1 377 ? 5.914 3.199 -18.848 1.00 86.88 377 ILE A CA 1
ATOM 2949 C C . ILE A 1 377 ? 5.196 3.821 -20.062 1.00 86.88 377 ILE A C 1
ATOM 2951 O O . ILE A 1 377 ? 4.312 3.216 -20.668 1.00 86.88 377 ILE A O 1
ATOM 2955 N N . THR A 1 378 ? 5.619 5.012 -20.483 1.00 89.50 378 THR A N 1
ATOM 2956 C CA . THR A 1 378 ? 5.046 5.751 -21.616 1.00 89.50 378 THR A CA 1
ATOM 2957 C C . THR A 1 378 ? 5.523 5.256 -22.993 1.00 89.50 378 THR A C 1
ATOM 2959 O O . THR A 1 378 ? 4.946 5.632 -24.024 1.00 89.50 378 THR A O 1
ATOM 2962 N N . SER A 1 379 ? 6.544 4.393 -23.036 1.00 90.25 379 SER A N 1
ATOM 2963 C CA . SER A 1 379 ? 7.117 3.848 -24.270 1.00 90.25 379 SER A CA 1
ATOM 2964 C C . SER A 1 379 ? 6.144 2.929 -25.018 1.00 90.25 379 SER A C 1
ATOM 2966 O O . SER A 1 379 ? 5.326 2.225 -24.426 1.00 90.25 379 SER A O 1
ATOM 2968 N N . ASP A 1 380 ? 6.237 2.892 -26.351 1.00 90.81 380 ASP A N 1
ATOM 2969 C CA . ASP A 1 380 ? 5.388 2.011 -27.169 1.00 90.81 380 ASP A CA 1
ATOM 2970 C C . ASP A 1 380 ? 5.633 0.525 -26.873 1.00 90.81 380 ASP A C 1
ATOM 2972 O O . ASP A 1 380 ? 4.698 -0.277 -26.928 1.00 90.81 380 ASP A O 1
ATOM 2976 N N . ALA A 1 381 ? 6.867 0.165 -26.507 1.00 88.06 381 ALA A N 1
ATOM 2977 C CA . ALA A 1 381 ? 7.215 -1.186 -26.087 1.00 88.06 381 ALA A CA 1
ATOM 2978 C C . ALA A 1 381 ? 6.476 -1.583 -24.797 1.00 88.06 381 ALA A C 1
ATOM 2980 O O . ALA A 1 381 ? 5.833 -2.633 -24.785 1.00 88.06 381 ALA A O 1
ATOM 2981 N N . HIS A 1 382 ? 6.486 -0.733 -23.759 1.00 89.56 382 HIS A N 1
ATOM 2982 C CA . HIS A 1 382 ? 5.756 -1.002 -22.511 1.00 89.56 382 HIS A CA 1
ATOM 2983 C C . HIS A 1 382 ? 4.250 -1.008 -22.709 1.00 89.56 382 HIS A C 1
ATOM 2985 O O . HIS A 1 382 ? 3.596 -1.942 -22.263 1.00 89.56 382 HIS A O 1
ATOM 2991 N N . LYS A 1 383 ? 3.694 -0.047 -23.449 1.00 93.00 383 LYS A N 1
ATOM 2992 C CA . LYS A 1 383 ? 2.258 -0.045 -23.767 1.00 93.00 383 LYS A CA 1
ATOM 2993 C C . LYS A 1 383 ? 1.832 -1.322 -24.496 1.00 93.00 383 LYS A C 1
ATOM 2995 O O . LYS A 1 383 ? 0.810 -1.910 -24.158 1.00 93.00 383 LYS A O 1
ATOM 3000 N N . THR A 1 384 ? 2.634 -1.791 -25.455 1.00 94.25 384 THR A N 1
ATOM 3001 C CA . THR A 1 384 ? 2.364 -3.046 -26.176 1.00 94.25 384 THR A CA 1
ATOM 3002 C C . THR A 1 384 ? 2.466 -4.261 -25.252 1.00 94.25 384 THR A C 1
ATOM 3004 O O . THR A 1 384 ? 1.609 -5.141 -25.293 1.00 94.25 384 THR A O 1
ATOM 3007 N N . TRP A 1 385 ? 3.498 -4.325 -24.407 1.00 94.25 385 TRP A N 1
ATOM 3008 C CA . TRP A 1 385 ? 3.672 -5.409 -23.438 1.00 94.25 385 TRP A CA 1
ATOM 3009 C C . TRP A 1 385 ? 2.546 -5.447 -22.399 1.00 94.25 385 TRP A C 1
ATOM 3011 O O . TRP A 1 385 ? 2.002 -6.518 -22.130 1.00 94.25 385 TRP A O 1
ATOM 3021 N N . LEU A 1 386 ? 2.155 -4.289 -21.869 1.00 95.94 386 LEU A N 1
ATOM 3022 C CA . LEU A 1 386 ? 1.074 -4.145 -20.902 1.00 95.94 386 LEU A CA 1
ATOM 3023 C C . LEU A 1 386 ? -0.261 -4.580 -21.513 1.00 95.94 386 LEU A C 1
ATOM 3025 O O . LEU A 1 386 ? -0.946 -5.411 -20.924 1.00 95.94 386 LEU A O 1
ATOM 3029 N N . GLN A 1 387 ? -0.582 -4.117 -22.728 1.00 97.12 387 GLN A N 1
ATOM 3030 C CA . GLN A 1 387 ? -1.785 -4.553 -23.444 1.00 97.12 387 GLN A CA 1
ATOM 3031 C C . GLN A 1 387 ? -1.802 -6.075 -23.632 1.00 97.12 387 GLN A C 1
ATOM 3033 O O . GLN A 1 387 ? -2.774 -6.725 -23.264 1.00 97.12 387 GLN A O 1
ATOM 3038 N N . ASN A 1 388 ? -0.708 -6.664 -24.126 1.00 97.44 388 ASN A N 1
ATOM 3039 C CA . ASN A 1 388 ? -0.619 -8.115 -24.318 1.00 97.44 388 ASN A CA 1
ATOM 3040 C C . ASN A 1 388 ? -0.749 -8.890 -22.995 1.00 97.44 388 ASN A C 1
ATOM 3042 O O . ASN A 1 388 ? -1.320 -9.979 -22.970 1.00 97.44 388 ASN A O 1
ATOM 3046 N N . THR A 1 389 ? -0.216 -8.343 -21.901 1.00 97.44 389 THR A N 1
ATOM 3047 C CA . THR A 1 389 ? -0.296 -8.944 -20.564 1.00 97.44 389 THR A CA 1
ATOM 3048 C C . THR A 1 389 ? -1.735 -8.953 -20.054 1.00 97.44 389 THR A C 1
ATOM 3050 O O . THR A 1 389 ? -2.195 -9.971 -19.536 1.00 97.44 389 THR A O 1
ATOM 3053 N N . LEU A 1 390 ? -2.464 -7.855 -20.246 1.00 97.75 390 LEU A N 1
ATOM 3054 C CA . LEU A 1 390 ? -3.874 -7.728 -19.882 1.00 97.75 390 LEU A CA 1
ATOM 3055 C C . LEU A 1 390 ? -4.774 -8.614 -20.758 1.00 97.75 390 LEU A C 1
ATOM 3057 O O . LEU A 1 390 ? -5.604 -9.354 -20.230 1.00 97.75 390 LEU A O 1
ATOM 3061 N N . ASP A 1 391 ? -4.553 -8.624 -22.075 1.00 97.44 391 ASP A N 1
ATOM 3062 C CA . ASP A 1 391 ? -5.300 -9.450 -23.035 1.00 97.44 391 ASP A CA 1
ATOM 3063 C C . ASP A 1 391 ? -5.117 -10.953 -22.778 1.00 97.44 391 ASP A C 1
ATOM 3065 O O . ASP A 1 391 ? -6.035 -11.745 -22.996 1.00 97.44 391 ASP A O 1
ATOM 3069 N N . ALA A 1 392 ? -3.940 -11.359 -22.293 1.00 97.31 392 ALA A N 1
ATOM 3070 C CA . ALA A 1 392 ? -3.666 -12.738 -21.895 1.00 97.31 392 ALA A CA 1
ATOM 3071 C C . ALA A 1 392 ? -4.338 -13.134 -20.566 1.00 97.31 392 ALA A C 1
ATOM 3073 O O . ALA A 1 392 ? -4.411 -14.324 -20.255 1.00 97.31 392 ALA A O 1
ATOM 3074 N N . ASN A 1 393 ? -4.833 -12.165 -19.789 1.00 97.12 393 ASN A N 1
ATOM 3075 C CA . ASN A 1 393 ? -5.441 -12.366 -18.474 1.00 97.12 393 ASN A CA 1
ATOM 3076 C C . ASN A 1 393 ? -6.811 -11.659 -18.364 1.00 97.12 393 ASN A C 1
ATOM 3078 O O . ASN A 1 393 ? -7.006 -10.832 -17.472 1.00 97.12 393 ASN A O 1
ATOM 3082 N N . PRO A 1 394 ? -7.784 -11.968 -19.245 1.00 95.25 394 PRO A N 1
ATOM 3083 C CA . PRO A 1 394 ? -9.053 -11.239 -19.313 1.00 95.25 394 PRO A CA 1
ATOM 3084 C C . PRO A 1 394 ? -9.940 -11.428 -18.072 1.00 95.25 394 PRO A C 1
ATOM 3086 O O . PRO A 1 394 ? -10.736 -10.553 -17.752 1.00 95.25 394 PRO A O 1
ATOM 3089 N N . ASP A 1 395 ? -9.787 -12.549 -17.360 1.00 94.75 395 ASP A N 1
ATOM 3090 C CA . ASP A 1 395 ? -10.644 -12.932 -16.229 1.00 94.75 395 ASP A CA 1
ATOM 3091 C C . ASP A 1 395 ? -10.009 -12.648 -14.853 1.00 94.75 395 ASP A C 1
ATOM 3093 O O . ASP A 1 395 ? -10.567 -13.021 -13.819 1.00 94.75 395 ASP A O 1
ATOM 3097 N N . LYS A 1 396 ? -8.813 -12.045 -14.814 1.00 95.44 396 LYS A N 1
ATOM 3098 C CA . LYS A 1 396 ? -8.087 -11.770 -13.565 1.00 95.44 396 LYS A CA 1
ATOM 3099 C C . LYS A 1 396 ? -8.389 -10.366 -13.053 1.00 95.44 396 LYS A C 1
ATOM 3101 O O . LYS A 1 396 ? -8.487 -9.424 -13.834 1.00 95.44 396 LYS A O 1
ATOM 3106 N N . LYS A 1 397 ? -8.459 -10.229 -11.725 1.00 96.62 397 LYS A N 1
ATOM 3107 C CA . LYS A 1 397 ? -8.392 -8.921 -11.061 1.00 96.62 397 LYS A CA 1
ATOM 3108 C C . LYS A 1 397 ? -6.951 -8.431 -11.109 1.00 96.62 397 LYS A C 1
ATOM 3110 O O . LYS A 1 397 ? -6.062 -9.166 -10.681 1.00 96.62 397 LYS A O 1
ATOM 3115 N N . VAL A 1 398 ? -6.717 -7.235 -11.630 1.00 98.12 398 VAL A N 1
ATOM 3116 C CA . VAL A 1 398 ? -5.369 -6.730 -11.901 1.00 98.12 398 VAL A CA 1
ATOM 3117 C C . VAL A 1 398 ? -5.013 -5.576 -10.971 1.00 98.12 398 VAL A C 1
ATOM 3119 O O . VAL A 1 398 ? -5.792 -4.638 -10.801 1.00 98.12 398 VAL A O 1
ATOM 3122 N N . PHE A 1 399 ? -3.811 -5.660 -10.407 1.00 98.31 399 PHE A N 1
ATOM 3123 C CA . PHE A 1 399 ? -3.172 -4.643 -9.580 1.00 98.31 399 PHE A CA 1
ATOM 3124 C C . PHE A 1 399 ? -1.879 -4.223 -10.279 1.00 98.31 399 PHE A C 1
ATOM 3126 O O . PHE A 1 399 ? -0.992 -5.057 -10.485 1.00 98.31 399 PHE A O 1
ATOM 3133 N N . LEU A 1 400 ? -1.793 -2.961 -10.688 1.00 97.88 400 LEU A N 1
ATOM 3134 C CA . LEU A 1 400 ? -0.617 -2.409 -11.355 1.00 97.88 400 LEU A CA 1
ATOM 3135 C C . LEU A 1 400 ? 0.241 -1.631 -10.357 1.00 97.88 400 LEU A C 1
ATOM 3137 O O . LEU A 1 400 ? -0.288 -0.923 -9.508 1.00 97.88 400 LEU A O 1
ATOM 3141 N N . PHE A 1 401 ? 1.555 -1.752 -10.490 1.00 97.94 401 PHE A N 1
ATOM 3142 C CA . PHE A 1 401 ? 2.546 -1.012 -9.725 1.00 97.94 401 PHE A CA 1
ATOM 3143 C C . PHE A 1 401 ? 3.567 -0.422 -10.694 1.00 97.94 401 PHE A C 1
ATOM 3145 O O . PHE A 1 401 ? 4.132 -1.148 -11.519 1.00 97.94 401 PHE A O 1
ATOM 3152 N N . ASN A 1 402 ? 3.819 0.873 -10.579 1.00 95.12 402 ASN A N 1
ATOM 3153 C CA . ASN A 1 402 ? 4.827 1.601 -11.349 1.00 95.12 402 ASN A CA 1
ATOM 3154 C C . ASN A 1 402 ? 5.340 2.786 -10.533 1.00 95.12 402 ASN A C 1
ATOM 3156 O O . ASN A 1 402 ? 4.815 3.077 -9.466 1.00 95.12 402 ASN A O 1
ATOM 3160 N N . HIS A 1 403 ? 6.365 3.479 -11.027 1.00 95.75 403 HIS A N 1
ATOM 3161 C CA . HIS A 1 403 ? 6.886 4.645 -10.317 1.00 95.75 403 HIS A CA 1
ATOM 3162 C C . HIS A 1 403 ? 6.103 5.917 -10.640 1.00 95.75 403 HIS A C 1
ATOM 3164 O O . HIS A 1 403 ? 5.502 6.516 -9.755 1.00 95.75 403 HIS A O 1
ATOM 3170 N N . SER A 1 404 ? 6.037 6.296 -11.918 1.00 92.88 404 SER A N 1
ATOM 3171 C CA . SER A 1 404 ? 5.321 7.497 -12.361 1.00 92.88 404 SER A CA 1
ATOM 3172 C C . SER A 1 404 ? 3.800 7.383 -12.266 1.00 92.88 404 SER A C 1
ATOM 3174 O O . SER A 1 404 ? 3.209 6.589 -12.995 1.00 92.88 404 SER A O 1
ATOM 3176 N N . GLY A 1 405 ? 3.147 8.244 -11.483 1.00 91.88 405 GLY A N 1
ATOM 3177 C CA . GLY A 1 405 ? 1.689 8.239 -11.325 1.00 91.88 405 GLY A CA 1
ATOM 3178 C C . GLY A 1 405 ? 0.890 8.477 -12.607 1.00 91.88 405 GLY A C 1
ATOM 3179 O O . GLY A 1 405 ? 1.165 9.386 -13.398 1.00 91.88 405 GLY A O 1
ATOM 3180 N N . LEU A 1 406 ? -0.167 7.683 -12.808 1.00 93.56 406 LEU A N 1
ATOM 3181 C CA . LEU A 1 406 ? -1.070 7.821 -13.957 1.00 93.56 406 LEU A CA 1
ATOM 3182 C C . LEU A 1 406 ? -2.224 8.804 -13.707 1.00 93.56 406 LEU A C 1
ATOM 3184 O O . LEU A 1 406 ? -2.971 9.147 -14.633 1.00 93.56 406 LEU A O 1
ATOM 3188 N N . MET A 1 407 ? -2.353 9.295 -12.477 1.00 90.56 407 MET A N 1
ATOM 3189 C CA . MET A 1 407 ? -3.299 10.331 -12.087 1.00 90.56 407 MET A CA 1
ATOM 3190 C C . MET A 1 407 ? -2.580 11.649 -11.808 1.00 90.56 407 MET A C 1
ATOM 3192 O O . MET A 1 407 ? -1.487 11.665 -11.260 1.00 90.56 407 MET A O 1
ATOM 3196 N N . GLU A 1 408 ? -3.205 12.763 -12.196 1.00 89.88 408 GLU A N 1
ATOM 3197 C CA . GLU A 1 408 ? -2.669 14.090 -11.901 1.00 89.88 408 GLU A CA 1
ATOM 3198 C C . GLU A 1 408 ? -2.633 14.311 -10.380 1.00 89.88 408 GLU A C 1
ATOM 3200 O O . GLU A 1 408 ? -3.702 14.307 -9.752 1.00 89.88 408 GLU A O 1
ATOM 3205 N N . PRO A 1 409 ? -1.450 14.527 -9.778 1.00 86.00 409 PRO A N 1
ATOM 3206 C CA . PRO A 1 409 ? -1.354 14.778 -8.355 1.00 86.00 409 PRO A CA 1
ATOM 3207 C C . PRO A 1 409 ? -1.926 16.150 -8.017 1.00 86.00 409 PRO A C 1
ATOM 3209 O O . PRO A 1 409 ? -1.942 17.091 -8.82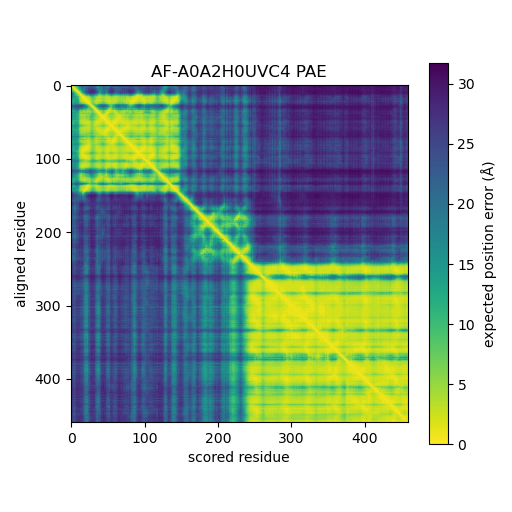1 1.00 86.00 409 PRO A O 1
ATOM 3212 N N . ARG A 1 410 ? -2.354 16.305 -6.762 1.00 85.00 410 ARG A N 1
ATOM 3213 C CA . ARG A 1 410 ? -2.591 17.645 -6.220 1.00 85.00 410 ARG A CA 1
ATOM 3214 C C . ARG A 1 410 ? -1.281 18.433 -6.248 1.00 85.00 410 ARG A C 1
ATOM 3216 O O . ARG A 1 410 ? -0.224 17.900 -5.921 1.00 85.00 410 ARG A O 1
ATOM 3223 N N . ASP A 1 411 ? -1.366 19.721 -6.558 1.00 80.75 411 ASP A N 1
ATOM 3224 C CA . ASP A 1 411 ? -0.191 20.590 -6.549 1.00 80.75 411 ASP A CA 1
ATOM 3225 C C . ASP A 1 411 ? 0.202 20.953 -5.106 1.00 80.75 411 ASP A C 1
ATOM 3227 O O . ASP A 1 411 ? -0.229 21.960 -4.538 1.00 80.75 411 ASP A O 1
ATOM 3231 N N . ALA A 1 412 ? 0.966 20.057 -4.479 1.00 76.44 412 ALA A N 1
ATOM 3232 C CA . ALA A 1 412 ? 1.540 20.220 -3.154 1.00 76.44 412 ALA A CA 1
ATOM 3233 C C . ALA A 1 412 ? 3.059 20.054 -3.248 1.00 76.44 412 ALA A C 1
ATOM 3235 O O . ALA A 1 412 ? 3.554 18.996 -3.617 1.00 76.44 412 ALA A O 1
ATOM 3236 N N . GLY A 1 413 ? 3.801 21.116 -2.927 1.00 78.56 413 GLY A N 1
ATOM 3237 C CA . GLY A 1 413 ? 5.266 21.085 -2.967 1.00 78.56 413 GLY A CA 1
ATOM 3238 C C . GLY A 1 413 ? 5.874 20.984 -4.372 1.00 78.56 413 GLY A C 1
ATOM 3239 O O . GLY A 1 413 ? 7.054 20.672 -4.470 1.00 78.56 413 GLY A O 1
ATOM 3240 N N . GLY A 1 414 ? 5.107 21.261 -5.434 1.00 82.56 414 GLY A N 1
ATOM 3241 C CA . GLY A 1 414 ? 5.572 21.157 -6.820 1.00 82.56 414 GLY A CA 1
ATOM 3242 C C . GLY A 1 414 ? 5.459 19.757 -7.427 1.00 82.56 414 GLY A C 1
ATOM 3243 O O . GLY A 1 414 ? 5.946 19.559 -8.531 1.00 82.56 414 GLY A O 1
ATOM 3244 N N . ALA A 1 415 ? 4.799 18.798 -6.762 1.00 82.19 415 ALA A N 1
ATOM 3245 C CA . ALA A 1 415 ? 4.612 17.432 -7.278 1.00 82.19 415 ALA A CA 1
ATOM 3246 C C . ALA A 1 415 ? 4.055 17.399 -8.714 1.00 82.19 415 ALA A C 1
ATOM 3248 O O . ALA A 1 415 ? 4.489 16.625 -9.558 1.00 82.19 415 ALA A O 1
ATOM 3249 N N . LYS A 1 416 ? 3.159 18.334 -9.045 1.00 85.19 416 LYS A N 1
ATOM 3250 C CA . LYS A 1 416 ? 2.575 18.446 -10.384 1.00 85.19 416 LYS A CA 1
ATOM 3251 C C . LYS A 1 416 ? 3.597 18.710 -11.501 1.00 85.19 416 LYS A C 1
ATOM 3253 O O . LYS A 1 416 ? 3.318 18.356 -12.645 1.00 85.19 416 LYS A O 1
ATOM 3258 N N . ASP A 1 417 ? 4.754 19.297 -11.194 1.00 87.38 417 ASP A N 1
ATOM 3259 C CA . ASP A 1 417 ? 5.824 19.531 -12.174 1.00 87.38 417 ASP A CA 1
ATOM 3260 C C . ASP A 1 417 ? 6.562 18.237 -12.562 1.00 87.38 417 ASP A C 1
ATOM 3262 O O . ASP A 1 417 ? 7.214 18.195 -13.607 1.00 87.38 417 ASP A O 1
ATOM 3266 N N . PHE A 1 418 ? 6.439 17.193 -11.740 1.00 85.50 418 PHE A N 1
ATOM 3267 C CA . PHE A 1 418 ? 7.060 15.880 -11.928 1.00 85.50 418 PHE A CA 1
ATOM 3268 C C . PHE A 1 418 ? 6.092 14.844 -12.513 1.00 85.50 418 PHE A C 1
ATOM 3270 O O . PHE A 1 418 ? 6.503 13.793 -12.992 1.00 85.50 418 PHE A O 1
ATOM 3277 N N . TRP A 1 419 ? 4.800 15.166 -12.577 1.00 90.44 419 TRP A N 1
ATOM 3278 C CA . TRP A 1 419 ? 3.819 14.290 -13.198 1.00 90.44 419 TRP A CA 1
ATOM 3279 C C . TRP A 1 419 ? 4.102 14.081 -14.695 1.00 90.44 419 TRP A C 1
ATOM 3281 O O . TRP A 1 419 ? 4.294 15.037 -15.451 1.00 90.44 419 TRP A O 1
ATOM 3291 N N . ILE A 1 420 ? 3.994 12.832 -15.166 1.00 89.19 420 ILE A N 1
ATOM 3292 C CA . ILE A 1 420 ? 4.199 12.437 -16.579 1.00 89.19 420 ILE A CA 1
ATOM 3293 C C . ILE A 1 420 ? 3.250 13.118 -17.575 1.00 89.19 420 ILE A C 1
ATOM 3295 O O . ILE A 1 420 ? 3.412 13.027 -18.797 1.00 89.19 420 ILE A O 1
ATOM 3299 N N . GLY A 1 421 ? 2.251 13.828 -17.061 1.00 90.31 421 GLY A N 1
ATOM 3300 C CA . GLY A 1 421 ? 1.537 14.849 -17.795 1.00 90.31 421 GLY A CA 1
ATOM 3301 C C . GLY A 1 421 ? 0.278 14.361 -18.497 1.00 90.31 421 GLY A C 1
ATOM 3302 O O . GLY A 1 421 ? 0.032 13.177 -18.733 1.00 90.31 421 GLY A O 1
ATOM 3303 N N . SER A 1 422 ? -0.519 15.340 -18.916 1.00 88.06 422 SER A N 1
ATOM 3304 C CA . SER A 1 422 ? -1.882 15.171 -19.432 1.00 88.06 422 SER A CA 1
ATOM 3305 C C . SER A 1 422 ? -1.996 14.485 -20.796 1.00 88.06 422 SER A C 1
ATOM 3307 O O . SER A 1 422 ? -3.101 14.332 -21.305 1.00 88.06 422 SER A O 1
ATOM 3309 N N . THR A 1 423 ? -0.882 14.080 -21.407 1.00 88.50 423 THR A N 1
ATOM 3310 C CA . THR A 1 423 ? -0.880 13.306 -22.659 1.00 88.50 423 THR A CA 1
ATOM 3311 C C . THR A 1 423 ? -0.409 11.875 -22.427 1.00 88.50 423 THR A C 1
ATOM 3313 O O . THR A 1 423 ? -1.052 10.940 -22.902 1.00 88.50 423 THR A O 1
ATOM 3316 N N . ALA A 1 424 ? 0.681 11.687 -21.679 1.00 91.25 424 ALA A N 1
ATOM 3317 C CA . ALA A 1 424 ? 1.270 10.369 -21.488 1.00 91.25 424 ALA A CA 1
ATOM 3318 C C . ALA A 1 424 ? 0.466 9.514 -20.497 1.00 91.25 424 ALA A C 1
ATOM 3320 O O . ALA A 1 424 ? 0.161 8.363 -20.807 1.00 91.25 424 ALA A O 1
ATOM 3321 N N . ALA A 1 425 ? 0.028 10.097 -19.374 1.00 93.00 425 ALA A N 1
ATOM 3322 C CA . ALA A 1 425 ? -0.800 9.396 -18.394 1.00 93.00 425 ALA A CA 1
ATOM 3323 C C . ALA A 1 425 ? -2.113 8.859 -19.001 1.00 93.00 425 ALA A C 1
ATOM 3325 O O . ALA A 1 425 ? -2.367 7.661 -18.885 1.00 93.00 425 ALA A O 1
ATOM 3326 N N . PRO A 1 426 ? -2.944 9.657 -19.714 1.00 94.06 426 PRO A N 1
ATOM 3327 C CA . PRO A 1 426 ? -4.144 9.122 -20.366 1.00 94.06 426 PRO A CA 1
ATOM 3328 C C . PRO A 1 426 ? -3.874 8.019 -21.395 1.00 94.06 426 PRO A C 1
ATOM 3330 O O . PRO A 1 426 ? -4.707 7.130 -21.557 1.00 94.06 426 PRO A O 1
ATOM 3333 N N . ALA A 1 427 ? -2.734 8.051 -22.092 1.00 94.44 427 ALA A N 1
ATOM 3334 C CA . ALA A 1 427 ? -2.400 7.028 -23.081 1.00 94.44 427 ALA A CA 1
ATOM 3335 C C . ALA A 1 427 ? -2.173 5.652 -22.434 1.00 94.44 427 ALA A C 1
ATOM 3337 O O . ALA A 1 427 ? -2.610 4.645 -22.987 1.00 94.44 427 ALA A O 1
ATOM 3338 N N . VAL A 1 428 ? -1.533 5.612 -21.261 1.00 95.44 428 VAL A N 1
ATOM 3339 C CA . VAL A 1 428 ? -1.375 4.379 -20.474 1.00 95.44 428 VAL A CA 1
ATOM 3340 C C . VAL A 1 428 ? -2.695 4.004 -19.802 1.00 95.44 428 VAL A C 1
ATOM 3342 O O . VAL A 1 428 ? -3.125 2.860 -19.912 1.00 95.44 428 VAL A O 1
ATOM 3345 N N . ARG A 1 429 ? -3.401 4.966 -19.191 1.00 95.44 429 ARG A N 1
ATOM 3346 C CA . ARG A 1 429 ? -4.707 4.703 -18.564 1.00 95.44 429 ARG A CA 1
ATOM 3347 C C . ARG A 1 429 ? -5.713 4.101 -19.527 1.00 95.44 429 ARG A C 1
ATOM 3349 O O . ARG A 1 429 ? -6.382 3.156 -19.153 1.00 95.44 429 ARG A O 1
ATOM 3356 N N . THR A 1 430 ? -5.756 4.552 -20.779 1.00 96.06 430 THR A N 1
ATOM 3357 C CA . THR A 1 430 ? -6.656 3.979 -21.795 1.00 96.06 430 THR A CA 1
ATOM 3358 C C . THR A 1 430 ? -6.469 2.463 -21.943 1.00 96.06 430 THR A C 1
ATOM 3360 O O . THR A 1 430 ? -7.438 1.748 -22.168 1.00 96.06 430 THR A O 1
ATOM 3363 N N . ILE A 1 431 ? -5.243 1.947 -21.802 1.00 96.81 431 ILE A N 1
ATOM 3364 C CA . ILE A 1 431 ? -4.966 0.501 -21.853 1.00 96.81 431 ILE A CA 1
ATOM 3365 C C . ILE A 1 431 ? -5.584 -0.204 -20.639 1.00 96.81 431 ILE A C 1
ATOM 3367 O O . ILE A 1 431 ? -6.223 -1.241 -20.796 1.00 96.81 431 ILE A O 1
ATOM 3371 N N . LEU A 1 432 ? -5.435 0.386 -19.449 1.00 96.81 432 LEU A N 1
ATOM 3372 C CA . LEU A 1 432 ? -5.982 -0.141 -18.197 1.00 96.81 432 LEU A CA 1
ATOM 3373 C C . LEU A 1 432 ? -7.509 -0.096 -18.173 1.00 96.81 432 LEU A C 1
ATOM 3375 O O . LEU A 1 432 ? -8.151 -1.099 -17.903 1.00 96.81 432 LEU A O 1
ATOM 3379 N N . GLU A 1 433 ? -8.085 1.052 -18.515 1.00 95.62 433 GLU A N 1
ATOM 3380 C CA . GLU A 1 433 ? -9.525 1.320 -18.494 1.00 95.62 433 GLU A CA 1
ATOM 3381 C C . GLU A 1 433 ? -10.292 0.499 -19.544 1.00 95.62 433 GLU A C 1
ATOM 3383 O O . GLU A 1 433 ? -11.478 0.221 -19.376 1.00 95.62 433 GLU A O 1
ATOM 3388 N N . ASN A 1 434 ? -9.625 0.075 -20.624 1.00 95.38 434 ASN A N 1
ATOM 3389 C CA . ASN A 1 434 ? -10.203 -0.849 -21.601 1.00 95.38 434 ASN A CA 1
ATOM 3390 C C . ASN A 1 434 ? -10.223 -2.307 -21.110 1.00 95.38 434 ASN A C 1
ATOM 3392 O O . ASN A 1 434 ? -10.918 -3.135 -21.705 1.00 95.38 434 ASN A O 1
ATOM 3396 N N . HIS A 1 435 ? -9.476 -2.642 -20.052 1.00 93.62 435 HIS A N 1
ATOM 3397 C CA . HIS A 1 435 ? -9.481 -3.968 -19.443 1.00 93.62 435 HIS A CA 1
ATOM 3398 C C . HIS A 1 435 ? -10.424 -3.988 -18.238 1.00 93.62 435 HIS A C 1
ATOM 3400 O O . HIS A 1 435 ? -10.193 -3.340 -17.224 1.00 93.62 435 HIS A O 1
ATOM 3406 N N . GLY A 1 436 ? -11.500 -4.771 -18.329 1.00 89.56 436 GLY A N 1
ATOM 3407 C CA . GLY A 1 436 ? -12.544 -4.806 -17.297 1.00 89.56 436 GLY A CA 1
ATOM 3408 C C . GLY A 1 436 ? -12.135 -5.436 -15.958 1.00 89.56 436 GLY A C 1
ATOM 3409 O O . GLY A 1 436 ? -12.975 -5.530 -15.067 1.00 89.56 436 GLY A O 1
ATOM 3410 N N . GLY A 1 437 ? -10.894 -5.913 -15.825 1.00 93.19 437 GLY A N 1
ATOM 3411 C CA . GLY A 1 437 ? -10.373 -6.555 -14.619 1.00 93.19 437 GLY A CA 1
ATOM 3412 C C . GLY A 1 437 ? -9.406 -5.695 -13.805 1.00 93.19 437 GLY A C 1
ATOM 3413 O O . GLY A 1 437 ? -9.042 -6.111 -12.706 1.00 93.19 437 GLY A O 1
ATOM 3414 N N . VAL A 1 438 ? -8.975 -4.524 -14.288 1.00 97.50 438 VAL A N 1
ATOM 3415 C CA . VAL A 1 438 ? -8.074 -3.650 -13.519 1.00 97.50 438 VAL A CA 1
ATOM 3416 C C . VAL A 1 438 ? -8.826 -3.036 -12.343 1.00 97.50 438 VAL A C 1
ATOM 3418 O O . VAL A 1 438 ? -9.887 -2.448 -12.510 1.00 97.50 438 VAL A O 1
ATOM 3421 N N . VAL A 1 439 ? -8.280 -3.210 -11.139 1.00 95.44 439 VAL A N 1
ATOM 3422 C CA . VAL A 1 439 ? -8.885 -2.732 -9.888 1.00 95.44 439 VAL A CA 1
ATOM 3423 C C . VAL A 1 439 ? -8.188 -1.468 -9.410 1.00 95.44 439 VAL A C 1
ATOM 3425 O O . VAL A 1 439 ? -8.842 -0.519 -8.978 1.00 95.44 439 VAL A O 1
ATOM 3428 N N . THR A 1 440 ? -6.856 -1.469 -9.459 1.00 96.62 440 THR A N 1
ATOM 3429 C CA . THR A 1 440 ? -6.060 -0.366 -8.933 1.00 96.62 440 THR A CA 1
ATOM 3430 C C . THR A 1 440 ? -4.691 -0.279 -9.594 1.00 96.62 440 THR A C 1
ATOM 3432 O O . THR A 1 440 ? -4.125 -1.288 -10.028 1.00 96.62 440 THR A O 1
ATOM 3435 N N . GLU A 1 441 ? -4.161 0.932 -9.613 1.00 96.75 441 GLU A N 1
ATOM 3436 C CA . GLU A 1 441 ? -2.765 1.260 -9.862 1.00 96.75 441 GLU A CA 1
ATOM 3437 C C . GLU A 1 441 ? -2.156 1.828 -8.575 1.00 96.75 441 GLU A C 1
ATOM 3439 O O . GLU A 1 441 ? -2.874 2.409 -7.766 1.00 96.75 441 GLU A O 1
ATOM 3444 N N . PHE A 1 442 ? -0.865 1.601 -8.353 1.00 97.44 442 PHE A N 1
ATOM 3445 C CA . PHE A 1 442 ? -0.106 2.180 -7.253 1.00 97.44 442 PHE A CA 1
ATOM 3446 C C . PHE A 1 442 ? 1.163 2.816 -7.806 1.00 97.44 442 PHE A C 1
ATOM 3448 O O . PHE A 1 442 ? 1.973 2.121 -8.431 1.00 97.44 442 PHE A O 1
ATOM 3455 N N . SER A 1 443 ? 1.360 4.092 -7.475 1.00 94.94 443 SER A N 1
ATOM 3456 C CA . SER A 1 443 ? 2.528 4.862 -7.887 1.00 94.94 443 SER A CA 1
ATOM 3457 C C . SER A 1 443 ? 3.302 5.506 -6.747 1.00 94.94 443 SER A C 1
ATOM 3459 O O . SER A 1 443 ? 2.781 5.729 -5.652 1.00 94.94 443 SER A O 1
ATOM 3461 N N . GLY A 1 444 ? 4.547 5.849 -7.064 1.00 92.94 444 GLY A N 1
ATOM 3462 C CA . GLY A 1 444 ? 5.436 6.684 -6.271 1.00 92.94 444 GLY A CA 1
ATOM 3463 C C . GLY A 1 444 ? 5.614 8.080 -6.850 1.00 92.94 444 GLY A C 1
ATOM 3464 O O . GLY A 1 444 ? 4.658 8.700 -7.322 1.00 92.94 444 GLY A O 1
ATOM 3465 N N . HIS A 1 445 ? 6.865 8.544 -6.828 1.00 93.56 445 HIS A N 1
ATOM 3466 C CA . HIS A 1 445 ? 7.415 9.711 -7.521 1.00 93.56 445 HIS A CA 1
ATOM 3467 C C . HIS A 1 445 ? 6.979 11.076 -6.980 1.00 93.56 445 HIS A C 1
ATOM 3469 O O . HIS A 1 445 ? 7.789 11.990 -6.838 1.00 93.56 445 HIS A O 1
ATOM 3475 N N . ASP A 1 446 ? 5.706 11.228 -6.627 1.00 89.50 446 ASP A N 1
ATO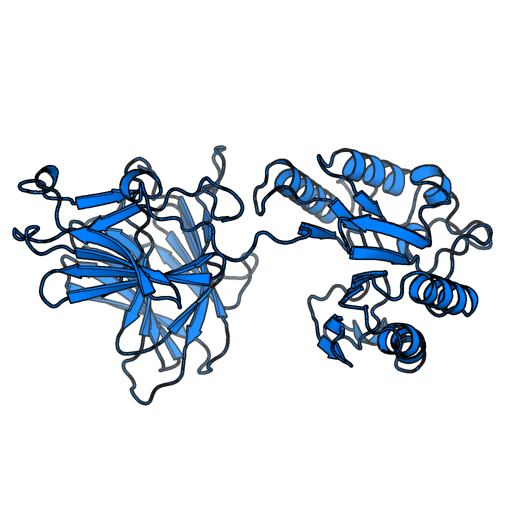M 3476 C CA . ASP A 1 446 ? 5.149 12.511 -6.199 1.00 89.50 446 ASP A CA 1
ATOM 3477 C C . ASP A 1 446 ? 5.399 12.806 -4.709 1.00 89.50 446 ASP A C 1
ATOM 3479 O O . ASP A 1 446 ? 5.172 13.930 -4.259 1.00 89.50 446 ASP A O 1
ATOM 3483 N N . HIS A 1 447 ? 5.844 11.814 -3.920 1.00 90.50 447 HIS A N 1
ATOM 3484 C CA . HIS A 1 447 ? 6.029 11.899 -2.459 1.00 90.50 447 HIS A CA 1
ATOM 3485 C C . HIS A 1 447 ? 4.769 12.402 -1.722 1.00 90.50 447 HIS A C 1
ATOM 3487 O O . HIS A 1 447 ? 4.834 13.119 -0.714 1.00 90.50 447 HIS A O 1
ATOM 3493 N N . LEU A 1 448 ? 3.591 12.028 -2.228 1.00 84.69 448 LEU A N 1
ATOM 3494 C CA . LEU A 1 448 ? 2.294 12.429 -1.700 1.00 84.69 448 LEU A CA 1
ATOM 3495 C C . LEU A 1 448 ? 1.388 11.218 -1.511 1.00 84.69 448 LEU A C 1
ATOM 3497 O O . LEU A 1 448 ? 1.245 10.390 -2.398 1.00 84.69 448 LEU A O 1
ATOM 3501 N N . ASN A 1 449 ? 0.663 11.204 -0.394 1.00 86.00 449 ASN A N 1
ATOM 3502 C CA . ASN A 1 449 ? -0.499 10.337 -0.245 1.00 86.00 449 ASN A CA 1
ATOM 3503 C C . ASN A 1 449 ? -1.714 11.043 -0.850 1.00 86.00 449 ASN A C 1
ATOM 3505 O O . ASN A 1 449 ? -2.233 12.012 -0.281 1.00 86.00 449 ASN A O 1
ATOM 3509 N N . PHE A 1 450 ? -2.159 10.566 -2.002 1.00 83.75 450 PHE A N 1
ATOM 3510 C CA . PHE A 1 450 ? -3.439 10.919 -2.595 1.00 83.75 450 PHE A CA 1
ATOM 3511 C C . PHE A 1 450 ? -3.974 9.707 -3.351 1.00 83.75 450 PHE A C 1
ATOM 3513 O O . PHE A 1 450 ? -3.236 8.767 -3.610 1.00 83.75 450 PHE A O 1
ATOM 3520 N N . ALA A 1 451 ? -5.267 9.725 -3.643 1.00 87.06 451 ALA A N 1
ATOM 3521 C CA . ALA A 1 451 ? -5.882 8.714 -4.476 1.00 87.06 451 ALA A CA 1
ATOM 3522 C C . ALA A 1 451 ? -7.037 9.338 -5.249 1.00 87.06 451 ALA A C 1
ATOM 3524 O O . ALA A 1 451 ? -7.649 10.318 -4.795 1.00 87.06 451 ALA A O 1
ATOM 3525 N N . GLY A 1 452 ? -7.380 8.748 -6.381 1.00 83.19 452 GLY A N 1
ATOM 3526 C CA . GLY A 1 452 ? -8.598 9.093 -7.088 1.00 83.19 452 GLY A CA 1
ATOM 3527 C C . GLY A 1 452 ? -9.110 7.970 -7.964 1.00 83.19 452 GLY A C 1
ATOM 3528 O O . GLY A 1 452 ? -8.442 6.978 -8.212 1.00 83.19 452 GLY A O 1
ATOM 3529 N N . VAL A 1 453 ? -10.359 8.115 -8.395 1.00 90.25 453 VAL A N 1
ATOM 3530 C CA . VAL A 1 453 ? -11.050 7.074 -9.155 1.00 90.25 453 VAL A CA 1
ATOM 3531 C C . VAL A 1 453 ? -11.392 7.607 -10.533 1.00 90.25 453 VAL A C 1
ATOM 3533 O O . VAL A 1 453 ? -12.009 8.666 -10.659 1.00 90.25 453 VAL A O 1
ATOM 3536 N N . THR A 1 454 ? -11.005 6.865 -11.567 1.00 86.38 454 THR A N 1
ATOM 3537 C CA . THR A 1 454 ? -11.391 7.118 -12.961 1.00 86.38 454 THR A CA 1
ATOM 3538 C C . THR A 1 454 ? -11.798 5.792 -13.592 1.00 86.38 454 THR A C 1
ATOM 3540 O O . THR A 1 454 ? -11.072 4.817 -13.459 1.00 86.38 454 THR A O 1
ATOM 3543 N N . ASN A 1 455 ? -12.962 5.746 -14.254 1.00 88.75 455 ASN A N 1
ATOM 3544 C CA . ASN A 1 455 ? -13.495 4.528 -14.888 1.00 88.75 455 ASN A CA 1
ATOM 3545 C C . ASN A 1 455 ? -13.484 3.299 -13.955 1.00 88.75 455 ASN A C 1
ATOM 3547 O O . ASN A 1 455 ? -13.097 2.209 -14.356 1.00 88.75 455 ASN A O 1
ATOM 3551 N N . ASP A 1 456 ? -13.907 3.511 -12.703 1.00 90.69 456 ASP A N 1
ATOM 3552 C CA . ASP A 1 456 ? -13.968 2.511 -11.624 1.00 90.69 456 ASP A CA 1
ATOM 3553 C C . ASP A 1 456 ? -12.616 1.888 -11.210 1.00 90.69 456 ASP A C 1
ATOM 3555 O O . ASP A 1 456 ? -12.593 0.972 -10.389 1.00 90.69 456 ASP A O 1
ATOM 3559 N N . ILE A 1 457 ? -11.494 2.432 -11.695 1.00 92.62 457 ILE A N 1
ATOM 3560 C CA . ILE A 1 457 ? -10.133 2.077 -11.275 1.00 92.62 457 ILE A CA 1
ATOM 3561 C C . ILE A 1 457 ? -9.648 3.091 -10.237 1.00 92.62 457 ILE A C 1
ATOM 3563 O O . ILE A 1 457 ? -9.776 4.304 -10.439 1.00 92.62 457 ILE A O 1
ATOM 3567 N N . LEU A 1 458 ? -9.097 2.591 -9.130 1.00 94.56 458 LEU A N 1
ATOM 3568 C CA . LEU A 1 458 ? -8.404 3.397 -8.125 1.00 94.56 458 LEU A CA 1
ATOM 3569 C C . LEU A 1 458 ? -6.957 3.655 -8.571 1.00 94.56 458 LEU A C 1
ATOM 3571 O O . LEU A 1 458 ? -6.251 2.723 -8.936 1.00 94.56 458 LEU A O 1
ATOM 3575 N N . TYR A 1 459 ? -6.527 4.906 -8.541 1.00 91.44 459 TYR A N 1
ATOM 3576 C CA . TYR A 1 459 ? -5.152 5.333 -8.792 1.00 91.44 459 TYR A CA 1
ATOM 3577 C C . TYR A 1 459 ? -4.606 5.990 -7.532 1.00 91.44 459 TYR A C 1
ATOM 3579 O O . TYR A 1 459 ? -5.375 6.791 -6.934 1.00 91.44 459 TYR A O 1
#

Foldseek 3Di:
DFKAWDDDPPDLALQWKKKKKKKFDDDDDDQPKWKKKFSQAAPVQRWGWIWTCTLVQWIKIWTDGSNDTDDIDTQAGHDNDRDIWMWMWIHHRQWIFIAINDDPVDHGSGTDGNPPPDPDDDRSHHTIIIDIDPDDMDMGPIDMFRPPDDDDATDDDDDDDDDDKRKDKDADPQDLQAKKKFKAFPVGTQDIDHRDPVCHPDRIDMQIPPPNVVRRPPVDFGWIWTWIDDPHDIHTDIDGDHDDDLFFEAEAELLQQELECVDPSVVSVVVLVVVLCCLQVVRPHDNGQEYEYAENNHQALDLSRLQVSLVSQVSHPHYYQYEYEDNNQNVDDDQCRCVSVCVRPNLQRHWHWDDRDLAIETHHHAPRNYPNSHYHCLDPVNLVVLLVVLVVNLRGQYEYGHAADLDQDDCDPNLNVFHPDDPSSVSSVVSQLVRPRYAEYDYHSSPDDDWDDDSNYID

Solvent-accessible surface area (backbone atoms only — not comparable to full-atom values): 25684 Å² total; per-residue (Å²): 124,51,71,60,54,75,80,70,92,81,66,87,59,61,34,34,36,36,39,35,29,31,42,25,47,53,87,76,97,57,84,77,31,30,44,36,44,28,69,34,30,27,78,93,53,42,25,30,38,33,39,34,45,36,64,82,20,39,28,31,40,36,38,32,54,72,72,40,81,55,72,67,48,80,55,44,75,50,80,82,68,65,54,81,37,46,36,39,39,38,32,52,68,56,33,39,34,31,27,66,76,57,60,88,95,48,85,54,63,34,78,42,55,62,79,80,77,59,89,75,88,82,76,62,51,58,30,55,34,58,44,56,40,95,54,62,57,50,77,44,77,74,45,59,41,58,79,70,82,67,98,68,84,75,73,83,90,72,91,67,77,102,73,64,78,52,47,50,74,50,76,63,84,94,66,57,84,56,32,36,40,36,38,29,43,97,92,42,76,68,38,74,49,61,53,53,78,86,42,66,92,50,74,60,45,71,48,37,40,60,76,72,46,76,81,50,83,73,84,58,63,45,62,34,41,43,37,39,36,45,87,89,51,67,30,68,46,83,44,74,40,67,68,69,70,92,73,48,69,46,82,44,50,60,45,32,25,50,78,48,77,88,49,98,44,24,64,36,44,53,51,50,55,50,50,46,49,29,51,62,67,38,67,84,48,76,72,42,73,30,36,37,33,26,11,25,54,14,59,42,25,36,72,60,17,51,52,50,48,49,55,54,58,70,67,41,84,44,52,73,48,66,27,44,13,51,30,31,19,57,68,42,60,76,69,52,13,30,49,63,47,30,74,74,74,34,68,76,42,25,55,41,73,52,72,61,86,72,32,38,38,37,40,39,18,20,63,27,44,22,91,86,53,29,39,40,62,77,36,71,67,44,48,53,52,50,46,53,53,46,68,75,41,69,90,28,42,28,40,41,35,23,19,76,41,68,58,88,60,70,81,56,97,58,27,48,80,71,47,66,44,92,62,46,21,53,60,52,45,53,57,48,66,70,40,93,26,48,48,34,45,45,57,27,80,51,88,67,94,76,73,50,75,58,90,83,22,39,60

Radius of gyration: 26.5 Å; Cα contacts (8 Å, |Δi|>4): 974; chains: 1; bounding box: 61×47×72 Å

pLDDT: mean 71.66, std 23.15, range [22.95, 98.5]

Organism: NCBI:txid2014277

InterPro domains:
  IPR013320 Concanavalin A-like lectin/glucanase domain superfamily [SSF49899] (36-151)
  IPR029052 Metallo-dependent phosphatase-like [G3DSA:3.60.21.10] (228-459)
  IPR029052 Metallo-dependent phosphatase-like [SSF56300] (246-458)
  IPR051918 Serine/threonine-protein phosphatase CPPED1 [PTHR43143] (238-454)

Secondary structure (DSSP, 8-state):
--------TT---TTEEEEEEEEEEPP-S-TT-EEEEEEEEBGGGTBEEEEEEETTSEEEEEEEETTEEEEEEEEEE---SSSEEEEEEEEETTEEEEEES--TTSPPSEEEETTSS--S----S-EEEEEEESS-EEEEEEEEE--SSS---PPP---SSS----EEEE--SS--TT-EEEEEETTEEEEEEE--GGGTT-S-EEEETTGGGTT----S-EEEEEEEEETTEEEEEEEEEPPPPS--EEEE----B-S-TTSTTHHHHHHHHHHHHHHHHTSSSSPPSEEEE-S--BSS--HHHHHHHHHHHHT-SSEEEE---SGGGTT--GGGTTHHHHHHH-TTSSSEEEEETTEEEEE---S---TTT---TTSHHHHHHHHHHHHT-TTSEEEEE-SS-SSPPP-STTGGGTS-HHHHHHHHHHHHHTSTTEEEEE--SS------EETTEE-

Mean predicted aligned error: 17.49 Å

Nearest PDB structures (foldseek):
  3d03-assembly1_A  TM=8.031E-01  e=2.744E-07  Klebsiella aerogenes
  4b1m-assembly3_C  TM=8.031E-01  e=1.617E-06  Bacillus subtilis
  4bme-assembly2_B  TM=6.764E-01  e=4.463E-05  Homo sapiens
  5joy-assembly1_A  TM=5.518E-01  e=1.948E-03  Bacteroides ovatus
  3flp-assembly1_A  TM=5.248E-01  e=3.259E-03  Limulus polyphemus